Protein AF-A0A959VT52-F1 (afdb_monomer_lite)

Secondary structure (DSSP, 8-state):
--S--EEEE-TTT-PBPTTS--STT--EEEE-SSEEEESTT-GGGSS--S-GGG-EEEEE-SHHHHHHHHHHHHHHHHHHHHHTTPPPPPHHHHHHHHHHHSBPPS-GGG----PBP-HHHHHHHHHHT--EEEEEESPTTEEEETT---B-EEEEE-SSSPEEEEEEEEEETTEEEEE-TTPBP--SS-EEEEEEEEEEETT--EEEEEEEEEEE----SS-EEEEEEEEETTEEEEEEEE-GGGTT-EEEEEETTEEEEEEEPPTTSEEEEEEEPPSSHHHHHH-EEEEEETTEEPPPEE-B-SEEEEEEEEETTEEEEEEEETT--S-EEEEEEEEESSSS---EEEEEE-TT-EEEEEEE-BSS-EEEEEEETTEEEEEEEEEPB--------TT--PPPP-----

Structure (mmCIF, N/CA/C/O backbone):
data_AF-A0A959VT52-F1
#
_entry.id   AF-A0A959VT52-F1
#
loop_
_atom_site.group_PDB
_atom_site.id
_atom_site.type_symbol
_atom_site.label_atom_id
_atom_site.label_alt_id
_atom_site.label_comp_id
_atom_site.label_asym_id
_atom_site.label_entity_id
_atom_site.label_seq_id
_atom_site.pdbx_PDB_ins_code
_atom_site.Cartn_x
_atom_site.Cartn_y
_atom_site.Cartn_z
_atom_site.occupancy
_atom_site.B_iso_or_equiv
_atom_site.auth_seq_id
_atom_site.auth_comp_id
_atom_site.auth_asym_id
_atom_site.auth_atom_id
_atom_site.pdbx_PDB_model_num
ATOM 1 N N . SER A 1 1 ? 36.559 -3.264 -20.642 1.00 57.56 1 SER A N 1
ATOM 2 C CA . SER A 1 1 ? 36.159 -1.853 -20.769 1.00 57.56 1 SER A CA 1
ATOM 3 C C . SER A 1 1 ? 34.653 -1.815 -20.716 1.00 57.56 1 SER A C 1
ATOM 5 O O . SER A 1 1 ? 34.046 -2.579 -21.457 1.00 57.56 1 SER A O 1
ATOM 7 N N . ASP A 1 2 ? 34.078 -0.937 -19.899 1.00 79.38 2 ASP A N 1
ATOM 8 C CA . ASP A 1 2 ? 32.622 -0.832 -19.682 1.00 79.38 2 ASP A CA 1
ATOM 9 C C . ASP A 1 2 ? 31.972 0.084 -20.733 1.00 79.38 2 ASP A C 1
ATOM 11 O O . ASP A 1 2 ? 31.136 0.934 -20.440 1.00 79.38 2 ASP A O 1
ATOM 15 N N . ALA A 1 3 ? 32.446 -0.027 -21.975 1.00 89.69 3 ALA A N 1
ATOM 16 C CA . ALA A 1 3 ? 32.023 0.791 -23.101 1.00 89.69 3 ALA A CA 1
ATOM 17 C C . ALA A 1 3 ? 31.342 -0.087 -24.149 1.00 89.69 3 ALA A C 1
ATOM 19 O O . ALA A 1 3 ? 31.788 -1.213 -24.392 1.00 89.69 3 ALA A O 1
ATOM 20 N N . ILE A 1 4 ? 30.322 0.474 -24.797 1.00 94.06 4 ILE A N 1
ATOM 21 C CA . ILE A 1 4 ? 29.698 -0.096 -25.991 1.00 94.06 4 ILE A CA 1
ATOM 22 C C . ILE A 1 4 ? 30.586 0.254 -27.186 1.00 94.06 4 ILE A C 1
ATOM 24 O O . ILE A 1 4 ? 30.741 1.431 -27.516 1.00 94.06 4 ILE A O 1
ATOM 28 N N . LEU A 1 5 ? 31.197 -0.745 -27.820 1.00 95.44 5 LEU A N 1
ATOM 29 C CA . LEU A 1 5 ? 32.028 -0.530 -29.003 1.00 95.44 5 LEU A CA 1
ATOM 30 C C . LEU A 1 5 ? 31.197 -0.680 -30.268 1.00 95.44 5 LEU A C 1
ATOM 32 O O . LEU A 1 5 ? 30.550 -1.708 -30.481 1.00 95.44 5 LEU A O 1
ATOM 36 N N . VAL A 1 6 ? 31.271 0.348 -31.113 1.00 97.44 6 VAL A N 1
ATOM 37 C CA . VAL A 1 6 ? 30.421 0.487 -32.292 1.00 97.44 6 VAL A CA 1
ATOM 38 C C . VAL A 1 6 ? 31.233 0.352 -33.574 1.00 97.44 6 VAL A C 1
ATOM 40 O O . VAL A 1 6 ? 32.187 1.101 -33.795 1.00 97.44 6 VAL A O 1
ATOM 43 N N . GLY A 1 7 ? 30.843 -0.599 -34.420 1.00 96.94 7 GLY A N 1
ATOM 44 C CA . GLY A 1 7 ? 31.382 -0.756 -35.768 1.00 96.94 7 GLY A CA 1
ATOM 45 C C . GLY A 1 7 ? 30.600 0.049 -36.809 1.00 96.94 7 GLY A C 1
ATOM 46 O O . GLY A 1 7 ? 29.445 0.418 -36.598 1.00 96.94 7 GLY A O 1
ATOM 47 N N . ALA A 1 8 ? 31.240 0.315 -37.946 1.00 96.94 8 ALA A N 1
ATOM 48 C CA . ALA A 1 8 ? 30.644 1.012 -39.080 1.00 96.94 8 ALA A CA 1
ATOM 49 C C . ALA A 1 8 ? 30.163 0.008 -40.138 1.00 96.94 8 ALA A C 1
ATOM 51 O O . ALA A 1 8 ? 30.973 -0.634 -40.814 1.00 96.94 8 ALA A O 1
ATOM 52 N N . GLY A 1 9 ? 28.842 -0.113 -40.264 1.00 95.56 9 GLY A N 1
ATOM 53 C CA . GLY A 1 9 ? 28.178 -0.925 -41.276 1.00 95.56 9 GLY A CA 1
ATOM 54 C C . GLY A 1 9 ? 27.738 -0.101 -42.480 1.00 95.56 9 GLY A C 1
ATOM 55 O O . GLY A 1 9 ? 27.448 1.091 -42.364 1.00 95.56 9 GLY A O 1
ATOM 56 N N . ASP A 1 10 ? 27.677 -0.739 -43.641 1.00 94.50 10 ASP A N 1
ATOM 57 C CA . ASP A 1 10 ? 27.060 -0.157 -44.827 1.00 94.50 10 ASP A CA 1
ATOM 58 C C . ASP A 1 10 ? 25.551 0.047 -44.604 1.00 94.50 10 ASP A C 1
ATOM 60 O O . ASP A 1 10 ? 24.857 -0.848 -44.128 1.00 94.50 10 ASP A O 1
ATOM 64 N N . SER A 1 11 ? 25.038 1.222 -44.954 1.00 93.56 11 SER A N 1
ATOM 65 C CA . SER A 1 11 ? 23.646 1.641 -44.712 1.00 93.56 11 SER A CA 1
ATOM 66 C C . SER A 1 11 ? 22.574 0.820 -45.434 1.00 93.56 11 SER A C 1
ATOM 68 O O . SER A 1 11 ? 21.400 0.935 -45.090 1.00 93.56 11 SER A O 1
ATOM 70 N N . VAL A 1 12 ? 22.945 -0.005 -46.419 1.00 91.44 12 VAL A N 1
ATOM 71 C CA . VAL A 1 12 ? 22.006 -0.864 -47.159 1.00 91.44 12 VAL A CA 1
ATOM 72 C C . VAL A 1 12 ? 22.197 -2.326 -46.782 1.00 91.44 12 VAL A C 1
ATOM 74 O O . VAL A 1 12 ? 21.235 -3.046 -46.532 1.00 91.44 12 VAL A O 1
ATOM 77 N N . THR A 1 13 ? 23.446 -2.781 -46.778 1.00 92.62 13 THR A N 1
ATOM 78 C CA . THR A 1 13 ? 23.770 -4.199 -46.608 1.00 92.62 13 THR A CA 1
ATOM 79 C C . THR A 1 13 ? 24.137 -4.576 -45.183 1.00 92.62 13 THR A C 1
ATOM 81 O O . THR A 1 13 ? 24.199 -5.761 -44.898 1.00 92.62 13 THR A O 1
ATOM 84 N N . HIS A 1 14 ? 24.424 -3.618 -44.297 1.00 92.94 14 HIS A N 1
ATOM 85 C CA . HIS A 1 14 ? 24.946 -3.839 -42.937 1.00 92.94 14 HIS A CA 1
ATOM 86 C C . HIS A 1 14 ? 26.249 -4.664 -42.897 1.00 92.94 14 HIS A C 1
ATOM 88 O O . HIS A 1 14 ? 26.642 -5.191 -41.852 1.00 92.94 14 HIS A O 1
ATOM 94 N N . ALA A 1 15 ? 26.921 -4.808 -44.044 1.00 93.00 15 ALA A N 1
ATOM 95 C CA . ALA A 1 15 ? 28.240 -5.407 -44.142 1.00 93.00 15 ALA A CA 1
ATOM 96 C C . ALA A 1 15 ? 29.289 -4.451 -43.548 1.00 93.00 15 ALA A C 1
ATOM 98 O O . ALA A 1 15 ? 29.101 -3.231 -43.590 1.00 93.00 15 ALA A O 1
ATOM 99 N N . PRO A 1 16 ? 30.407 -4.968 -43.011 1.00 94.94 16 PRO A N 1
ATOM 100 C CA . PRO A 1 16 ? 31.456 -4.118 -42.467 1.00 94.94 16 PRO A CA 1
ATOM 101 C C . PRO A 1 16 ? 32.071 -3.248 -43.565 1.00 94.94 16 PRO A C 1
ATOM 103 O O . PRO A 1 16 ? 32.512 -3.753 -44.599 1.00 94.94 16 PRO A O 1
ATOM 106 N N . LEU A 1 17 ? 32.132 -1.934 -43.335 1.00 94.19 17 LEU A N 1
ATOM 107 C CA . LEU A 1 17 ? 32.840 -1.019 -44.230 1.00 94.19 17 LEU A CA 1
ATOM 108 C C . LEU A 1 17 ? 34.351 -1.252 -44.129 1.00 94.19 17 LEU A C 1
ATOM 110 O O . LEU A 1 17 ? 34.870 -1.532 -43.054 1.00 94.19 17 LEU A O 1
ATOM 114 N N . TRP A 1 18 ? 35.083 -1.097 -45.233 1.00 93.38 18 TRP A N 1
ATOM 115 C CA . TRP A 1 18 ? 36.498 -1.497 -45.332 1.00 93.38 18 TRP A CA 1
ATOM 116 C C . TRP A 1 18 ? 37.430 -0.873 -44.274 1.00 93.38 18 TRP A C 1
ATOM 118 O O . TRP A 1 18 ? 38.468 -1.449 -43.958 1.00 93.38 18 TRP A O 1
ATOM 128 N N . PHE A 1 19 ? 37.077 0.296 -43.730 1.00 94.31 19 PHE A N 1
ATOM 129 C CA . PHE A 1 19 ? 37.861 1.003 -42.714 1.00 94.31 19 PHE A CA 1
ATOM 130 C C . PHE A 1 19 ? 37.499 0.607 -41.271 1.00 94.31 19 PHE A C 1
ATOM 132 O O . PHE A 1 19 ? 38.187 1.020 -40.337 1.00 94.31 19 PHE A O 1
ATOM 139 N N . THR A 1 20 ? 36.396 -0.119 -41.049 1.00 95.56 20 THR A N 1
ATOM 140 C CA . THR A 1 20 ? 35.919 -0.416 -39.694 1.00 95.56 20 THR A CA 1
ATOM 141 C C . THR A 1 20 ? 36.807 -1.445 -39.003 1.00 95.56 20 THR A C 1
ATOM 143 O O . THR A 1 20 ? 37.236 -2.442 -39.588 1.00 95.56 20 THR A O 1
ATOM 146 N N . SER A 1 21 ? 37.024 -1.248 -37.703 1.00 94.69 21 SER A N 1
ATOM 147 C CA . SER A 1 21 ? 37.518 -2.328 -36.848 1.00 94.69 21 SER A CA 1
ATOM 148 C C . SER A 1 21 ? 36.463 -3.429 -36.734 1.00 94.69 21 SER A C 1
ATOM 150 O O . SER A 1 21 ? 35.265 -3.148 -36.802 1.00 94.69 21 SER A O 1
ATOM 152 N N . HIS A 1 22 ? 36.910 -4.669 -36.547 1.00 94.06 22 HIS A N 1
ATOM 153 C CA . HIS A 1 22 ? 36.054 -5.848 -36.443 1.00 94.06 22 HIS A CA 1
ATOM 154 C C . HIS A 1 22 ? 36.627 -6.863 -35.445 1.00 94.06 22 HIS A C 1
ATOM 156 O O . HIS A 1 22 ? 37.813 -6.836 -35.118 1.00 94.06 22 HIS A O 1
ATOM 162 N N . GLY A 1 23 ? 35.776 -7.765 -34.959 1.00 92.69 23 GLY A N 1
ATOM 163 C CA . GLY A 1 23 ? 36.134 -8.831 -34.026 1.00 92.69 23 GLY A CA 1
ATOM 164 C C . GLY A 1 23 ? 35.098 -9.016 -32.920 1.00 92.69 23 GLY A C 1
ATOM 165 O O . GLY A 1 23 ? 34.138 -8.259 -32.801 1.00 92.69 23 GLY A O 1
ATOM 166 N N . SER A 1 24 ? 35.319 -10.015 -32.065 1.00 89.56 24 SER A N 1
ATOM 167 C CA . SER A 1 24 ? 34.377 -10.404 -31.004 1.00 89.56 24 SER A CA 1
ATOM 168 C C . SER A 1 24 ? 34.116 -9.320 -29.954 1.00 89.56 24 SER A C 1
ATOM 170 O O . SER A 1 24 ? 33.135 -9.417 -29.218 1.00 89.56 24 SER A O 1
ATOM 172 N N . ARG A 1 25 ? 34.974 -8.292 -29.882 1.00 90.38 25 ARG A N 1
ATOM 173 C CA . ARG A 1 25 ? 34.824 -7.166 -28.954 1.00 90.38 25 ARG A CA 1
ATOM 174 C C . ARG A 1 25 ? 33.852 -6.090 -29.452 1.00 90.38 25 ARG A C 1
ATOM 176 O O . ARG A 1 25 ? 33.436 -5.281 -28.631 1.00 90.38 25 ARG A O 1
ATOM 183 N N . LEU A 1 26 ? 33.497 -6.054 -30.738 1.00 93.75 26 LEU A N 1
ATOM 184 C CA . LEU A 1 26 ? 32.485 -5.120 -31.239 1.00 93.75 26 LEU A CA 1
ATOM 185 C C . LEU A 1 26 ? 31.102 -5.566 -30.750 1.00 93.75 26 LEU A C 1
ATOM 187 O O . LEU A 1 26 ? 30.715 -6.730 -30.910 1.00 93.75 26 LEU A O 1
ATOM 191 N N . ASP A 1 27 ? 30.375 -4.635 -30.136 1.00 95.06 27 ASP A N 1
ATOM 192 C CA . ASP A 1 27 ? 29.099 -4.921 -29.488 1.00 95.06 27 ASP A CA 1
ATOM 193 C C . ASP A 1 27 ? 27.947 -4.758 -30.477 1.00 95.06 27 ASP A C 1
ATOM 195 O O . ASP A 1 27 ? 27.153 -5.683 -30.640 1.00 95.06 27 ASP A O 1
ATOM 199 N N . LEU A 1 28 ? 27.889 -3.607 -31.151 1.00 96.94 28 LEU A N 1
ATOM 200 C CA . LEU A 1 28 ? 26.803 -3.173 -32.035 1.00 96.94 28 LEU A CA 1
ATOM 201 C C . LEU A 1 28 ? 27.370 -2.447 -33.260 1.00 96.94 28 LEU A C 1
ATOM 203 O O . LEU A 1 28 ? 28.504 -1.967 -33.235 1.00 96.94 28 LEU A O 1
ATOM 207 N N . GLN A 1 29 ? 26.557 -2.285 -34.299 1.00 97.25 29 GLN A N 1
ATOM 208 C CA . GLN A 1 29 ? 26.893 -1.442 -35.447 1.00 97.25 29 GLN A CA 1
ATOM 209 C C . GLN A 1 29 ? 25.906 -0.288 -35.623 1.00 97.25 29 GLN A C 1
ATOM 211 O O . GLN A 1 29 ? 24.774 -0.337 -35.152 1.00 97.25 29 GLN A O 1
ATOM 216 N N . GLY A 1 30 ? 26.341 0.741 -36.338 1.00 97.31 30 GLY A N 1
ATOM 217 C CA . GLY A 1 30 ? 25.480 1.771 -36.911 1.00 97.31 30 GLY A CA 1
ATOM 218 C C . GLY A 1 30 ? 25.861 2.008 -38.366 1.00 97.31 30 GLY A C 1
ATOM 219 O O . GLY A 1 30 ? 26.896 1.520 -38.831 1.00 97.31 30 GLY A O 1
ATOM 220 N N . TYR A 1 31 ? 25.050 2.783 -39.081 1.00 96.81 31 TYR A N 1
ATOM 221 C CA . TYR A 1 31 ? 25.413 3.217 -40.425 1.00 96.81 31 TYR A CA 1
ATOM 222 C C . TYR A 1 31 ? 26.690 4.046 -40.361 1.00 96.81 31 TYR A C 1
ATOM 224 O O . TYR A 1 31 ? 26.782 5.003 -39.598 1.00 96.81 31 TYR A O 1
ATOM 232 N N . GLY A 1 32 ? 27.693 3.627 -41.124 1.00 96.38 32 GLY A N 1
ATOM 233 C CA . GLY A 1 32 ? 28.973 4.313 -41.246 1.00 96.38 32 GLY A CA 1
ATOM 234 C C . GLY A 1 32 ? 29.156 5.014 -42.586 1.00 96.38 32 GLY A C 1
ATOM 235 O O . GLY A 1 32 ? 30.250 5.506 -42.844 1.00 96.38 32 GLY A O 1
ATOM 236 N N . ASN A 1 33 ? 28.131 5.024 -43.438 1.00 94.50 33 ASN A N 1
ATOM 237 C CA . ASN A 1 33 ? 28.089 5.783 -44.680 1.00 94.50 33 ASN A CA 1
ATOM 238 C C . ASN A 1 33 ? 26.679 6.328 -44.957 1.00 94.50 33 ASN A C 1
ATOM 240 O O . ASN A 1 33 ? 25.705 5.862 -44.360 1.00 94.50 33 ASN A O 1
ATOM 244 N N . ASN A 1 34 ? 26.574 7.272 -45.897 1.00 93.12 34 ASN A N 1
ATOM 245 C CA . ASN A 1 34 ? 25.307 7.848 -46.378 1.00 93.12 34 ASN A CA 1
ATOM 246 C C . ASN A 1 34 ? 24.477 8.522 -45.269 1.00 93.12 34 ASN A C 1
ATOM 248 O O . ASN A 1 34 ? 23.245 8.436 -45.257 1.00 93.12 34 ASN A O 1
ATOM 252 N N . ILE A 1 35 ? 25.138 9.178 -44.313 1.00 93.38 35 ILE A N 1
ATOM 253 C CA . ILE A 1 35 ? 24.457 9.823 -43.189 1.00 93.38 35 ILE A CA 1
ATOM 254 C C . ILE A 1 35 ? 24.227 11.295 -43.508 1.00 93.38 35 ILE A C 1
ATOM 256 O O . ILE A 1 35 ? 25.166 12.071 -43.712 1.00 93.38 35 ILE A O 1
ATOM 260 N N . VAL A 1 36 ? 22.955 11.688 -43.468 1.00 93.44 36 VAL A N 1
ATOM 261 C CA . VAL A 1 36 ? 22.556 13.094 -43.475 1.00 93.44 36 VAL A CA 1
ATOM 262 C C . VAL A 1 36 ? 22.587 13.638 -42.051 1.00 93.44 36 VAL A C 1
ATOM 264 O O . VAL A 1 36 ? 21.939 13.090 -41.162 1.00 93.44 36 VAL A O 1
ATOM 267 N N . THR A 1 37 ? 23.324 14.723 -41.821 1.00 91.50 37 THR A N 1
ATOM 268 C CA . THR A 1 37 ? 23.441 15.351 -40.495 1.00 91.50 37 THR A CA 1
ATOM 269 C C . THR A 1 37 ? 23.725 16.852 -40.592 1.00 91.50 37 THR A C 1
ATOM 271 O O . THR A 1 37 ? 23.989 17.379 -41.673 1.00 91.50 37 THR A O 1
ATOM 274 N N . THR A 1 38 ? 23.656 17.561 -39.466 1.00 90.12 38 THR A N 1
ATOM 275 C CA . THR A 1 38 ? 24.024 18.979 -39.366 1.00 90.12 38 THR A CA 1
ATOM 276 C C . THR A 1 38 ? 25.549 19.167 -39.386 1.00 90.12 38 THR A C 1
ATOM 278 O O . THR A 1 38 ? 26.313 18.337 -38.895 1.00 90.12 38 THR A O 1
ATOM 281 N N . GLY A 1 39 ? 26.016 20.289 -39.936 1.00 84.12 39 GLY A N 1
ATOM 282 C CA . GLY A 1 39 ? 27.427 20.684 -39.962 1.00 84.12 39 GLY A CA 1
ATOM 283 C C . GLY A 1 39 ? 28.225 20.210 -41.187 1.00 84.12 39 GLY A C 1
ATOM 284 O O . GLY A 1 39 ? 27.702 20.088 -42.294 1.00 84.12 39 GLY A O 1
ATOM 285 N N . SER A 1 40 ? 29.533 19.992 -40.986 1.00 80.12 40 SER A N 1
ATOM 286 C CA . SER A 1 40 ? 30.514 19.610 -42.019 1.00 80.12 40 SER A CA 1
ATOM 287 C C . SER A 1 40 ? 30.658 20.643 -43.162 1.00 80.12 40 SER A C 1
ATOM 289 O O . SER A 1 40 ? 30.717 21.858 -42.923 1.00 80.12 40 SER A O 1
ATOM 291 N N . VAL A 1 41 ? 30.791 20.164 -44.401 1.00 79.25 41 VAL A N 1
ATOM 292 C CA . VAL A 1 41 ? 31.041 20.949 -45.616 1.00 79.25 41 VAL A CA 1
ATOM 293 C C . VAL A 1 41 ? 29.813 21.719 -46.122 1.00 79.25 41 VAL A C 1
ATOM 295 O O . VAL A 1 41 ? 29.988 22.649 -46.903 1.00 79.25 41 VAL A O 1
ATOM 298 N N . GLY A 1 42 ? 28.598 21.422 -45.634 1.00 84.00 42 GLY A N 1
ATOM 299 C CA . GLY A 1 42 ? 27.378 22.166 -45.990 1.00 84.00 42 GLY A CA 1
ATOM 300 C C . GLY A 1 42 ? 26.878 21.923 -47.421 1.00 84.00 42 GLY A C 1
ATOM 301 O O . GLY A 1 42 ? 26.382 22.851 -48.057 1.00 84.00 42 GLY A O 1
ATOM 302 N N . ASP A 1 43 ? 27.057 20.707 -47.946 1.00 84.75 43 ASP A N 1
ATOM 303 C CA . ASP A 1 43 ? 26.749 20.335 -49.338 1.00 84.75 43 ASP A CA 1
ATOM 304 C C . ASP A 1 43 ? 25.243 20.279 -49.667 1.00 84.75 43 ASP A C 1
ATOM 306 O O . ASP A 1 43 ? 24.870 20.290 -50.842 1.00 84.75 43 ASP A O 1
ATOM 310 N N . LEU A 1 44 ? 24.365 20.301 -48.657 1.00 86.88 44 LEU A N 1
ATOM 311 C CA . LEU A 1 44 ? 22.911 20.262 -48.843 1.00 86.88 44 LEU A CA 1
ATOM 312 C C . LEU A 1 44 ? 22.242 21.644 -48.952 1.00 86.88 44 LEU A C 1
ATOM 314 O O . LEU A 1 44 ? 21.047 21.715 -49.232 1.00 86.88 44 LEU A O 1
ATOM 318 N N . GLN A 1 45 ? 22.977 22.744 -48.754 1.00 84.62 45 GLN A N 1
ATOM 319 C CA . GLN A 1 45 ? 22.463 24.123 -48.891 1.00 84.62 45 GLN A CA 1
ATOM 320 C C . GLN A 1 45 ? 22.998 24.836 -50.144 1.00 84.62 45 GLN A C 1
ATOM 322 O O . GLN A 1 45 ? 22.842 26.049 -50.282 1.00 84.62 45 GLN A O 1
ATOM 327 N N . GLY A 1 46 ? 23.646 24.106 -51.056 1.00 75.56 46 GLY A N 1
ATOM 328 C CA . GLY A 1 46 ? 24.339 24.668 -52.215 1.00 75.56 46 GLY A CA 1
ATOM 329 C C . GLY A 1 46 ? 25.848 24.754 -51.985 1.00 75.56 46 GLY A C 1
ATOM 330 O O . GLY A 1 46 ? 26.440 23.838 -51.423 1.00 75.56 46 GLY A O 1
ATOM 331 N N . ALA A 1 47 ? 26.497 25.831 -52.441 1.00 67.12 47 ALA A N 1
ATOM 332 C CA . ALA A 1 47 ? 27.939 26.020 -52.276 1.00 67.12 47 ALA A CA 1
ATOM 333 C C . ALA A 1 47 ? 28.290 26.311 -50.805 1.00 67.12 47 ALA A C 1
ATOM 335 O O . ALA A 1 47 ? 28.466 27.472 -50.446 1.00 67.12 47 ALA A O 1
ATOM 336 N N . GLY A 1 48 ? 28.331 25.264 -49.970 1.00 70.50 48 GLY A N 1
ATOM 337 C CA . GLY A 1 48 ? 28.859 25.230 -48.600 1.00 70.50 48 GLY A CA 1
ATOM 338 C C . GLY A 1 48 ? 28.860 26.585 -47.889 1.00 70.50 48 GLY A C 1
ATOM 339 O O . GLY A 1 48 ? 29.916 27.222 -47.836 1.00 70.50 48 GLY A O 1
ATOM 340 N N . PRO A 1 49 ? 27.711 27.068 -47.377 1.00 74.81 49 PRO A N 1
ATOM 341 C CA . PRO A 1 49 ? 27.596 28.434 -46.876 1.00 74.81 49 PRO A CA 1
ATOM 342 C C . PRO A 1 49 ? 28.635 28.711 -45.787 1.00 74.81 49 PRO A C 1
ATOM 344 O O . PRO A 1 49 ? 28.894 27.868 -44.930 1.00 74.81 49 PRO A O 1
ATOM 347 N N . ASN A 1 50 ? 29.240 29.904 -45.779 1.00 80.44 50 ASN A N 1
ATOM 348 C CA . ASN A 1 50 ? 30.229 30.286 -44.757 1.00 80.44 50 ASN A CA 1
ATOM 349 C C . ASN A 1 50 ? 29.653 30.233 -43.330 1.00 80.44 50 ASN A C 1
ATOM 351 O O . ASN A 1 50 ? 30.380 29.945 -42.380 1.00 80.44 50 ASN A O 1
ATOM 355 N N . GLU A 1 51 ? 28.349 30.461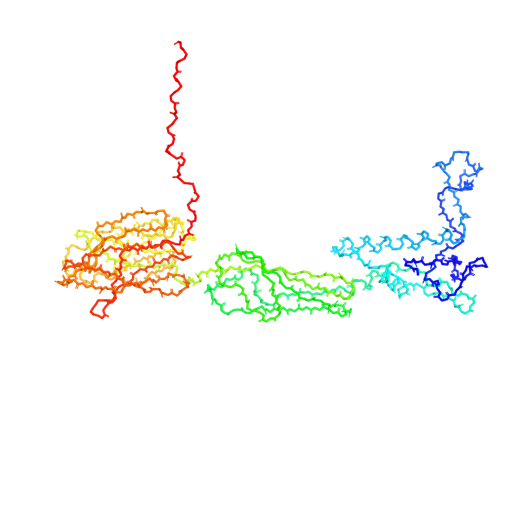 -43.195 1.00 85.19 51 GLU A N 1
ATOM 356 C CA . GLU A 1 51 ? 27.607 30.345 -41.945 1.00 85.19 51 GLU A CA 1
ATOM 357 C C . GLU A 1 51 ? 27.482 28.876 -41.526 1.00 85.19 51 GLU A C 1
ATOM 359 O O . GLU A 1 51 ? 26.924 28.052 -42.247 1.00 85.19 51 GLU A O 1
ATOM 364 N N . ARG A 1 52 ? 28.049 28.529 -40.365 1.00 84.81 52 ARG A N 1
ATOM 365 C CA . ARG A 1 52 ? 28.093 27.143 -39.869 1.00 84.81 52 ARG A CA 1
ATOM 366 C C . ARG A 1 52 ? 26.756 26.666 -39.306 1.00 84.81 52 ARG A C 1
ATOM 368 O O . ARG A 1 52 ? 26.483 25.471 -39.374 1.00 84.81 52 ARG A O 1
ATOM 375 N N . ASP A 1 53 ? 25.929 27.587 -38.822 1.00 86.00 53 ASP A N 1
ATOM 376 C CA . ASP A 1 53 ? 24.692 27.287 -38.088 1.00 86.00 53 ASP A CA 1
ATOM 377 C C . ASP A 1 53 ? 23.541 26.816 -38.991 1.00 86.00 53 ASP A C 1
ATOM 379 O O . ASP A 1 53 ? 22.528 26.320 -38.505 1.00 86.00 53 ASP A O 1
ATOM 383 N N . ILE A 1 54 ? 23.712 26.920 -40.312 1.00 85.88 54 ILE A N 1
ATOM 384 C CA . ILE A 1 54 ? 22.723 26.491 -41.311 1.00 85.88 54 ILE A CA 1
ATOM 385 C C . ILE A 1 54 ? 23.183 25.284 -42.142 1.00 85.88 54 ILE A C 1
ATOM 387 O O . ILE A 1 54 ? 22.495 24.892 -43.083 1.00 85.88 54 ILE A O 1
ATOM 391 N N . ARG A 1 55 ? 24.356 24.706 -41.841 1.00 89.31 55 ARG A N 1
ATOM 392 C CA . ARG A 1 55 ? 24.943 23.631 -42.654 1.00 89.31 55 ARG A CA 1
ATOM 393 C C . ARG A 1 55 ? 24.303 22.283 -42.366 1.00 89.31 55 ARG A C 1
ATOM 395 O O . ARG A 1 55 ? 24.140 21.902 -41.210 1.00 89.31 55 ARG A O 1
ATOM 402 N N . TYR A 1 56 ? 24.069 21.523 -43.425 1.00 90.31 56 TYR A N 1
ATOM 403 C CA . TYR A 1 56 ? 23.834 20.087 -43.390 1.00 90.31 56 TYR A CA 1
ATOM 404 C C . TYR A 1 56 ? 24.691 19.421 -44.468 1.00 90.31 56 TYR A C 1
ATOM 406 O O . TYR A 1 56 ? 24.970 20.022 -45.507 1.00 90.31 56 TYR A O 1
ATOM 414 N N . THR A 1 57 ? 25.084 18.178 -44.222 1.00 88.88 57 THR A N 1
ATOM 415 C CA . THR A 1 57 ? 25.809 17.329 -45.173 1.00 88.88 57 THR A CA 1
ATOM 416 C C . THR A 1 57 ? 25.053 16.026 -45.388 1.00 88.88 57 THR A C 1
ATOM 418 O O . THR A 1 57 ? 24.361 15.585 -44.469 1.00 88.88 57 THR A O 1
ATOM 421 N N . ASN A 1 58 ? 25.172 15.410 -46.565 1.00 88.88 58 ASN A N 1
ATOM 422 C CA . ASN A 1 58 ? 24.671 14.053 -46.835 1.00 88.88 58 ASN A CA 1
ATOM 423 C C . ASN A 1 58 ? 25.753 12.963 -46.868 1.00 88.88 58 ASN A C 1
ATOM 425 O O . ASN A 1 58 ? 25.430 11.806 -47.135 1.00 88.88 58 ASN A O 1
ATOM 429 N N . SER A 1 59 ? 27.011 13.323 -46.612 1.00 85.06 59 SER A N 1
ATOM 430 C CA . SER A 1 59 ? 28.165 12.434 -46.761 1.00 85.06 59 SER A CA 1
ATOM 431 C C . SER A 1 59 ? 28.968 12.298 -45.464 1.00 85.06 59 SER A C 1
ATOM 433 O O . SER A 1 59 ? 30.201 12.237 -45.493 1.00 85.06 59 SER A O 1
ATOM 435 N N . PHE A 1 60 ? 28.311 12.363 -44.300 1.00 90.69 60 PHE A N 1
ATOM 436 C CA . PHE A 1 60 ? 29.007 12.088 -43.047 1.00 90.69 60 PHE A CA 1
ATOM 437 C C . PHE A 1 60 ? 29.203 10.580 -42.898 1.00 90.69 60 PHE A C 1
ATOM 439 O O . PHE A 1 60 ? 28.238 9.823 -42.841 1.00 90.69 60 PHE A O 1
ATOM 446 N N . ASP A 1 61 ? 30.458 10.157 -42.803 1.00 92.56 61 ASP A N 1
ATOM 447 C CA . ASP A 1 61 ? 30.834 8.748 -42.823 1.00 92.56 61 ASP A CA 1
ATOM 448 C C . ASP A 1 61 ? 31.781 8.421 -41.652 1.00 92.56 61 ASP A C 1
ATOM 450 O O . ASP A 1 61 ? 32.298 9.297 -40.951 1.00 92.56 61 ASP A O 1
ATOM 454 N N . GLY A 1 62 ? 32.039 7.133 -41.443 1.00 94.69 62 GLY A N 1
ATOM 455 C CA . GLY A 1 62 ? 32.953 6.628 -40.426 1.00 94.69 62 GLY A CA 1
ATOM 456 C C . GLY A 1 62 ? 32.256 6.034 -39.204 1.00 94.69 62 GLY A C 1
ATOM 457 O O . GLY A 1 62 ? 31.046 6.143 -39.007 1.00 94.69 62 GLY A O 1
ATOM 458 N N . THR A 1 63 ? 33.049 5.438 -38.312 1.00 96.38 63 THR A N 1
ATOM 459 C CA . THR A 1 63 ? 32.567 4.987 -36.993 1.00 96.38 63 THR A CA 1
ATOM 460 C C . THR A 1 63 ? 32.043 6.149 -36.144 1.00 96.38 63 THR A C 1
ATOM 462 O O . THR A 1 63 ? 31.143 5.954 -35.331 1.00 96.38 63 THR A O 1
ATOM 465 N N . SER A 1 64 ? 32.530 7.372 -36.389 1.00 94.19 64 SER A N 1
ATOM 466 C CA . SER A 1 64 ? 31.992 8.617 -35.824 1.00 94.19 64 SER A CA 1
ATOM 467 C C . SER A 1 64 ? 30.533 8.879 -36.211 1.00 94.19 64 SER A C 1
ATOM 469 O O . SER A 1 64 ? 29.826 9.527 -35.447 1.00 94.19 64 SER A O 1
ATOM 471 N N . GLY A 1 65 ? 30.083 8.388 -37.371 1.00 93.12 65 GLY A N 1
ATOM 472 C CA . GLY A 1 65 ? 28.682 8.420 -37.805 1.00 93.12 65 GLY A CA 1
ATOM 473 C C . GLY A 1 65 ? 27.844 7.284 -37.224 1.00 93.12 65 GLY A C 1
ATOM 474 O O . GLY A 1 65 ? 26.710 7.499 -36.801 1.00 93.12 65 GLY A O 1
ATOM 475 N N . ALA A 1 66 ? 28.442 6.100 -37.101 1.00 96.94 66 ALA A N 1
ATOM 476 C CA . ALA A 1 66 ? 27.786 4.930 -36.527 1.00 96.94 66 ALA A CA 1
ATOM 477 C C . ALA A 1 66 ? 27.520 5.068 -35.014 1.00 96.94 66 ALA A C 1
ATOM 479 O O . ALA A 1 66 ? 26.456 4.684 -34.526 1.00 96.94 66 ALA A O 1
ATOM 480 N N . GLY A 1 67 ? 28.467 5.634 -34.258 1.00 96.81 67 GLY A N 1
ATOM 481 C CA . GLY A 1 67 ? 28.385 5.768 -32.798 1.00 96.81 67 GLY A CA 1
ATOM 482 C C . GLY A 1 67 ? 27.141 6.519 -32.289 1.00 96.81 67 GLY A C 1
ATOM 483 O O . GLY A 1 67 ? 26.467 6.019 -31.382 1.00 96.81 67 GLY A O 1
ATOM 484 N N . PRO A 1 68 ? 26.783 7.686 -32.858 1.00 96.38 68 PRO A N 1
ATOM 485 C CA . PRO A 1 68 ? 25.565 8.408 -32.500 1.00 96.38 68 PRO A CA 1
ATOM 486 C C . PRO A 1 68 ? 24.271 7.615 -32.709 1.00 96.38 68 PRO A C 1
ATOM 488 O O . PRO A 1 68 ? 23.369 7.747 -31.892 1.00 96.38 68 PRO A O 1
ATOM 491 N N . ILE A 1 69 ? 24.178 6.746 -33.722 1.00 97.00 69 ILE A N 1
ATOM 492 C CA . ILE A 1 69 ? 22.982 5.912 -33.954 1.00 97.00 69 ILE A CA 1
ATOM 493 C C . ILE A 1 69 ? 22.753 4.959 -32.774 1.00 97.00 69 ILE A C 1
ATOM 495 O O . ILE A 1 69 ? 21.656 4.899 -32.216 1.00 97.00 69 ILE A O 1
ATOM 499 N N . VAL A 1 70 ? 23.806 4.264 -32.336 1.00 98.06 70 VAL A N 1
ATOM 500 C CA . VAL A 1 70 ? 23.744 3.387 -31.155 1.00 98.06 70 VAL A CA 1
ATOM 501 C C . VAL A 1 70 ? 23.472 4.199 -29.887 1.00 98.06 70 VAL A C 1
ATOM 503 O O . VAL A 1 70 ? 22.659 3.799 -29.056 1.00 98.06 70 VAL A O 1
ATOM 506 N N . THR A 1 71 ? 24.089 5.376 -29.759 1.00 97.81 71 THR A N 1
ATOM 507 C CA . THR A 1 71 ? 23.853 6.295 -28.633 1.00 97.81 71 THR A CA 1
ATOM 508 C C . THR A 1 71 ? 22.380 6.709 -28.544 1.00 97.81 71 THR A C 1
ATOM 510 O O . THR A 1 71 ? 21.788 6.671 -27.466 1.00 97.81 71 THR A O 1
ATOM 513 N N . SER A 1 72 ? 21.762 7.053 -29.677 1.00 97.56 72 SER A N 1
ATOM 514 C CA . SER A 1 72 ? 20.340 7.387 -29.769 1.00 97.56 72 SER A CA 1
ATOM 515 C C . SER A 1 72 ? 19.441 6.196 -29.441 1.00 97.56 72 SER A C 1
ATOM 517 O O . SER A 1 72 ? 18.419 6.387 -28.780 1.00 97.56 72 SER A O 1
ATOM 519 N N . ALA A 1 73 ? 19.816 4.973 -29.828 1.00 98.31 73 ALA A N 1
ATOM 520 C CA . ALA A 1 73 ? 19.079 3.765 -29.454 1.00 98.31 73 ALA A CA 1
ATOM 521 C C . ALA A 1 73 ? 19.091 3.547 -27.931 1.00 98.31 73 ALA A C 1
ATOM 523 O O . ALA A 1 73 ? 18.031 3.404 -27.323 1.00 98.31 73 ALA A O 1
ATOM 524 N N . VAL A 1 74 ? 20.266 3.633 -27.297 1.00 98.19 74 VAL A N 1
ATOM 525 C CA . VAL A 1 74 ? 20.416 3.565 -25.831 1.00 98.19 74 VAL A CA 1
ATOM 526 C C . VAL A 1 74 ? 19.569 4.637 -25.144 1.00 98.19 74 VAL A C 1
ATOM 528 O O . VAL A 1 74 ? 18.793 4.332 -24.239 1.00 98.19 74 VAL A O 1
ATOM 531 N N . ALA A 1 75 ? 19.668 5.892 -25.595 1.00 98.25 75 ALA A N 1
ATOM 532 C CA . ALA A 1 75 ? 18.881 6.992 -25.042 1.00 98.25 75 ALA A CA 1
ATOM 533 C C . ALA A 1 75 ? 17.367 6.766 -25.197 1.00 98.25 75 ALA A C 1
ATOM 535 O O . ALA A 1 75 ? 16.605 7.101 -24.288 1.00 98.25 75 ALA A O 1
ATOM 536 N N . SER A 1 76 ? 16.932 6.171 -26.310 1.00 98.50 76 SER A N 1
ATOM 537 C CA . SER A 1 76 ? 15.520 5.861 -26.562 1.00 98.50 76 SER A CA 1
ATOM 538 C C . SER A 1 76 ? 14.999 4.787 -25.609 1.00 98.50 76 SER A C 1
ATOM 540 O O . SER A 1 76 ? 13.943 4.974 -25.011 1.00 98.50 76 SER A O 1
ATOM 542 N N . VAL A 1 77 ? 15.765 3.715 -25.386 1.00 98.44 77 VAL A N 1
ATOM 543 C CA . VAL A 1 77 ? 15.404 2.655 -24.429 1.00 98.44 77 VAL A CA 1
ATOM 544 C C . VAL A 1 77 ? 15.352 3.194 -22.996 1.00 98.44 77 VAL A C 1
ATOM 546 O O . VAL A 1 77 ? 14.380 2.957 -22.282 1.00 98.44 77 VAL A O 1
ATOM 549 N N . LEU A 1 78 ? 16.345 3.983 -22.572 1.00 98.00 78 LEU A N 1
ATOM 550 C CA . LEU A 1 78 ? 16.329 4.606 -21.240 1.00 98.00 78 LEU A CA 1
ATOM 551 C C . LEU A 1 78 ? 15.162 5.591 -21.074 1.00 98.00 78 LEU A C 1
ATOM 553 O O . LEU A 1 78 ? 14.559 5.667 -20.002 1.00 98.00 78 LEU A O 1
ATOM 557 N N . SER A 1 79 ? 14.823 6.333 -22.131 1.00 98.31 79 SER A N 1
ATOM 558 C CA . SER A 1 79 ? 13.656 7.222 -22.136 1.00 98.31 79 SER A CA 1
ATOM 559 C C . SER A 1 79 ? 12.352 6.437 -22.018 1.00 98.31 79 SER A C 1
ATOM 561 O O . SER A 1 79 ? 11.462 6.865 -21.285 1.00 98.31 79 SER A O 1
ATOM 563 N N . TYR A 1 80 ? 12.257 5.282 -22.683 1.00 98.50 80 TYR A N 1
ATOM 564 C CA . TYR A 1 80 ? 11.112 4.386 -22.575 1.00 98.50 80 TYR A CA 1
ATOM 565 C C . TYR A 1 80 ? 10.941 3.852 -21.151 1.00 98.50 80 TYR A C 1
ATOM 567 O O . TYR A 1 80 ? 9.888 4.062 -20.556 1.00 98.50 80 TYR A O 1
ATOM 575 N N . LEU A 1 81 ? 11.995 3.273 -20.562 1.00 98.38 81 LEU A N 1
ATOM 576 C CA . LEU A 1 81 ? 11.985 2.783 -19.177 1.00 98.38 81 LEU A CA 1
ATOM 577 C C . LEU A 1 81 ? 11.519 3.868 -18.203 1.00 98.38 81 LEU A C 1
ATOM 579 O O . LEU A 1 81 ? 10.608 3.651 -17.407 1.00 98.38 81 LEU A O 1
ATOM 583 N N . LYS A 1 82 ? 12.068 5.080 -18.334 1.00 98.19 82 LYS A N 1
ATOM 584 C CA . LYS A 1 82 ? 11.641 6.227 -17.530 1.00 98.19 82 LYS A CA 1
ATOM 585 C C . LYS A 1 82 ? 10.157 6.557 -17.725 1.00 98.19 82 LYS A C 1
ATOM 587 O O . LYS A 1 82 ? 9.484 6.892 -16.752 1.00 98.19 82 LYS A O 1
ATOM 592 N N . ALA A 1 83 ? 9.651 6.499 -18.957 1.00 98.12 83 ALA A N 1
ATOM 593 C CA . ALA A 1 83 ? 8.255 6.802 -19.266 1.00 98.12 83 ALA A CA 1
ATOM 594 C C . ALA A 1 83 ? 7.278 5.796 -18.636 1.00 98.12 83 ALA A C 1
ATOM 596 O O . ALA A 1 83 ? 6.196 6.198 -18.214 1.00 98.12 83 ALA A O 1
ATOM 597 N N . ILE A 1 84 ? 7.676 4.526 -18.515 1.00 96.38 84 ILE A N 1
ATOM 598 C CA . ILE A 1 84 ? 6.882 3.470 -17.865 1.00 96.38 84 ILE A CA 1
ATOM 599 C C . ILE A 1 84 ? 7.210 3.292 -16.370 1.00 96.38 84 ILE A C 1
ATOM 601 O O . ILE A 1 84 ? 6.802 2.309 -15.757 1.00 96.38 84 ILE A O 1
ATOM 605 N N . GLY A 1 85 ? 7.933 4.243 -15.766 1.00 96.44 85 GLY A N 1
ATOM 606 C CA . GLY A 1 85 ? 8.231 4.257 -14.330 1.00 96.44 85 GLY A CA 1
ATOM 607 C C . GLY A 1 85 ? 9.281 3.241 -13.874 1.00 96.44 85 GLY A C 1
ATOM 608 O O . GLY A 1 85 ? 9.397 2.993 -12.678 1.00 96.44 85 GLY A O 1
ATOM 609 N N . GLN A 1 86 ? 10.046 2.669 -14.802 1.00 97.44 86 GLN A N 1
ATOM 610 C CA . GLN A 1 86 ? 11.091 1.691 -14.516 1.00 97.44 86 GLN A CA 1
ATOM 611 C C . GLN A 1 86 ? 12.442 2.364 -14.234 1.00 97.44 86 GLN A C 1
ATOM 613 O O . GLN A 1 86 ? 12.741 3.425 -14.799 1.00 97.44 86 GLN A O 1
ATOM 618 N N . PRO A 1 87 ? 13.288 1.761 -13.380 1.00 95.12 87 PRO A N 1
ATOM 619 C CA . PRO A 1 87 ? 14.657 2.220 -13.205 1.00 95.12 87 PRO A CA 1
ATOM 620 C C . PRO A 1 87 ? 15.486 1.990 -14.483 1.00 95.12 87 PRO A C 1
ATOM 622 O O . PRO A 1 87 ? 15.135 1.157 -15.323 1.00 95.12 87 PRO A O 1
ATOM 625 N N . PRO A 1 88 ? 16.599 2.723 -14.660 1.00 95.50 88 PRO A N 1
ATOM 626 C CA . PRO A 1 88 ? 17.511 2.464 -15.766 1.00 95.50 88 PRO A CA 1
ATOM 627 C C . PRO A 1 88 ? 18.189 1.097 -15.597 1.00 95.50 88 PRO A C 1
ATOM 629 O O . PRO A 1 88 ? 18.670 0.773 -14.512 1.00 95.50 88 PRO A O 1
ATOM 632 N N . ILE A 1 89 ? 18.283 0.337 -16.689 1.00 94.25 89 ILE A N 1
ATOM 633 C CA . ILE A 1 89 ? 19.094 -0.886 -16.742 1.00 94.25 89 ILE A CA 1
ATOM 634 C C . ILE A 1 89 ? 20.595 -0.561 -16.783 1.00 94.25 89 ILE A C 1
ATOM 636 O O . ILE A 1 89 ? 21.007 0.535 -17.177 1.00 94.25 89 ILE A O 1
ATOM 640 N N . THR A 1 90 ? 21.427 -1.522 -16.385 1.00 92.94 90 THR A N 1
ATOM 641 C CA . THR A 1 90 ? 22.890 -1.397 -16.398 1.00 92.94 90 THR A CA 1
ATOM 642 C C . THR A 1 90 ? 23.456 -1.403 -17.821 1.00 92.94 90 THR A C 1
ATOM 644 O O . THR A 1 90 ? 22.786 -1.789 -18.781 1.00 92.94 90 THR A O 1
ATOM 647 N N . GLY A 1 91 ? 24.725 -1.003 -17.971 1.00 92.12 91 GLY A N 1
ATOM 648 C CA . GLY A 1 91 ? 25.418 -1.045 -19.263 1.00 92.12 91 GLY A CA 1
ATOM 649 C C . GLY A 1 91 ? 25.439 -2.448 -19.880 1.00 92.12 91 GLY A C 1
ATOM 650 O O . GLY A 1 91 ? 25.119 -2.600 -21.056 1.00 92.12 91 GLY A O 1
ATOM 651 N N . ASP A 1 92 ? 25.719 -3.477 -19.080 1.00 91.38 92 ASP A N 1
ATOM 652 C CA . ASP A 1 92 ? 25.762 -4.868 -19.548 1.00 91.38 92 ASP A CA 1
ATOM 653 C C . ASP A 1 92 ? 24.379 -5.390 -19.953 1.00 91.38 92 ASP A C 1
ATOM 655 O O . ASP A 1 92 ? 24.246 -6.085 -20.964 1.00 91.38 92 ASP A O 1
ATOM 659 N N . GLN A 1 93 ? 23.335 -5.018 -19.204 1.00 94.00 93 GLN A N 1
ATOM 660 C CA . GLN A 1 93 ? 21.948 -5.328 -19.558 1.00 94.00 93 GLN A CA 1
ATOM 661 C C . GLN A 1 93 ? 21.550 -4.629 -20.864 1.00 94.00 93 GLN A C 1
ATOM 663 O O . GLN A 1 93 ? 20.972 -5.269 -21.738 1.00 94.00 93 GLN A O 1
ATOM 668 N N . MET A 1 94 ? 21.918 -3.355 -21.043 1.00 95.94 94 MET A N 1
ATOM 669 C CA . MET A 1 94 ? 21.662 -2.600 -22.275 1.00 95.94 94 MET A CA 1
ATOM 670 C C . MET A 1 94 ? 22.370 -3.222 -23.484 1.00 95.94 94 MET A C 1
ATOM 672 O O . MET A 1 94 ? 21.755 -3.398 -24.533 1.00 95.94 94 MET A O 1
ATOM 676 N N . VAL A 1 95 ? 23.648 -3.591 -23.347 1.00 95.06 95 VAL A N 1
ATOM 677 C CA . VAL A 1 95 ? 24.398 -4.272 -24.413 1.00 95.06 95 VAL A CA 1
ATOM 678 C C . VAL A 1 95 ? 23.760 -5.617 -24.741 1.00 95.06 95 VAL A C 1
ATOM 680 O O . VAL A 1 95 ? 23.551 -5.918 -25.913 1.00 95.06 95 VAL A O 1
ATOM 683 N N . SER A 1 96 ? 23.421 -6.414 -23.728 1.00 94.38 96 SER A N 1
ATOM 684 C CA . SER A 1 96 ? 22.795 -7.726 -23.924 1.00 94.38 96 SER A CA 1
ATOM 685 C C . SER A 1 96 ? 21.441 -7.608 -24.622 1.00 94.38 96 SER A C 1
ATOM 687 O O . SER A 1 96 ? 21.186 -8.344 -25.574 1.00 94.38 96 SER A O 1
ATOM 689 N N . LEU A 1 97 ? 20.616 -6.640 -24.210 1.00 96.12 97 LEU A N 1
ATOM 690 C CA . LEU A 1 97 ? 19.326 -6.335 -24.823 1.00 96.12 97 LEU A CA 1
ATOM 691 C C . LEU A 1 97 ? 19.500 -5.957 -26.296 1.00 96.12 97 LEU A C 1
ATOM 693 O O . LEU A 1 97 ? 18.982 -6.645 -27.168 1.00 96.12 97 LEU A O 1
ATOM 697 N N . LEU A 1 98 ? 20.291 -4.920 -26.588 1.00 97.25 98 LEU A N 1
ATOM 698 C CA . LEU A 1 98 ? 20.458 -4.422 -27.955 1.00 97.25 98 LEU A CA 1
ATOM 699 C C . LEU A 1 98 ? 21.146 -5.436 -28.879 1.00 97.25 98 LEU A C 1
ATOM 701 O O . LEU A 1 98 ? 20.854 -5.467 -30.073 1.00 97.25 98 LEU A O 1
ATOM 705 N N . ARG A 1 99 ? 22.040 -6.286 -28.353 1.00 96.06 99 ARG A N 1
ATOM 706 C CA . ARG A 1 99 ? 22.635 -7.387 -29.127 1.00 96.06 99 ARG A CA 1
ATOM 707 C C . ARG A 1 99 ? 21.637 -8.504 -29.400 1.00 96.06 99 ARG A C 1
ATOM 709 O O . ARG A 1 99 ? 21.673 -9.085 -30.479 1.00 96.06 99 ARG A O 1
ATOM 716 N N . GLY A 1 100 ? 20.783 -8.815 -28.429 1.00 96.06 100 GLY A N 1
ATOM 717 C CA . GLY A 1 100 ? 19.774 -9.864 -28.545 1.00 96.06 100 GLY A CA 1
ATOM 718 C C . GLY A 1 100 ? 18.612 -9.488 -29.461 1.00 96.06 100 GLY A C 1
ATOM 719 O O . GLY A 1 100 ? 18.051 -10.367 -30.108 1.00 96.06 100 GLY A O 1
ATOM 720 N N . THR A 1 101 ? 18.268 -8.200 -29.540 1.00 97.56 101 THR A N 1
ATOM 721 C CA . THR A 1 101 ? 17.112 -7.718 -30.313 1.00 97.56 101 THR A CA 1
ATOM 722 C C . THR A 1 101 ? 17.475 -7.016 -31.611 1.00 97.56 101 THR A C 1
ATOM 724 O O . THR A 1 101 ? 16.598 -6.807 -32.442 1.00 97.56 101 THR A O 1
ATOM 727 N N . GLY A 1 102 ? 18.737 -6.625 -31.794 1.00 97.06 102 GLY A N 1
ATOM 728 C CA . GLY A 1 102 ? 19.183 -5.923 -32.990 1.00 97.06 102 GLY A CA 1
ATOM 729 C C . GLY A 1 102 ? 19.075 -6.764 -34.264 1.00 97.06 102 GLY A C 1
ATOM 730 O O . GLY A 1 102 ? 19.158 -7.992 -34.242 1.00 97.06 102 GLY A O 1
ATOM 731 N N . THR A 1 103 ? 18.961 -6.085 -35.405 1.00 96.19 103 THR A N 1
ATOM 732 C CA . THR A 1 103 ? 18.997 -6.716 -36.727 1.00 96.19 103 THR A CA 1
ATOM 733 C C . THR A 1 103 ? 20.357 -7.397 -36.929 1.00 96.19 103 THR A C 1
ATOM 735 O O . THR A 1 103 ? 21.386 -6.709 -36.896 1.00 96.19 103 THR A O 1
ATOM 738 N N . PRO A 1 104 ? 20.401 -8.728 -37.141 1.00 93.44 104 PRO A N 1
ATOM 739 C CA . PRO A 1 104 ? 21.655 -9.455 -37.273 1.00 93.44 104 PRO A CA 1
ATOM 740 C C . PRO A 1 104 ? 22.525 -8.922 -38.410 1.00 93.44 104 PRO A C 1
ATOM 742 O O . PRO A 1 104 ? 22.040 -8.628 -39.503 1.00 93.44 104 PRO A O 1
ATOM 745 N N . GLN A 1 105 ? 23.833 -8.852 -38.167 1.00 90.25 105 GLN A N 1
ATOM 746 C CA . GLN A 1 105 ? 24.792 -8.567 -39.225 1.00 90.25 105 GLN A CA 1
ATOM 747 C C . GLN A 1 105 ? 24.789 -9.715 -40.249 1.00 90.25 105 GLN A C 1
ATOM 749 O O . GLN A 1 105 ? 24.968 -10.875 -39.858 1.00 90.25 105 GLN A O 1
ATOM 754 N N . PRO A 1 106 ? 24.674 -9.431 -41.553 1.00 82.50 106 PRO A N 1
ATOM 755 C CA . PRO A 1 106 ? 24.857 -10.452 -42.568 1.00 82.50 106 PRO A CA 1
ATOM 756 C C . PRO A 1 106 ? 26.332 -10.857 -42.669 1.00 82.50 106 PRO A C 1
ATOM 758 O O . PRO A 1 106 ? 27.234 -10.020 -42.655 1.00 82.50 106 PRO A O 1
ATOM 761 N N . SER A 1 107 ? 26.571 -12.164 -42.793 1.00 77.88 107 SER A N 1
ATOM 762 C CA . SER A 1 107 ? 27.894 -12.756 -43.050 1.00 77.88 107 SER A CA 1
ATOM 763 C C . SER A 1 107 ? 29.016 -12.288 -42.098 1.00 77.88 107 SER A C 1
ATOM 765 O O . SER A 1 107 ? 30.057 -11.825 -42.557 1.00 77.88 107 SER A O 1
ATOM 767 N N . PRO A 1 108 ? 28.888 -12.462 -40.767 1.00 75.25 108 PRO A N 1
ATOM 768 C CA . PRO A 1 108 ? 29.869 -11.970 -39.786 1.00 75.25 108 PRO A CA 1
ATOM 769 C C . PRO A 1 108 ? 31.291 -12.534 -39.967 1.00 75.25 108 PRO A C 1
ATOM 771 O O . PRO A 1 108 ? 32.257 -11.940 -39.489 1.00 75.25 108 PRO A O 1
ATOM 774 N N . GLY A 1 109 ? 31.440 -13.650 -40.692 1.00 74.56 109 GLY A N 1
ATOM 775 C CA . GLY A 1 109 ? 32.734 -14.244 -41.043 1.00 74.56 109 GLY A CA 1
ATOM 776 C C . GLY A 1 109 ? 33.641 -13.354 -41.904 1.00 74.56 109 GLY A C 1
ATOM 777 O O . GLY A 1 109 ? 34.840 -13.603 -41.948 1.00 74.56 109 GLY A O 1
ATOM 778 N N . SER A 1 110 ? 33.109 -12.303 -42.543 1.00 75.69 110 SER A N 1
ATOM 779 C CA . SER A 1 110 ? 33.901 -11.303 -43.277 1.00 75.69 110 SER A CA 1
ATOM 780 C C . SER A 1 110 ? 34.322 -10.093 -42.429 1.00 75.69 110 SER A C 1
ATOM 782 O O . SER A 1 110 ? 34.893 -9.148 -42.965 1.00 75.69 110 SER A O 1
ATOM 784 N N . GLY A 1 111 ? 34.034 -10.102 -41.122 1.00 87.88 111 GLY A N 1
ATOM 785 C CA . GLY A 1 111 ? 34.384 -9.038 -40.181 1.00 87.88 111 GLY A CA 1
ATOM 786 C C . GLY A 1 111 ? 33.221 -8.710 -39.249 1.00 87.88 111 GLY A C 1
ATOM 787 O O . GLY A 1 111 ? 32.302 -7.987 -39.622 1.00 87.88 111 GLY A O 1
ATOM 788 N N . GLN A 1 112 ? 33.255 -9.228 -38.022 1.00 93.69 112 GLN A N 1
ATOM 789 C CA . GLN A 1 112 ? 32.195 -9.015 -37.037 1.00 93.69 112 GLN A CA 1
ATOM 790 C C . GLN A 1 112 ? 32.195 -7.575 -36.498 1.00 93.69 112 GLN A C 1
ATOM 792 O O . GLN A 1 112 ? 33.166 -7.146 -35.877 1.00 93.69 112 GLN A O 1
ATOM 797 N N . ILE A 1 113 ? 31.081 -6.868 -36.677 1.00 95.62 113 ILE A N 1
ATOM 798 C CA . ILE A 1 113 ? 30.807 -5.524 -36.144 1.00 95.62 113 ILE A CA 1
ATOM 799 C C . ILE A 1 113 ? 29.561 -5.465 -35.251 1.00 95.62 113 ILE A C 1
ATOM 801 O O . ILE A 1 113 ? 29.279 -4.420 -34.680 1.00 95.62 113 ILE A O 1
ATOM 805 N N . GLY A 1 114 ? 28.858 -6.586 -35.071 1.00 94.88 114 GLY A N 1
ATOM 806 C CA . GLY A 1 114 ? 27.680 -6.680 -34.203 1.00 94.88 114 GLY A CA 1
ATOM 807 C C . GLY A 1 114 ? 26.372 -6.345 -34.929 1.00 94.88 114 GLY A C 1
ATOM 808 O O . GLY A 1 114 ? 26.397 -5.937 -36.088 1.00 94.88 114 GLY A O 1
ATOM 809 N N . PRO A 1 115 ? 25.209 -6.570 -34.300 1.00 96.81 115 PRO A N 1
ATOM 810 C CA . PRO A 1 115 ? 23.911 -6.275 -34.899 1.00 96.81 115 PRO A CA 1
ATOM 811 C C . PRO A 1 115 ? 23.603 -4.770 -34.898 1.00 96.81 115 PRO A C 1
ATOM 813 O O . PRO A 1 115 ? 24.145 -4.007 -34.093 1.00 96.81 115 PRO A O 1
ATOM 816 N N . LEU A 1 116 ? 22.735 -4.343 -35.815 1.00 97.50 116 LEU A N 1
ATOM 817 C CA . LEU A 1 116 ? 22.210 -2.976 -35.866 1.00 97.50 116 LEU A CA 1
ATOM 818 C C . LEU A 1 116 ? 21.076 -2.845 -34.831 1.00 97.50 116 LEU A C 1
ATOM 820 O O . LEU A 1 116 ? 20.174 -3.681 -34.855 1.00 97.50 116 LEU A O 1
ATOM 824 N N . PRO A 1 117 ? 21.076 -1.843 -33.930 1.00 98.12 117 PRO A N 1
ATOM 825 C CA . PRO A 1 117 ? 20.035 -1.706 -32.919 1.00 98.12 117 PRO A CA 1
ATOM 826 C C . PRO A 1 117 ? 18.626 -1.657 -33.510 1.00 98.12 117 PRO A C 1
ATOM 828 O O . PRO A 1 117 ? 18.345 -0.873 -34.413 1.00 98.12 117 PRO A O 1
ATOM 831 N N . ASP A 1 118 ? 17.730 -2.445 -32.926 1.00 98.12 118 ASP A N 1
ATOM 832 C CA . ASP A 1 118 ? 16.293 -2.378 -33.166 1.00 98.12 118 ASP A CA 1
ATOM 833 C C . ASP A 1 118 ? 15.610 -2.014 -31.844 1.00 98.12 118 ASP A C 1
ATOM 835 O O . ASP A 1 118 ? 15.487 -2.830 -30.924 1.00 98.12 118 ASP A O 1
ATOM 839 N N . VAL A 1 119 ? 15.215 -0.744 -31.739 1.00 98.19 119 VAL A N 1
ATOM 840 C CA . VAL A 1 119 ? 14.594 -0.183 -30.533 1.00 98.19 119 VAL A CA 1
ATOM 841 C C . VAL A 1 119 ? 13.195 -0.757 -30.317 1.00 98.19 119 VAL A C 1
ATOM 843 O O . VAL A 1 119 ? 12.792 -0.939 -29.172 1.00 98.19 119 VAL A O 1
ATOM 846 N N . GLN A 1 120 ? 12.459 -1.070 -31.386 1.00 98.12 120 GLN A N 1
ATOM 847 C CA . GLN A 1 120 ? 11.111 -1.615 -31.260 1.00 98.12 120 GLN A CA 1
ATOM 848 C C . GLN A 1 120 ? 11.161 -3.031 -30.685 1.00 98.12 120 GLN A C 1
ATOM 850 O O . GLN A 1 120 ? 10.445 -3.329 -29.730 1.00 98.12 120 GLN A O 1
ATOM 855 N N . SER A 1 121 ? 12.054 -3.870 -31.209 1.00 97.94 121 SER A N 1
ATOM 856 C CA . SER A 1 121 ? 12.274 -5.218 -30.680 1.00 97.94 121 SER A CA 1
ATOM 857 C C . SER A 1 121 ? 12.814 -5.186 -29.242 1.00 97.94 121 SER A C 1
ATOM 859 O O . SER A 1 121 ? 12.388 -5.984 -28.408 1.00 97.94 121 SER A O 1
ATOM 861 N N . ALA A 1 122 ? 13.692 -4.228 -28.910 1.00 97.75 122 ALA A N 1
ATOM 862 C CA . ALA A 1 122 ? 14.175 -4.024 -27.539 1.00 97.75 122 ALA A CA 1
ATOM 863 C C . ALA A 1 122 ? 13.048 -3.662 -26.557 1.00 97.75 122 ALA A C 1
ATOM 865 O O . ALA A 1 122 ? 12.991 -4.209 -25.457 1.00 97.75 122 ALA A O 1
ATOM 866 N N . ILE A 1 123 ? 12.140 -2.766 -26.958 1.00 97.75 123 ILE A N 1
ATOM 867 C CA . ILE A 1 123 ? 10.962 -2.398 -26.162 1.00 97.75 123 ILE A CA 1
ATOM 868 C C . ILE A 1 123 ? 10.042 -3.605 -25.963 1.00 97.75 123 ILE A C 1
ATOM 870 O O . ILE A 1 123 ? 9.621 -3.846 -24.838 1.00 97.75 123 ILE A O 1
ATOM 874 N N . GLY A 1 124 ? 9.801 -4.403 -27.009 1.00 96.50 124 GLY A N 1
ATOM 875 C CA . GLY A 1 124 ? 8.995 -5.622 -26.895 1.00 96.50 124 GLY A CA 1
ATOM 876 C C . GLY A 1 124 ? 9.549 -6.597 -25.854 1.00 96.50 124 GLY A C 1
ATOM 877 O O . GLY A 1 124 ? 8.808 -7.073 -25.002 1.00 96.50 124 GLY A O 1
ATOM 878 N N . VAL A 1 125 ? 10.871 -6.815 -25.847 1.00 95.50 125 VAL A N 1
ATOM 879 C CA . VAL A 1 125 ? 11.515 -7.641 -24.813 1.00 95.50 125 VAL A CA 1
ATOM 880 C C . VAL A 1 125 ? 11.365 -7.029 -23.421 1.00 95.50 125 VAL A C 1
ATOM 882 O O . VAL A 1 125 ? 11.155 -7.779 -22.475 1.00 95.50 125 VAL A O 1
ATOM 885 N N . ILE A 1 126 ? 11.456 -5.704 -23.264 1.00 95.88 126 ILE A N 1
ATOM 886 C CA . ILE A 1 126 ? 11.231 -5.043 -21.967 1.00 95.88 126 ILE A CA 1
ATOM 887 C C . ILE A 1 126 ? 9.797 -5.261 -21.485 1.00 95.88 126 ILE A C 1
ATOM 889 O O . ILE A 1 126 ? 9.618 -5.622 -20.325 1.00 95.88 126 ILE A O 1
ATOM 893 N N . ASP A 1 127 ? 8.806 -5.070 -22.354 1.00 95.00 127 ASP A N 1
ATOM 894 C CA . ASP A 1 127 ? 7.388 -5.219 -22.014 1.00 95.00 127 ASP A CA 1
ATOM 895 C C . ASP A 1 127 ? 7.056 -6.655 -21.603 1.00 95.00 127 ASP A C 1
ATOM 897 O O . ASP A 1 127 ? 6.420 -6.872 -20.571 1.00 95.00 127 ASP A O 1
ATOM 901 N N . ASP A 1 128 ? 7.570 -7.633 -22.352 1.00 93.38 128 ASP A N 1
ATOM 902 C CA . ASP A 1 128 ? 7.460 -9.055 -22.015 1.00 93.38 128 ASP A CA 1
ATOM 903 C C . ASP A 1 128 ? 8.253 -9.414 -20.748 1.00 93.38 128 ASP A C 1
ATOM 905 O O . ASP A 1 128 ? 7.958 -10.423 -20.101 1.00 93.38 128 ASP A O 1
ATOM 909 N N . SER A 1 129 ? 9.246 -8.585 -20.397 1.00 93.69 129 SER A N 1
ATOM 910 C CA . SER A 1 129 ? 10.096 -8.749 -19.221 1.00 93.69 129 SER A CA 1
ATOM 911 C C . SER A 1 129 ? 9.536 -8.100 -17.950 1.00 93.69 129 SER A C 1
ATOM 913 O O . SER A 1 129 ? 10.186 -8.150 -16.906 1.00 93.69 129 SER A O 1
ATOM 915 N N . LEU A 1 130 ? 8.395 -7.404 -18.002 1.00 94.88 130 LEU A N 1
ATOM 916 C CA . LEU A 1 130 ? 7.881 -6.699 -16.828 1.00 94.88 130 LEU A CA 1
ATOM 917 C C . LEU A 1 130 ? 7.371 -7.695 -15.776 1.00 94.88 130 LEU A C 1
ATOM 919 O O . LEU A 1 130 ? 6.542 -8.557 -16.088 1.00 94.88 130 LEU A O 1
ATOM 923 N N . PRO A 1 131 ? 7.797 -7.569 -14.505 1.00 96.31 131 PRO A N 1
ATOM 924 C CA . PRO A 1 131 ? 7.234 -8.390 -13.452 1.00 96.31 131 PRO A CA 1
ATOM 925 C C . PRO A 1 131 ? 5.767 -8.023 -13.194 1.00 96.31 131 PRO A C 1
ATOM 927 O O . PRO A 1 131 ? 5.281 -6.952 -13.558 1.00 96.31 131 PRO A O 1
ATOM 930 N N . SER A 1 132 ? 5.058 -8.903 -12.495 1.00 94.75 132 SER A N 1
ATOM 931 C CA . SER A 1 132 ? 3.708 -8.647 -11.997 1.00 94.75 132 SER A CA 1
ATOM 932 C C . SER A 1 132 ? 3.634 -8.952 -10.510 1.00 94.75 132 SER A C 1
ATOM 934 O O . SER A 1 132 ? 4.212 -9.941 -10.059 1.00 94.75 132 SER A O 1
ATOM 936 N N . VAL A 1 133 ? 2.868 -8.159 -9.767 1.00 97.00 133 VAL A N 1
ATOM 937 C CA . VAL A 1 133 ? 2.579 -8.406 -8.354 1.00 97.00 133 VAL A CA 1
ATOM 938 C C . VAL A 1 133 ? 1.105 -8.160 -8.073 1.00 97.00 133 VAL A C 1
ATOM 940 O O . VAL A 1 133 ? 0.513 -7.217 -8.597 1.00 97.00 133 VAL A O 1
ATOM 943 N N . SER A 1 134 ? 0.509 -9.008 -7.243 1.00 96.38 134 SER A N 1
ATOM 944 C CA . SER A 1 134 ? -0.848 -8.819 -6.746 1.00 96.38 134 SER A CA 1
ATOM 945 C C . SER A 1 134 ? -0.961 -9.296 -5.306 1.00 96.38 134 SER A C 1
ATOM 947 O O . SER A 1 134 ? -0.379 -10.309 -4.924 1.00 96.38 134 SER A O 1
ATOM 949 N N . ILE A 1 135 ? -1.714 -8.544 -4.508 1.00 96.75 135 ILE A N 1
ATOM 950 C CA . ILE A 1 135 ? -2.050 -8.910 -3.133 1.00 96.75 135 ILE A CA 1
ATOM 951 C C . ILE A 1 135 ? -3.382 -9.668 -3.197 1.00 96.75 135 ILE A C 1
ATOM 953 O O . ILE A 1 135 ? -4.423 -9.069 -3.466 1.00 96.75 135 ILE A O 1
ATOM 957 N N . GLY A 1 136 ? -3.341 -10.989 -3.006 1.00 92.00 136 GLY A N 1
ATOM 958 C CA . GLY A 1 136 ? -4.523 -11.857 -2.949 1.00 92.00 136 GLY A CA 1
ATOM 959 C C . GLY A 1 136 ? -5.303 -11.715 -1.637 1.00 92.00 136 GLY A C 1
ATOM 960 O O . GLY A 1 136 ? -6.521 -11.906 -1.603 1.00 92.00 136 GLY A O 1
ATOM 961 N N . GLY A 1 137 ? -4.616 -11.307 -0.568 1.00 89.00 137 GLY A N 1
ATOM 962 C CA . GLY A 1 137 ? -5.185 -11.050 0.749 1.00 89.00 137 GLY A CA 1
ATOM 963 C C . GLY A 1 137 ? -4.241 -10.178 1.585 1.00 89.00 137 GLY A C 1
ATOM 964 O O . GLY A 1 137 ? -3.048 -10.462 1.624 1.00 89.00 137 GLY A O 1
ATOM 965 N N . PRO A 1 138 ? -4.729 -9.127 2.261 1.00 92.88 138 PRO A N 1
ATOM 966 C CA . PRO A 1 138 ? -6.132 -8.771 2.432 1.00 92.88 138 PRO A CA 1
ATOM 967 C C . PRO A 1 138 ? -6.746 -8.109 1.187 1.00 92.88 138 PRO A C 1
ATOM 969 O O . PRO A 1 138 ? -6.038 -7.635 0.307 1.00 92.88 138 PRO A O 1
ATOM 972 N N . ALA A 1 139 ? -8.078 -8.085 1.108 1.00 84.19 139 ALA A N 1
ATOM 973 C CA . ALA A 1 139 ? -8.773 -7.307 0.083 1.00 84.19 139 ALA A CA 1
ATOM 974 C C . ALA A 1 139 ? -8.679 -5.806 0.397 1.00 84.19 139 ALA A C 1
ATOM 976 O O . ALA A 1 139 ? -8.673 -5.424 1.568 1.00 84.19 139 ALA A O 1
ATOM 977 N N . ASP A 1 140 ? -8.679 -4.956 -0.634 1.00 83.44 140 ASP A N 1
ATOM 978 C CA . ASP A 1 140 ? -8.660 -3.507 -0.424 1.00 83.44 140 ASP A CA 1
ATOM 979 C C . ASP A 1 140 ? -9.840 -3.036 0.439 1.00 83.44 140 ASP A C 1
ATOM 981 O O . ASP A 1 140 ? -10.986 -3.462 0.266 1.00 83.44 140 ASP A O 1
ATOM 985 N N . GLN A 1 141 ? -9.529 -2.158 1.391 1.00 78.06 141 GLN A N 1
ATOM 986 C CA . GLN A 1 141 ? -10.428 -1.591 2.395 1.00 78.06 141 GLN A CA 1
ATOM 987 C C . GLN A 1 141 ? -11.065 -2.621 3.341 1.00 78.06 141 GLN A C 1
ATOM 989 O O . GLN A 1 141 ? -12.108 -2.354 3.951 1.00 78.06 141 GLN A O 1
ATOM 994 N N . SER A 1 142 ? -10.457 -3.799 3.508 1.00 78.75 142 SER A N 1
ATOM 995 C CA . SER A 1 142 ? -10.905 -4.760 4.517 1.00 78.75 142 SER A CA 1
ATOM 996 C C . SER A 1 142 ? -10.734 -4.210 5.935 1.00 78.75 142 SER A C 1
ATOM 998 O O . SER A 1 142 ? -9.919 -3.327 6.197 1.00 78.75 142 SER A O 1
ATOM 1000 N N . SER A 1 143 ? -11.489 -4.763 6.886 1.00 73.31 143 SER A N 1
ATOM 1001 C CA . SER A 1 143 ? -11.356 -4.413 8.300 1.00 73.31 143 SER A CA 1
ATOM 1002 C C . SER A 1 143 ? -11.140 -5.656 9.146 1.00 73.31 143 SER A C 1
ATOM 1004 O O . SER A 1 143 ? -11.871 -6.640 9.011 1.00 73.31 143 SER A O 1
ATOM 1006 N N . PHE A 1 144 ? -10.149 -5.578 10.029 1.00 72.62 144 PHE A N 1
ATOM 1007 C CA . PHE A 1 144 ? -9.733 -6.657 10.912 1.00 72.62 144 PHE A CA 1
ATOM 1008 C C . PHE A 1 144 ? -9.852 -6.263 12.374 1.00 72.62 144 PHE A C 1
ATOM 1010 O O . PHE A 1 144 ? -9.777 -5.084 12.722 1.00 72.62 144 PHE A O 1
ATOM 1017 N N . ASP A 1 145 ? -10.052 -7.276 13.218 1.00 59.88 145 ASP A N 1
ATOM 1018 C CA . ASP A 1 145 ? -10.065 -7.121 14.666 1.00 59.88 145 ASP A CA 1
ATOM 1019 C C . ASP A 1 145 ? -8.639 -6.902 15.191 1.00 59.88 145 ASP A C 1
ATOM 1021 O O . ASP A 1 145 ? -7.679 -7.477 14.690 1.00 59.88 145 ASP A O 1
ATOM 1025 N N . PHE A 1 146 ? -8.502 -6.110 16.255 1.00 58.38 146 PHE A N 1
ATOM 1026 C CA . PHE A 1 146 ? -7.235 -5.990 16.981 1.00 58.38 146 PHE A CA 1
ATOM 1027 C C . PHE A 1 146 ? -6.723 -7.365 17.452 1.00 58.38 146 PHE A C 1
ATOM 1029 O O . PHE A 1 146 ? -7.488 -8.110 18.078 1.00 58.38 146 PHE A O 1
ATOM 1036 N N . ASP A 1 147 ? -5.442 -7.645 17.211 1.00 60.34 147 ASP A N 1
ATOM 1037 C CA . ASP A 1 147 ? -4.757 -8.932 17.408 1.00 60.34 147 ASP A CA 1
ATOM 1038 C C . ASP A 1 147 ? -5.387 -10.110 16.626 1.00 60.34 147 ASP A C 1
ATOM 1040 O O . ASP A 1 147 ? -5.313 -11.262 17.068 1.00 60.34 147 ASP A O 1
ATOM 1044 N N . SER A 1 148 ? -6.075 -9.864 15.502 1.00 69.06 148 SER A N 1
ATOM 1045 C CA . SER A 1 148 ? -6.601 -10.956 14.676 1.00 69.06 148 SER A CA 1
ATOM 1046 C C . SER A 1 148 ? -5.513 -11.619 13.839 1.00 69.06 148 SER A C 1
ATOM 1048 O O . SER A 1 148 ? -4.748 -10.939 13.162 1.00 69.06 148 SER A O 1
ATOM 1050 N N . ASP A 1 149 ? -5.533 -12.947 13.827 1.00 81.81 149 ASP A N 1
ATOM 1051 C CA . ASP A 1 149 ? -4.666 -13.799 13.015 1.00 81.81 149 ASP A CA 1
ATOM 1052 C C . ASP A 1 149 ? -5.127 -13.741 11.550 1.00 81.81 149 ASP A C 1
ATOM 1054 O O . ASP A 1 149 ? -6.179 -14.288 11.205 1.00 81.81 149 ASP A O 1
ATOM 1058 N N . GLN A 1 150 ? -4.414 -12.976 10.726 1.00 86.19 150 GLN A N 1
ATOM 1059 C CA . GLN A 1 150 ? -4.655 -12.808 9.293 1.00 86.19 150 GLN A CA 1
ATOM 1060 C C . GLN A 1 150 ? -3.306 -12.881 8.590 1.00 86.19 150 GLN A C 1
ATOM 1062 O O . GLN A 1 150 ? -2.352 -12.246 9.031 1.00 86.19 150 GLN A O 1
ATOM 1067 N N . SER A 1 151 ? -3.227 -13.625 7.494 1.00 93.62 151 SER A N 1
ATOM 1068 C CA . SER A 1 151 ? -1.979 -13.799 6.753 1.00 93.62 151 SER A CA 1
ATOM 1069 C C . SER A 1 151 ? -2.002 -13.019 5.446 1.00 93.62 151 SER A C 1
ATOM 1071 O O . SER A 1 151 ? -3.051 -12.879 4.813 1.00 93.62 151 SER A O 1
ATOM 1073 N N . LEU A 1 152 ? -0.831 -12.532 5.056 1.00 96.62 152 LEU A N 1
ATOM 1074 C CA . LEU A 1 152 ? -0.578 -11.959 3.747 1.00 96.62 152 LEU A CA 1
ATOM 1075 C C . LEU A 1 152 ? -0.618 -13.068 2.692 1.00 96.62 152 LEU A C 1
ATOM 1077 O O . LEU A 1 152 ? 0.078 -14.077 2.820 1.00 96.62 152 LEU A O 1
ATOM 1081 N N . ASP A 1 153 ? -1.415 -12.846 1.652 1.00 96.19 153 ASP A N 1
ATOM 1082 C CA . ASP A 1 153 ? -1.396 -13.634 0.427 1.00 96.19 153 ASP A CA 1
ATOM 1083 C C . ASP A 1 153 ? -0.971 -12.750 -0.749 1.00 96.19 153 ASP A C 1
ATOM 1085 O O . ASP A 1 153 ? -1.552 -11.693 -1.008 1.00 96.19 153 ASP A O 1
ATOM 1089 N N . LEU A 1 154 ? 0.073 -13.180 -1.439 1.00 96.31 154 LEU A N 1
ATOM 1090 C CA . LEU A 1 154 ? 0.863 -12.423 -2.390 1.00 96.31 154 LEU A CA 1
ATOM 1091 C C . LEU A 1 154 ? 1.243 -13.342 -3.560 1.00 96.31 154 LEU A C 1
ATOM 1093 O O . LEU A 1 154 ? 1.873 -14.382 -3.362 1.00 96.31 154 LEU A O 1
ATOM 1097 N N . ASP A 1 155 ? 0.897 -12.932 -4.781 1.00 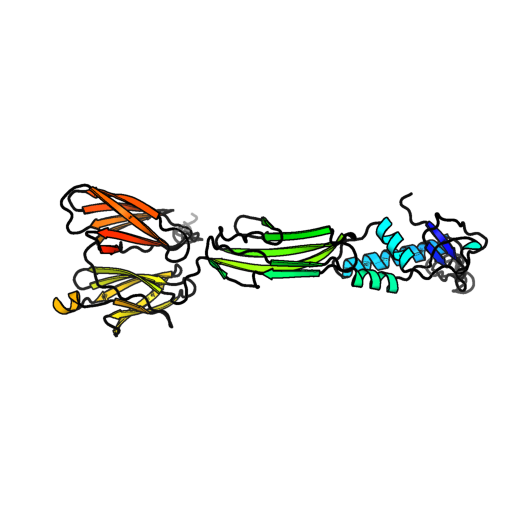94.75 155 ASP A N 1
ATOM 1098 C CA . ASP A 1 155 ? 1.333 -13.573 -6.031 1.00 94.75 155 ASP A CA 1
ATOM 1099 C C . ASP A 1 155 ? 2.285 -12.625 -6.768 1.00 94.75 155 ASP A C 1
ATOM 1101 O O . ASP A 1 155 ? 1.922 -11.486 -7.080 1.00 94.75 155 ASP A O 1
ATOM 1105 N N . CYS A 1 156 ? 3.501 -13.098 -7.041 1.00 94.25 156 CYS A N 1
ATOM 1106 C CA . CYS A 1 156 ? 4.540 -12.353 -7.745 1.00 94.25 156 CYS A CA 1
ATOM 1107 C C . CYS A 1 156 ? 5.112 -13.188 -8.884 1.00 94.25 156 CYS A C 1
ATOM 1109 O O . CYS A 1 156 ? 5.392 -14.377 -8.722 1.00 94.25 156 CYS A O 1
ATOM 1111 N N . ARG A 1 157 ? 5.361 -12.551 -10.030 1.00 93.00 157 ARG A N 1
ATOM 1112 C CA . ARG A 1 157 ? 5.970 -13.185 -11.206 1.00 93.00 157 ARG A CA 1
ATOM 1113 C C . ARG A 1 157 ? 7.027 -12.267 -11.793 1.00 93.00 157 ARG A C 1
ATOM 1115 O O . ARG A 1 157 ? 6.819 -11.061 -11.844 1.00 93.00 157 ARG A O 1
ATOM 1122 N N . GLY A 1 158 ? 8.141 -12.840 -12.246 1.00 85.38 158 GLY A N 1
ATOM 1123 C CA . GLY A 1 158 ? 9.254 -12.081 -12.831 1.00 85.38 158 GLY A CA 1
ATOM 1124 C C . GLY A 1 158 ? 9.004 -11.582 -14.257 1.00 85.38 158 GLY A C 1
ATOM 1125 O O . GLY A 1 158 ? 9.695 -10.661 -14.681 1.00 85.38 158 GLY A O 1
ATOM 1126 N N . GLY A 1 159 ? 8.009 -12.167 -14.947 1.00 73.31 159 GLY A N 1
ATOM 1127 C CA . GLY A 1 159 ? 7.667 -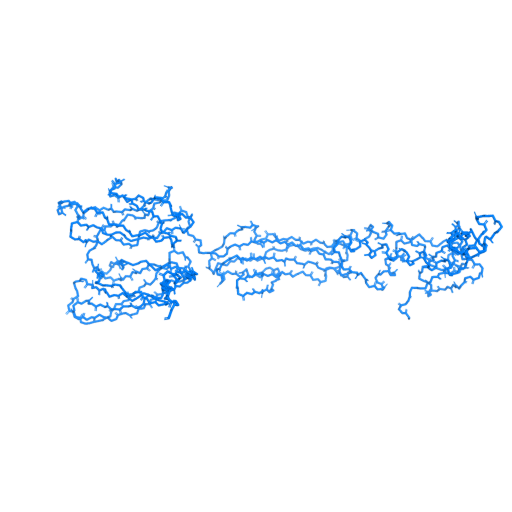11.883 -16.343 1.00 73.31 159 GLY A CA 1
ATOM 1128 C C . GLY A 1 159 ? 8.851 -12.160 -17.256 1.00 73.31 159 GLY A C 1
ATOM 1129 O O . GLY A 1 159 ? 9.512 -11.230 -17.642 1.00 73.31 159 GLY A O 1
ATOM 1130 N N . GLY A 1 160 ? 9.205 -13.418 -17.533 1.00 77.88 160 GLY A N 1
ATOM 1131 C CA . GLY A 1 160 ? 10.420 -13.736 -18.300 1.00 77.88 160 GLY A CA 1
ATOM 1132 C C . GLY A 1 160 ? 11.641 -13.991 -17.403 1.00 77.88 160 GLY A C 1
ATOM 1133 O O . GLY A 1 160 ? 11.808 -15.145 -16.998 1.00 77.88 160 GLY A O 1
ATOM 1134 N N . PRO A 1 161 ? 12.500 -12.990 -17.093 1.00 76.62 161 PRO A N 1
ATOM 1135 C CA . PRO A 1 161 ? 13.632 -13.165 -16.182 1.00 76.62 161 PRO A CA 1
ATOM 1136 C C . PRO A 1 161 ? 13.202 -13.651 -14.794 1.00 76.62 161 PRO A C 1
ATOM 1138 O O . PRO A 1 161 ? 12.069 -13.435 -14.356 1.00 76.62 161 PRO A O 1
ATOM 1141 N N . GLU A 1 162 ? 14.128 -14.291 -14.078 1.00 86.31 162 GLU A N 1
ATOM 1142 C CA . GLU A 1 162 ? 13.862 -14.753 -12.717 1.00 86.31 162 GLU A CA 1
ATOM 1143 C C . GLU A 1 162 ? 13.520 -13.578 -11.790 1.00 86.31 162 GLU A C 1
ATOM 1145 O O . GLU A 1 162 ? 14.065 -12.473 -11.894 1.00 86.31 162 GLU A O 1
ATOM 1150 N N . LEU A 1 163 ? 12.576 -13.832 -10.886 1.00 91.56 163 LEU A N 1
ATOM 1151 C CA . LEU A 1 163 ? 12.182 -12.896 -9.846 1.00 91.56 163 LEU A CA 1
ATOM 1152 C C . LEU A 1 163 ? 13.321 -12.795 -8.822 1.00 91.56 163 LEU A C 1
ATOM 1154 O O . LEU A 1 163 ? 13.692 -13.795 -8.213 1.00 91.56 163 LEU A O 1
ATOM 1158 N N . GLU A 1 164 ? 13.859 -11.595 -8.626 1.00 93.25 164 GLU A N 1
ATOM 1159 C CA . GLU A 1 164 ? 14.954 -11.338 -7.688 1.00 93.25 164 GLU A CA 1
ATOM 1160 C C . GLU A 1 164 ? 14.421 -11.089 -6.274 1.00 93.25 164 GLU A C 1
ATOM 1162 O O . GLU A 1 164 ? 14.973 -11.583 -5.291 1.00 93.25 164 GLU A O 1
ATOM 1167 N N . SER A 1 165 ? 13.316 -10.349 -6.153 1.00 94.31 165 SER A N 1
ATOM 1168 C CA . SER A 1 165 ? 12.660 -10.131 -4.865 1.00 94.31 165 SER A CA 1
ATOM 1169 C C . SER A 1 165 ? 11.157 -9.917 -5.004 1.00 94.31 165 SER A C 1
ATOM 1171 O O . SER A 1 165 ? 10.669 -9.403 -6.011 1.00 94.31 165 SER A O 1
ATOM 1173 N N . CYS A 1 166 ? 10.416 -10.303 -3.963 1.00 95.50 166 CYS A N 1
ATOM 1174 C CA . CYS A 1 166 ? 9.047 -9.855 -3.761 1.00 95.50 166 CYS A CA 1
ATOM 1175 C C . CYS A 1 166 ? 8.801 -9.572 -2.286 1.00 95.50 166 CYS A C 1
ATOM 1177 O O . CYS A 1 166 ? 8.780 -10.487 -1.462 1.00 95.50 166 CYS A O 1
ATOM 1179 N N . LEU A 1 167 ? 8.673 -8.291 -1.962 1.00 96.44 167 LEU A N 1
ATOM 1180 C CA . LEU A 1 167 ? 8.593 -7.797 -0.594 1.00 96.44 167 LEU A CA 1
ATOM 1181 C C . LEU A 1 167 ? 7.375 -6.896 -0.447 1.00 96.44 167 LEU A C 1
ATOM 1183 O O . LEU A 1 167 ? 6.988 -6.196 -1.384 1.00 96.44 167 LEU A O 1
ATOM 1187 N N . VAL A 1 168 ? 6.802 -6.881 0.749 1.00 97.88 168 VAL A N 1
ATOM 1188 C CA . VAL A 1 168 ? 5.724 -5.966 1.113 1.00 97.88 168 VAL A CA 1
ATOM 1189 C C . VAL A 1 168 ? 6.199 -5.065 2.239 1.00 97.88 168 VAL A C 1
ATOM 1191 O O . VAL A 1 168 ? 6.860 -5.517 3.170 1.00 97.88 168 VAL A O 1
ATOM 1194 N N . VAL A 1 169 ? 5.860 -3.783 2.156 1.00 97.88 169 VAL A N 1
ATOM 1195 C CA . VAL A 1 169 ? 6.005 -2.845 3.271 1.00 97.88 169 VAL A CA 1
ATOM 1196 C C . VAL A 1 169 ? 4.615 -2.463 3.757 1.00 97.88 169 VAL A C 1
ATOM 1198 O O . VAL A 1 169 ? 3.807 -1.952 2.987 1.00 97.88 169 VAL A O 1
ATOM 1201 N N . ASP A 1 170 ? 4.333 -2.732 5.026 1.00 96.25 170 ASP A N 1
ATOM 1202 C CA . ASP A 1 170 ? 3.171 -2.217 5.739 1.00 96.25 170 ASP A CA 1
ATOM 1203 C C . ASP A 1 170 ? 3.491 -0.830 6.289 1.00 96.25 170 ASP A C 1
ATOM 1205 O O . ASP A 1 170 ? 4.361 -0.688 7.144 1.00 96.25 170 ASP A O 1
ATOM 1209 N N . HIS A 1 171 ? 2.787 0.187 5.804 1.00 95.31 171 HIS A N 1
ATOM 1210 C CA . HIS A 1 171 ? 2.830 1.546 6.333 1.00 95.31 171 HIS A CA 1
ATOM 1211 C C . HIS A 1 171 ? 1.752 1.698 7.410 1.00 95.31 171 HIS A C 1
ATOM 1213 O O . HIS A 1 171 ? 0.618 2.101 7.121 1.00 95.31 171 HIS A O 1
ATOM 1219 N N . GLY A 1 172 ? 2.099 1.319 8.640 1.00 83.50 172 GLY A N 1
ATOM 1220 C CA . GLY A 1 172 ? 1.196 1.313 9.788 1.00 83.50 172 GLY A CA 1
ATOM 1221 C C . GLY A 1 172 ? 1.345 2.529 10.720 1.00 83.50 172 GLY A C 1
ATOM 1222 O O . GLY A 1 172 ? 2.298 3.308 10.622 1.00 83.50 172 GLY A O 1
ATOM 1223 N N . PRO A 1 173 ? 0.432 2.704 11.697 1.00 71.19 173 PRO A N 1
ATOM 1224 C CA . PRO A 1 173 ? 0.440 3.846 12.618 1.00 71.19 173 PRO A CA 1
ATOM 1225 C C . PRO A 1 173 ? 1.689 3.978 13.503 1.00 71.19 173 PRO A C 1
ATOM 1227 O O . PRO A 1 173 ? 1.967 5.078 13.986 1.00 71.19 173 PRO A O 1
ATOM 1230 N N . SER A 1 174 ? 2.425 2.888 13.752 1.00 69.94 174 SER A N 1
ATOM 1231 C CA . SER A 1 174 ? 3.668 2.915 14.548 1.00 69.94 174 SER A CA 1
ATOM 1232 C C . SER A 1 174 ? 4.942 2.871 13.702 1.00 69.94 174 SER A C 1
ATOM 1234 O O . SER A 1 174 ? 6.032 2.809 14.273 1.00 69.94 174 SER A O 1
ATOM 1236 N N . GLY A 1 175 ? 4.817 2.947 12.375 1.00 79.88 175 GLY A N 1
ATOM 1237 C CA . GLY A 1 175 ? 5.926 2.922 11.425 1.00 79.88 175 GLY A CA 1
ATOM 1238 C C . GLY A 1 175 ? 5.836 1.768 10.433 1.00 79.88 175 GLY A C 1
ATOM 1239 O O . GLY A 1 175 ? 4.867 1.010 10.428 1.00 79.88 175 GLY A O 1
ATOM 1240 N N . ASP A 1 176 ? 6.872 1.667 9.605 1.00 92.62 176 ASP A N 1
ATOM 1241 C CA . ASP A 1 176 ? 6.932 0.692 8.523 1.00 92.62 176 ASP A CA 1
ATOM 1242 C C . ASP A 1 176 ? 7.359 -0.695 9.026 1.00 92.62 176 ASP A C 1
ATOM 1244 O O . ASP A 1 176 ? 8.278 -0.814 9.845 1.00 92.62 176 ASP A O 1
ATOM 1248 N N . ALA A 1 177 ? 6.735 -1.748 8.496 1.00 91.00 177 ALA A N 1
ATOM 1249 C CA . ALA A 1 177 ? 7.119 -3.139 8.731 1.00 91.00 177 ALA A CA 1
ATOM 1250 C C . ALA A 1 177 ? 7.283 -3.898 7.405 1.00 91.00 177 ALA A C 1
ATOM 1252 O O . ALA A 1 177 ? 6.432 -3.815 6.525 1.00 91.00 177 ALA A O 1
ATOM 1253 N N . SER A 1 178 ? 8.375 -4.651 7.254 1.00 95.94 178 SER A N 1
ATOM 1254 C CA . SER A 1 178 ? 8.599 -5.511 6.085 1.00 95.94 178 SER A CA 1
ATOM 1255 C C . SER A 1 178 ? 7.941 -6.874 6.280 1.00 95.94 178 SER A C 1
ATOM 1257 O O . SER A 1 178 ? 8.111 -7.485 7.333 1.00 95.94 178 SER A O 1
ATOM 1259 N N . LEU A 1 179 ? 7.243 -7.351 5.253 1.00 95.50 179 LEU A N 1
ATOM 1260 C CA . LEU A 1 179 ? 6.527 -8.623 5.224 1.00 95.50 179 LEU A CA 1
ATOM 1261 C C . LEU A 1 179 ? 6.869 -9.400 3.945 1.00 95.50 179 LEU A C 1
ATOM 1263 O O . LEU A 1 179 ? 7.174 -8.812 2.900 1.00 95.50 179 LEU A O 1
ATOM 1267 N N . VAL A 1 180 ? 6.768 -10.724 4.019 1.00 95.00 180 VAL A N 1
ATOM 1268 C CA . VAL A 1 180 ? 6.842 -11.653 2.883 1.00 95.00 180 VAL A CA 1
ATOM 1269 C C . VAL A 1 180 ? 5.617 -12.568 2.836 1.00 95.00 180 VAL A C 1
ATOM 1271 O O . VAL A 1 180 ? 4.784 -12.571 3.741 1.00 95.00 180 VAL A O 1
ATOM 1274 N N . GLN A 1 181 ? 5.483 -13.344 1.758 1.00 95.00 181 GLN A N 1
ATOM 1275 C CA . GLN A 1 181 ? 4.346 -14.245 1.563 1.00 95.00 181 GLN A CA 1
ATOM 1276 C C . GLN A 1 181 ? 4.114 -15.164 2.772 1.00 95.00 181 GLN A C 1
ATOM 1278 O O . GLN A 1 181 ? 5.029 -15.857 3.218 1.00 95.00 181 GLN A O 1
ATOM 1283 N N . GLY A 1 182 ? 2.870 -15.207 3.257 1.00 92.19 182 GLY A N 1
ATOM 1284 C CA . GLY A 1 182 ? 2.462 -16.017 4.406 1.00 92.19 182 GLY A CA 1
ATOM 1285 C C . GLY A 1 182 ? 2.724 -15.391 5.780 1.00 92.19 182 GLY A C 1
ATOM 1286 O O . GLY A 1 182 ? 2.285 -15.964 6.780 1.00 92.19 182 GLY A O 1
ATOM 1287 N N . ASP A 1 183 ? 3.383 -14.229 5.856 1.00 95.19 183 ASP A N 1
ATOM 1288 C CA . ASP A 1 183 ? 3.549 -13.513 7.122 1.00 95.19 183 ASP A CA 1
ATOM 1289 C C . ASP A 1 183 ? 2.204 -13.055 7.696 1.00 95.19 183 ASP A C 1
ATOM 1291 O O . ASP A 1 183 ? 1.218 -12.838 6.987 1.00 95.19 183 ASP A O 1
ATOM 1295 N N . GLN A 1 184 ? 2.169 -12.887 9.016 1.00 91.44 184 GLN A N 1
ATOM 1296 C CA . GLN A 1 184 ? 1.022 -12.317 9.715 1.00 91.44 184 GLN A CA 1
ATOM 1297 C C . GLN A 1 184 ? 0.925 -10.814 9.457 1.00 91.44 184 GLN A C 1
ATOM 1299 O O . GLN A 1 184 ? 1.911 -10.089 9.592 1.00 91.44 184 GLN A O 1
ATOM 1304 N N . LEU A 1 185 ? -0.279 -10.343 9.138 1.00 91.50 185 LEU A N 1
ATOM 1305 C CA . LEU A 1 185 ? -0.556 -8.920 8.999 1.00 91.50 185 LEU A CA 1
ATOM 1306 C C . LEU A 1 185 ? -0.426 -8.219 10.363 1.00 91.50 185 LEU A C 1
ATOM 1308 O O . LEU A 1 185 ? -0.921 -8.748 11.367 1.00 91.50 185 LEU A O 1
ATOM 1312 N N . PRO A 1 186 ? 0.179 -7.019 10.420 1.00 85.38 186 PRO A N 1
ATOM 1313 C CA . PRO A 1 186 ? 0.188 -6.184 11.616 1.00 85.38 186 PRO A CA 1
ATOM 1314 C C . PRO A 1 186 ? -1.231 -5.807 12.068 1.00 85.38 186 PRO A C 1
ATOM 1316 O O . PRO A 1 186 ? -1.829 -4.857 11.579 1.00 85.38 186 PRO A O 1
ATOM 1319 N N . THR A 1 187 ? -1.790 -6.552 13.023 1.00 77.88 187 THR A N 1
ATOM 1320 C CA . THR A 1 187 ? -3.105 -6.264 13.633 1.00 77.88 187 THR A CA 1
ATOM 1321 C C . THR A 1 187 ? -3.014 -5.885 15.114 1.00 77.88 187 THR A C 1
ATOM 1323 O O . THR A 1 187 ? -4.030 -5.645 15.771 1.00 77.88 187 THR A O 1
ATOM 1326 N N . ASP A 1 188 ? -1.798 -5.779 15.649 1.00 62.88 188 ASP A N 1
ATOM 1327 C CA . ASP A 1 188 ? -1.484 -5.386 17.029 1.00 62.88 188 ASP A CA 1
ATOM 1328 C C . ASP A 1 188 ? -1.460 -3.859 17.232 1.00 62.88 188 ASP A C 1
ATOM 1330 O O . ASP A 1 188 ? -1.212 -3.356 18.336 1.00 62.88 188 ASP A O 1
ATOM 1334 N N . GLN A 1 189 ? -1.751 -3.099 16.174 1.00 63.84 189 GLN A N 1
ATOM 1335 C CA . GLN A 1 189 ? -1.809 -1.643 16.168 1.00 63.84 189 GLN A CA 1
ATOM 1336 C C . GLN A 1 189 ? -3.132 -1.182 15.563 1.00 63.84 189 GLN A C 1
ATOM 1338 O O . GLN A 1 189 ? -3.455 -1.558 14.447 1.00 63.84 189 GLN A O 1
ATOM 1343 N N . PRO A 1 190 ? -3.936 -0.368 16.267 1.00 59.66 190 PRO A N 1
ATOM 1344 C CA . PRO A 1 190 ? -5.183 0.112 15.704 1.00 59.66 190 PRO A CA 1
ATOM 1345 C C . PRO A 1 190 ? -4.944 1.301 14.764 1.00 59.66 190 PRO A C 1
ATOM 1347 O O . PRO A 1 190 ? -4.274 2.266 15.139 1.00 59.66 190 PRO A O 1
ATOM 1350 N N . GLY A 1 191 ? -5.594 1.286 13.605 1.00 61.91 191 GLY A N 1
ATOM 1351 C CA . GLY A 1 191 ? -5.585 2.355 12.614 1.00 61.91 191 GLY A CA 1
ATOM 1352 C C . GLY A 1 191 ? -5.585 1.826 11.183 1.00 61.91 191 GLY A C 1
ATOM 1353 O O . GLY A 1 191 ? -5.757 0.632 10.941 1.00 61.91 191 GLY A O 1
ATOM 1354 N N . THR A 1 192 ? -5.382 2.742 10.242 1.00 78.88 192 THR A N 1
ATOM 1355 C CA . THR A 1 192 ? -5.209 2.418 8.828 1.00 78.88 192 THR A CA 1
ATOM 1356 C C . THR A 1 192 ? -3.805 1.881 8.591 1.00 78.88 192 THR A C 1
ATOM 1358 O O . THR A 1 192 ? -2.828 2.509 8.998 1.00 78.88 192 THR A O 1
ATOM 1361 N N . HIS A 1 193 ? -3.723 0.766 7.881 1.00 89.00 193 HIS A N 1
ATOM 1362 C CA . HIS A 1 193 ? -2.498 0.171 7.375 1.00 89.00 193 HIS A CA 1
ATOM 1363 C C . HIS A 1 193 ? -2.541 0.175 5.847 1.00 89.00 193 HIS A C 1
ATOM 1365 O O . HIS A 1 193 ? -3.596 -0.054 5.252 1.00 89.00 193 HIS A O 1
ATOM 1371 N N . THR A 1 194 ? -1.414 0.466 5.199 1.00 96.25 194 THR A N 1
ATOM 1372 C CA . THR A 1 194 ? -1.294 0.415 3.734 1.00 96.25 194 THR A CA 1
ATOM 1373 C C . THR A 1 194 ? -0.138 -0.488 3.349 1.00 96.25 194 THR A C 1
ATOM 1375 O O . THR A 1 194 ? 1.011 -0.170 3.635 1.00 96.25 194 THR A O 1
ATOM 1378 N N . LEU A 1 195 ? -0.448 -1.601 2.695 1.00 97.62 195 LEU A N 1
ATOM 1379 C CA . LEU A 1 195 ? 0.528 -2.530 2.149 1.00 97.62 195 LEU A CA 1
ATOM 1380 C C . LEU A 1 195 ? 0.973 -2.044 0.778 1.00 97.62 195 LEU A C 1
ATOM 1382 O O . LEU A 1 195 ? 0.140 -1.884 -0.111 1.00 97.62 195 LEU A O 1
ATOM 1386 N N . THR A 1 196 ? 2.276 -1.883 0.594 1.00 98.12 196 THR A N 1
ATOM 1387 C CA . THR A 1 196 ? 2.901 -1.668 -0.712 1.00 98.12 196 THR A CA 1
ATOM 1388 C C . THR A 1 196 ? 3.736 -2.895 -1.047 1.00 98.12 196 THR A C 1
ATOM 1390 O O . THR A 1 196 ? 4.823 -3.085 -0.504 1.00 98.12 196 THR A O 1
ATOM 1393 N N . ALA A 1 197 ? 3.221 -3.745 -1.931 1.00 97.75 197 ALA A N 1
ATOM 1394 C CA . ALA A 1 197 ? 3.954 -4.874 -2.478 1.00 97.75 197 ALA A CA 1
ATOM 1395 C C . ALA A 1 197 ? 4.811 -4.425 -3.661 1.00 97.75 197 ALA A C 1
ATOM 1397 O O . ALA A 1 197 ? 4.323 -3.692 -4.519 1.00 97.75 197 ALA A O 1
ATOM 1398 N N . THR A 1 198 ? 6.062 -4.878 -3.714 1.00 97.56 198 THR A N 1
ATOM 1399 C CA . THR A 1 198 ? 7.003 -4.602 -4.805 1.00 97.56 198 THR A CA 1
ATOM 1400 C C . THR A 1 198 ? 7.652 -5.904 -5.264 1.00 97.56 198 THR A C 1
ATOM 1402 O O . THR A 1 198 ? 8.291 -6.590 -4.465 1.00 97.56 198 THR A O 1
ATOM 1405 N N . ALA A 1 199 ? 7.497 -6.231 -6.546 1.00 96.88 199 ALA A N 1
ATOM 1406 C CA . ALA A 1 199 ? 8.240 -7.291 -7.220 1.00 96.88 199 ALA A CA 1
ATOM 1407 C C . ALA A 1 199 ? 9.379 -6.676 -8.034 1.00 96.88 199 ALA A C 1
ATOM 1409 O O . ALA A 1 199 ? 9.159 -5.672 -8.710 1.00 96.88 199 ALA A O 1
ATOM 1410 N N . VAL A 1 200 ? 10.562 -7.289 -7.989 1.00 95.75 200 VAL A N 1
ATOM 1411 C CA . VAL A 1 200 ? 11.742 -6.896 -8.772 1.00 95.75 200 VAL A CA 1
ATOM 1412 C C . VAL A 1 200 ? 12.310 -8.133 -9.460 1.00 95.75 200 VAL A C 1
ATOM 1414 O O . VAL A 1 200 ? 12.462 -9.168 -8.810 1.00 95.75 200 VAL A O 1
ATOM 1417 N N . ASN A 1 201 ? 12.607 -8.058 -10.756 1.00 94.31 201 ASN A N 1
ATOM 1418 C CA . ASN A 1 201 ? 13.257 -9.149 -11.492 1.00 94.31 201 ASN A CA 1
ATOM 1419 C C . ASN A 1 201 ? 14.765 -8.910 -11.672 1.00 94.31 201 ASN A C 1
ATOM 1421 O O . ASN A 1 201 ? 15.265 -7.836 -11.361 1.00 94.31 201 ASN A O 1
ATOM 1425 N N . ALA A 1 202 ? 15.480 -9.886 -12.237 1.00 90.44 202 ALA A N 1
ATOM 1426 C CA . ALA A 1 202 ? 16.930 -9.814 -12.457 1.00 90.44 202 ALA A CA 1
ATOM 1427 C C . ALA A 1 202 ? 17.407 -8.682 -13.401 1.00 90.44 202 ALA A C 1
ATOM 1429 O O . ALA A 1 202 ? 18.607 -8.413 -13.498 1.00 90.44 202 ALA A O 1
ATOM 1430 N N . LEU A 1 203 ? 16.494 -8.019 -14.125 1.00 90.19 203 LEU A N 1
ATOM 1431 C CA . LEU A 1 203 ? 16.800 -6.812 -14.902 1.00 90.19 203 LEU A CA 1
ATOM 1432 C C . LEU A 1 203 ? 16.685 -5.527 -14.065 1.00 90.19 203 LEU A C 1
ATOM 1434 O O . LEU A 1 203 ? 16.983 -4.445 -14.563 1.00 90.19 203 LEU A O 1
ATOM 1438 N N . GLY A 1 204 ? 16.256 -5.631 -12.806 1.00 92.38 204 GLY A N 1
ATOM 1439 C CA . GLY A 1 204 ? 15.921 -4.502 -11.946 1.00 92.38 204 GLY A CA 1
ATOM 1440 C C . GLY A 1 204 ? 14.569 -3.866 -12.274 1.00 92.38 204 GLY A C 1
ATOM 1441 O O . GLY A 1 204 ? 14.230 -2.849 -11.675 1.00 92.38 204 GLY A O 1
ATOM 1442 N N . LEU A 1 205 ? 13.787 -4.437 -13.200 1.00 95.50 205 LEU A N 1
ATOM 1443 C CA . LEU A 1 205 ? 12.435 -3.961 -13.494 1.00 95.50 205 LEU A CA 1
ATOM 1444 C C . LEU A 1 205 ? 11.524 -4.273 -12.310 1.00 95.50 205 LEU A C 1
ATOM 1446 O O . LEU A 1 205 ? 11.683 -5.294 -11.642 1.00 95.50 205 LEU A O 1
ATOM 1450 N N . THR A 1 206 ? 10.565 -3.392 -12.062 1.00 96.81 206 THR A N 1
ATOM 1451 C CA . THR A 1 206 ? 9.733 -3.377 -10.863 1.00 96.81 206 THR A CA 1
ATOM 1452 C C . THR A 1 206 ? 8.245 -3.343 -11.189 1.00 96.81 206 THR A C 1
ATOM 1454 O O . THR A 1 206 ? 7.823 -2.730 -12.167 1.00 96.81 206 THR A O 1
ATOM 1457 N N . ALA A 1 207 ? 7.430 -3.955 -10.339 1.00 96.88 207 ALA A N 1
ATOM 1458 C CA . ALA A 1 207 ? 5.981 -3.796 -10.349 1.00 96.88 207 ALA A CA 1
ATOM 1459 C C . ALA A 1 207 ? 5.484 -3.610 -8.922 1.00 96.88 207 ALA A C 1
ATOM 1461 O O . ALA A 1 207 ? 6.019 -4.227 -7.998 1.00 96.88 207 ALA A O 1
ATOM 1462 N N . THR A 1 208 ? 4.461 -2.774 -8.743 1.00 97.06 208 THR A N 1
ATOM 1463 C CA . THR A 1 208 ? 3.899 -2.475 -7.425 1.00 97.06 208 THR A CA 1
ATOM 1464 C C . THR A 1 208 ? 2.397 -2.719 -7.365 1.00 97.06 208 THR A C 1
ATOM 1466 O O . THR A 1 208 ? 1.675 -2.549 -8.346 1.00 97.06 208 THR A O 1
ATOM 1469 N N . SER A 1 209 ? 1.924 -3.124 -6.189 1.00 97.50 209 SER A N 1
ATOM 1470 C CA . SER A 1 209 ? 0.503 -3.245 -5.864 1.00 97.50 209 SER A CA 1
ATOM 1471 C C . SER A 1 209 ? 0.272 -2.691 -4.468 1.00 97.50 209 SER A C 1
ATOM 1473 O O . SER A 1 209 ? 1.045 -2.974 -3.553 1.00 97.50 209 SER A O 1
ATOM 1475 N N . THR A 1 210 ? -0.810 -1.937 -4.294 1.00 97.50 210 THR A N 1
ATOM 1476 C CA . THR A 1 210 ? -1.147 -1.317 -3.012 1.00 97.50 210 THR A CA 1
ATOM 1477 C C . THR A 1 210 ? -2.546 -1.712 -2.571 1.00 97.50 210 THR A C 1
ATOM 1479 O O . THR A 1 210 ? -3.480 -1.697 -3.369 1.00 97.50 210 THR A O 1
ATOM 1482 N N . VAL A 1 211 ? -2.677 -2.049 -1.291 1.00 94.69 211 VAL A N 1
ATOM 1483 C CA . VAL A 1 211 ? -3.942 -2.366 -0.620 1.00 94.69 211 VAL A CA 1
ATOM 1484 C C . VAL A 1 211 ? -3.942 -1.689 0.743 1.00 94.69 211 VAL A C 1
ATOM 1486 O O . VAL A 1 211 ? -2.930 -1.719 1.443 1.00 94.69 211 VAL A O 1
ATOM 1489 N N . SER A 1 212 ? -5.074 -1.127 1.158 1.00 88.94 212 SER A N 1
ATOM 1490 C CA . SER A 1 212 ? -5.238 -0.617 2.522 1.00 88.94 212 SER A CA 1
ATOM 1491 C C . SER A 1 212 ? -6.194 -1.488 3.332 1.00 88.94 212 SER A C 1
ATOM 1493 O O . SER A 1 212 ? -7.191 -1.977 2.812 1.00 88.94 212 SER A O 1
ATOM 1495 N N . TYR A 1 213 ? -5.931 -1.648 4.628 1.00 84.56 213 TYR A N 1
ATOM 1496 C CA . TYR A 1 213 ? -6.846 -2.296 5.568 1.00 84.56 213 TYR A CA 1
ATOM 1497 C C . TYR A 1 213 ? -6.932 -1.514 6.881 1.00 84.56 213 TYR A C 1
ATOM 1499 O O . TYR A 1 213 ? -6.032 -0.766 7.256 1.00 84.56 213 TYR A O 1
ATOM 1507 N N . GLU A 1 214 ? -8.052 -1.661 7.582 1.00 76.25 214 GLU A N 1
ATOM 1508 C CA . GLU A 1 214 ? -8.306 -1.006 8.865 1.00 76.25 214 GLU A CA 1
ATOM 1509 C C . GLU A 1 214 ? -8.238 -2.017 10.000 1.00 76.25 214 GLU A C 1
ATOM 1511 O O . GLU A 1 214 ? -9.092 -2.903 10.118 1.00 76.25 214 GLU A O 1
ATOM 1516 N N . VAL A 1 215 ? -7.263 -1.838 10.884 1.00 65.69 215 VAL A N 1
ATOM 1517 C CA . VAL A 1 215 ? -7.184 -2.582 12.135 1.00 65.69 215 VAL A CA 1
ATOM 1518 C C . VAL A 1 215 ? -7.934 -1.787 13.173 1.00 65.69 215 VAL A C 1
ATOM 1520 O O . VAL A 1 215 ? -7.511 -0.751 13.684 1.00 65.69 215 VAL A O 1
ATOM 1523 N N . GLY A 1 216 ? -9.114 -2.275 13.489 1.00 58.28 216 GLY A N 1
ATOM 1524 C CA . GLY A 1 216 ? -9.989 -1.635 14.434 1.00 58.28 216 GLY A CA 1
ATOM 1525 C C . GLY A 1 216 ? -10.585 -2.688 15.327 1.00 58.28 216 GLY A C 1
ATOM 1526 O O . GLY A 1 216 ? -10.477 -3.887 15.110 1.00 58.28 216 GLY A O 1
ATOM 1527 N N . PRO A 1 217 ? -11.259 -2.287 16.388 1.00 44.94 217 PRO A N 1
ATOM 1528 C CA . PRO A 1 217 ? -11.986 -3.270 17.127 1.00 44.94 217 PRO A CA 1
ATOM 1529 C C . PRO A 1 217 ? -13.316 -3.560 16.406 1.00 44.94 217 PRO A C 1
ATOM 1531 O O . PRO A 1 217 ? -14.315 -2.865 16.619 1.00 44.94 217 PRO A O 1
ATOM 1534 N N . GLY A 1 218 ? -13.359 -4.577 15.552 1.00 46.69 218 GLY A N 1
ATOM 1535 C CA . GLY A 1 218 ? -14.584 -5.023 14.904 1.00 46.69 218 GLY A CA 1
ATOM 1536 C C . GLY A 1 218 ? -15.580 -5.529 15.942 1.00 46.69 218 GLY A C 1
ATOM 1537 O O . GLY A 1 218 ? -15.302 -6.326 16.838 1.00 46.69 218 GLY A O 1
ATOM 1538 N N . CYS A 1 219 ? -16.780 -4.948 15.924 1.00 51.84 219 CYS A N 1
ATOM 1539 C CA . CYS A 1 219 ? -17.857 -5.356 16.828 1.00 51.84 219 CYS A CA 1
ATOM 1540 C C . CYS A 1 219 ? -19.232 -4.805 16.414 1.00 51.84 219 CYS A C 1
ATOM 1542 O O . CYS A 1 219 ? -20.055 -4.486 17.283 1.00 51.84 219 CYS A O 1
ATOM 1544 N N . HIS A 1 220 ? -19.537 -4.662 15.119 1.00 51.97 220 HIS A N 1
ATOM 1545 C CA . HIS A 1 220 ? -20.789 -4.027 14.680 1.00 51.97 220 HIS A CA 1
ATOM 1546 C C . HIS A 1 220 ? -21.637 -4.849 13.700 1.00 51.97 220 HIS A C 1
ATOM 1548 O O . HIS A 1 220 ? -22.009 -4.376 12.639 1.00 51.97 220 HIS A O 1
ATOM 1554 N N . SER A 1 221 ? -22.150 -5.996 14.158 1.00 47.53 221 SER A N 1
ATOM 1555 C CA . SER A 1 221 ? -23.508 -6.416 13.758 1.00 47.53 221 SER A CA 1
ATOM 1556 C C . SER A 1 221 ? -24.603 -5.745 14.611 1.00 47.53 221 SER A C 1
ATOM 1558 O O . SER A 1 221 ? -25.785 -5.805 14.278 1.00 47.53 221 SER A O 1
ATOM 1560 N N . SER A 1 222 ? -24.247 -5.069 15.720 1.00 52.03 222 SER A N 1
ATOM 1561 C CA . SER A 1 222 ? -25.246 -4.448 16.604 1.00 52.03 222 SER A CA 1
ATOM 1562 C C . SER A 1 222 ? -24.835 -3.156 17.329 1.00 52.03 222 SER A C 1
ATOM 1564 O O . SER A 1 222 ? -25.397 -2.938 18.397 1.00 52.03 222 SER A O 1
ATOM 1566 N N . GLY A 1 223 ? -23.870 -2.362 16.823 1.00 65.44 223 GLY A N 1
ATOM 1567 C CA . GLY A 1 223 ? -23.618 -0.900 17.003 1.00 65.44 223 GLY A CA 1
ATOM 1568 C C . GLY A 1 223 ? -23.785 -0.152 18.347 1.00 65.44 223 GLY A C 1
ATOM 1569 O O . GLY A 1 223 ? -23.433 1.016 18.456 1.00 65.44 223 GLY A O 1
ATOM 1570 N N . THR A 1 224 ? -24.415 -0.717 19.372 1.00 77.94 224 THR A N 1
ATOM 1571 C CA . THR A 1 224 ? -24.996 -0.016 20.520 1.00 77.94 224 THR A CA 1
ATOM 1572 C C . THR A 1 224 ? -25.028 -0.945 21.724 1.00 77.94 224 THR A C 1
ATOM 1574 O O . THR A 1 224 ? -25.762 -1.936 21.770 1.00 77.94 224 THR A O 1
ATOM 1577 N N . ARG A 1 225 ? -24.282 -0.593 22.768 1.00 81.38 225 ARG A N 1
ATOM 1578 C CA . ARG A 1 225 ? -24.234 -1.340 24.023 1.00 81.38 225 ARG A CA 1
ATOM 1579 C C . ARG A 1 225 ? -24.685 -0.469 25.179 1.00 81.38 225 ARG A C 1
ATOM 1581 O O . ARG A 1 225 ? -24.214 0.642 25.397 1.00 81.38 225 ARG A O 1
ATOM 1588 N N . LEU A 1 226 ? -25.610 -1.009 25.961 1.00 84.88 226 LEU A N 1
ATOM 1589 C CA . LEU A 1 226 ? -26.012 -0.418 27.226 1.00 84.88 226 LEU A CA 1
ATOM 1590 C C . LEU A 1 226 ? -25.095 -0.989 28.306 1.00 84.88 226 LEU A C 1
ATOM 1592 O O . LEU A 1 226 ? -25.057 -2.201 28.500 1.00 84.88 226 LEU A O 1
ATOM 1596 N N . ALA A 1 227 ? -24.338 -0.120 28.970 1.00 80.88 227 ALA A N 1
ATOM 1597 C CA . ALA A 1 227 ? -23.372 -0.508 29.991 1.00 80.88 227 ALA A CA 1
ATOM 1598 C C . ALA A 1 227 ? -24.027 -0.586 31.371 1.00 80.88 227 ALA A C 1
ATOM 1600 O O . ALA A 1 227 ? -23.722 -1.465 32.170 1.00 80.88 227 ALA A O 1
ATOM 1601 N N . SER A 1 228 ? -24.945 0.333 31.677 1.00 84.19 228 SER A N 1
ATOM 1602 C CA . SER A 1 228 ? -25.583 0.375 32.989 1.00 84.19 228 SER A CA 1
ATOM 1603 C C . SER A 1 228 ? -26.952 1.039 32.977 1.00 84.19 228 SER A C 1
ATOM 1605 O O . SER A 1 228 ? -27.268 1.873 32.128 1.00 84.19 228 SER A O 1
ATOM 1607 N N . VAL A 1 229 ? -27.752 0.672 33.978 1.00 87.31 229 VAL A N 1
ATOM 1608 C CA . VAL A 1 229 ? -29.050 1.274 34.281 1.00 87.31 229 VAL A CA 1
ATOM 1609 C C . VAL A 1 229 ? -29.117 1.477 35.794 1.00 87.31 229 VAL A C 1
ATOM 1611 O O . VAL A 1 229 ? -29.268 0.518 36.551 1.00 87.31 229 VAL A O 1
ATOM 1614 N N . GLU A 1 230 ? -28.972 2.717 36.248 1.00 87.44 230 GLU A N 1
ATOM 1615 C CA . GLU A 1 230 ? -28.902 3.096 37.659 1.00 87.44 230 GLU A CA 1
ATOM 1616 C C . GLU A 1 230 ? -30.222 3.723 38.125 1.00 87.44 230 GLU A C 1
ATOM 1618 O O . GLU A 1 230 ? -30.703 4.712 37.565 1.00 87.44 230 GLU A O 1
ATOM 1623 N N . SER A 1 231 ? -30.796 3.180 39.199 1.00 86.50 231 SER A N 1
ATOM 1624 C CA . SER A 1 231 ? -31.963 3.779 39.858 1.00 86.50 231 SER A CA 1
ATOM 1625 C C . SER A 1 231 ? -31.558 5.006 40.683 1.00 86.50 231 SER A C 1
ATOM 1627 O O . SER A 1 231 ? -30.799 4.883 41.644 1.00 86.50 231 SER A O 1
ATOM 1629 N N . ARG A 1 232 ? -32.123 6.179 40.372 1.00 86.44 232 ARG A N 1
ATOM 1630 C CA . ARG A 1 232 ? -31.897 7.454 41.077 1.00 86.44 232 ARG A CA 1
ATOM 1631 C C . ARG A 1 232 ? -33.219 8.101 41.490 1.00 86.44 232 ARG A C 1
ATOM 1633 O O . ARG A 1 232 ? -33.689 9.049 40.866 1.00 86.44 232 ARG A O 1
ATOM 1640 N N . GLY A 1 233 ? -33.832 7.582 42.553 1.00 86.50 233 GLY A N 1
ATOM 1641 C CA . GLY A 1 233 ? -35.082 8.128 43.090 1.00 86.50 233 GLY A CA 1
ATOM 1642 C C . GLY A 1 233 ? -36.223 8.079 42.067 1.00 86.50 233 GLY A C 1
ATOM 1643 O O . GLY A 1 233 ? -36.689 6.996 41.710 1.00 86.50 233 GLY A O 1
ATOM 1644 N N . SER A 1 234 ? -36.669 9.248 41.603 1.00 91.00 234 SER A N 1
ATOM 1645 C CA . SER A 1 234 ? -37.705 9.409 40.571 1.00 91.00 234 SER A CA 1
ATOM 1646 C C . SER A 1 234 ? -37.196 9.202 39.136 1.00 91.00 234 SER A C 1
ATOM 1648 O O . SER A 1 234 ? -37.998 9.188 38.200 1.00 91.00 234 SER A O 1
ATOM 1650 N N . ARG A 1 235 ? -35.886 9.006 38.938 1.00 93.62 235 ARG A N 1
ATOM 1651 C CA . ARG A 1 235 ? -35.254 8.832 37.623 1.00 93.62 235 ARG A CA 1
ATOM 1652 C C . ARG A 1 235 ? -34.480 7.523 37.513 1.00 93.62 235 ARG A C 1
ATOM 1654 O O . ARG A 1 235 ? -34.105 6.902 38.506 1.00 93.62 235 ARG A O 1
ATOM 1661 N N . VAL A 1 236 ? -34.218 7.126 36.276 1.00 92.44 236 VAL A N 1
ATOM 1662 C CA . VAL A 1 236 ? -33.294 6.053 35.911 1.00 92.44 236 VAL A CA 1
ATOM 1663 C C . VAL A 1 236 ? -32.246 6.641 34.978 1.00 92.44 236 VAL A C 1
ATOM 1665 O O . VAL A 1 236 ? -32.602 7.203 33.942 1.00 92.44 236 VAL A O 1
ATOM 1668 N N . ARG A 1 237 ? -30.970 6.540 35.358 1.00 92.06 237 ARG A N 1
ATOM 1669 C CA . ARG A 1 237 ? -29.835 6.941 34.519 1.00 92.06 237 ARG A CA 1
ATOM 1670 C C . ARG A 1 237 ? -29.353 5.731 33.736 1.00 92.06 237 ARG A C 1
ATOM 1672 O O . ARG A 1 237 ? -29.173 4.663 34.308 1.00 92.06 237 ARG A O 1
ATOM 1679 N N . LEU A 1 238 ? -29.162 5.901 32.442 1.00 91.56 238 LEU A N 1
ATOM 1680 C CA . LEU A 1 238 ? -28.596 4.915 31.546 1.00 91.56 238 LEU A CA 1
ATOM 1681 C C . LEU A 1 238 ? -27.262 5.455 31.050 1.00 91.56 238 LEU A C 1
ATOM 1683 O O . LEU A 1 238 ? -27.189 6.622 30.659 1.00 91.56 238 LEU A O 1
ATOM 1687 N N . SER A 1 239 ? -26.252 4.595 31.049 1.00 88.56 239 SER A N 1
ATOM 1688 C CA . SER A 1 239 ? -24.967 4.874 30.410 1.00 88.56 239 SER A CA 1
ATOM 1689 C C . SER A 1 239 ? -24.653 3.747 29.441 1.00 88.56 239 SER A C 1
ATOM 1691 O O . SER A 1 239 ? -24.829 2.574 29.784 1.00 88.56 239 SER A O 1
ATOM 1693 N N . GLY A 1 240 ? -24.216 4.090 28.240 1.00 87.69 240 GLY A N 1
ATOM 1694 C CA . GLY A 1 240 ? -23.885 3.150 27.180 1.00 87.69 240 GLY A CA 1
ATOM 1695 C C . GLY A 1 240 ? -22.887 3.745 26.199 1.00 87.69 240 GLY A C 1
ATOM 1696 O O . GLY A 1 240 ? -22.463 4.888 26.351 1.00 87.69 240 GLY A O 1
ATOM 1697 N N . ALA A 1 241 ? -22.533 2.943 25.211 1.00 82.88 241 ALA A N 1
ATOM 1698 C CA . ALA A 1 241 ? -21.631 3.305 24.138 1.00 82.88 241 ALA A CA 1
ATOM 1699 C C . ALA A 1 241 ? -22.224 2.872 22.804 1.00 82.88 241 ALA A C 1
ATOM 1701 O O . ALA A 1 241 ? -22.922 1.855 22.716 1.00 82.88 241 ALA A O 1
ATOM 1702 N N . VAL A 1 242 ? -21.945 3.663 21.788 1.00 78.50 242 VAL A N 1
ATOM 1703 C CA . VAL A 1 242 ? -22.343 3.472 20.401 1.00 78.50 242 VAL A CA 1
ATOM 1704 C C . VAL A 1 242 ? -21.107 3.689 19.548 1.00 78.50 242 VAL A C 1
ATOM 1706 O O . VAL A 1 242 ? -20.177 4.362 19.987 1.00 78.50 242 VAL A O 1
ATOM 1709 N N . ASP A 1 243 ? -21.104 3.097 18.361 1.00 72.00 243 ASP A N 1
ATOM 1710 C CA . ASP A 1 243 ? -20.114 3.404 17.337 1.00 72.00 243 ASP A CA 1
ATOM 1711 C C . ASP A 1 243 ? -19.941 4.936 17.182 1.00 72.00 243 ASP A C 1
ATOM 1713 O O . ASP A 1 243 ? -20.942 5.635 16.958 1.00 72.00 243 ASP A O 1
ATOM 1717 N N . PRO A 1 244 ? -18.717 5.482 17.328 1.00 71.62 244 PRO A N 1
ATOM 1718 C CA . PRO A 1 244 ? -18.439 6.891 17.074 1.00 71.62 244 PRO A CA 1
ATOM 1719 C C . PRO A 1 244 ? -18.815 7.365 15.661 1.00 71.62 244 PRO A C 1
ATOM 1721 O O . PRO A 1 244 ? -19.117 8.546 15.507 1.00 71.62 244 PRO A O 1
ATOM 1724 N N . SER A 1 245 ? -18.866 6.482 14.653 1.00 66.56 245 SER A N 1
ATOM 1725 C CA . SER A 1 245 ? -19.358 6.811 13.300 1.00 66.56 245 SER A CA 1
ATOM 1726 C C . SER A 1 245 ? -20.816 7.293 13.302 1.00 66.56 245 SER A C 1
ATOM 1728 O O . SER A 1 245 ? -21.240 8.054 12.437 1.00 66.56 245 SER A O 1
ATOM 1730 N N . LEU A 1 246 ? -21.587 6.920 14.331 1.00 75.88 246 LEU A N 1
ATOM 1731 C CA . LEU A 1 246 ? -22.967 7.351 14.546 1.00 75.88 246 LEU A CA 1
ATOM 1732 C C . LEU A 1 246 ? -23.067 8.590 15.454 1.00 75.88 246 LEU A C 1
ATOM 1734 O O . LEU A 1 246 ? -24.143 8.863 16.001 1.00 75.88 246 LEU A O 1
ATOM 1738 N N . ALA A 1 247 ? -21.983 9.346 15.655 1.00 80.75 247 ALA A N 1
ATOM 1739 C CA . ALA A 1 247 ? -22.015 10.616 16.379 1.00 80.75 247 ALA A CA 1
ATOM 1740 C C . ALA A 1 247 ? -23.104 11.549 15.815 1.00 80.75 247 ALA A C 1
ATOM 1742 O O . ALA A 1 247 ? -23.330 11.642 14.612 1.00 80.75 247 ALA A O 1
ATOM 1743 N N . GLY A 1 248 ? -23.860 12.211 16.695 1.00 83.81 248 GLY A N 1
ATOM 1744 C CA . GLY A 1 248 ? -25.000 13.036 16.280 1.00 83.81 248 GLY A CA 1
ATOM 1745 C C . GLY A 1 248 ? -26.254 12.252 15.853 1.00 83.81 248 GLY A C 1
ATOM 1746 O O . GLY A 1 248 ? -27.331 12.849 15.714 1.00 83.81 248 GLY A O 1
ATOM 1747 N N . ALA A 1 249 ? -26.207 10.920 15.743 1.00 89.31 249 ALA A N 1
ATOM 1748 C CA . ALA A 1 249 ? -27.410 10.111 15.576 1.00 89.31 249 ALA A CA 1
ATOM 1749 C C . ALA A 1 249 ? -28.284 10.146 16.843 1.00 89.31 249 ALA A C 1
ATOM 1751 O O . ALA A 1 249 ? -27.833 10.407 17.963 1.00 89.31 249 ALA A O 1
ATOM 1752 N N . THR A 1 250 ? -29.585 9.893 16.680 1.00 94.12 250 THR A N 1
ATOM 1753 C CA . THR A 1 250 ? -30.538 9.894 17.799 1.00 94.12 250 THR A CA 1
ATOM 1754 C C . THR A 1 250 ? -30.669 8.499 18.401 1.00 94.12 250 THR A C 1
ATOM 1756 O O . THR A 1 250 ? -31.280 7.610 17.808 1.00 94.12 250 THR A O 1
ATOM 1759 N N . ALA A 1 251 ? -30.213 8.333 19.640 1.00 93.56 251 ALA A N 1
ATOM 1760 C CA . ALA A 1 251 ? -30.446 7.130 20.420 1.00 93.56 251 ALA A CA 1
ATOM 1761 C C . ALA A 1 251 ? -31.782 7.183 21.157 1.00 93.56 251 ALA A C 1
ATOM 1763 O O . ALA A 1 251 ? -32.036 8.065 21.982 1.00 93.56 251 ALA A O 1
ATOM 1764 N N . LYS A 1 252 ? -32.649 6.210 20.880 1.00 96.25 252 LYS A N 1
ATOM 1765 C CA . LYS A 1 252 ? -33.942 6.025 21.545 1.00 96.25 252 LYS A CA 1
ATOM 1766 C C . LYS A 1 252 ? -33.747 5.194 22.813 1.00 96.25 252 LYS A C 1
ATOM 1768 O O . LYS A 1 252 ? -33.178 4.106 22.765 1.00 96.25 252 LYS A O 1
ATOM 1773 N N . VAL A 1 253 ? -34.273 5.679 23.936 1.00 96.75 253 VAL A N 1
ATOM 1774 C CA . VAL A 1 253 ? -34.350 4.921 25.191 1.00 96.75 253 VAL A CA 1
ATOM 1775 C C . VAL A 1 253 ? -35.678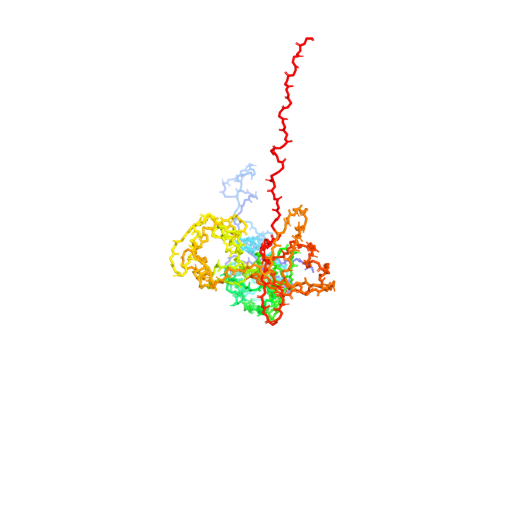 4.189 25.228 1.00 96.75 253 VAL A C 1
ATOM 1777 O O . VAL A 1 253 ? -36.739 4.819 25.236 1.00 96.75 253 VAL A O 1
ATOM 1780 N N . LEU A 1 254 ? -35.625 2.863 25.277 1.00 96.50 254 LEU A N 1
ATOM 1781 C CA . LEU A 1 254 ? -36.803 2.009 25.336 1.00 96.50 254 LEU A CA 1
ATOM 1782 C C . LEU A 1 254 ? -36.981 1.458 26.752 1.00 96.50 254 LEU A C 1
ATOM 1784 O O . LEU A 1 254 ? -36.016 1.030 27.377 1.00 96.50 254 LEU A O 1
ATOM 1788 N N . ARG A 1 255 ? -38.221 1.426 27.246 1.00 96.56 255 ARG A N 1
ATOM 1789 C CA . ARG A 1 255 ? -38.641 0.726 28.465 1.00 96.56 255 ARG A CA 1
ATOM 1790 C C . ARG A 1 255 ? -39.700 -0.297 28.085 1.00 96.56 255 ARG A C 1
ATOM 1792 O O . ARG A 1 255 ? -40.775 0.076 27.625 1.00 96.56 255 ARG A O 1
ATOM 1799 N N . ASN A 1 256 ? -39.397 -1.579 28.276 1.00 93.94 256 ASN A N 1
ATOM 1800 C CA . ASN A 1 256 ? -40.231 -2.699 27.826 1.00 93.94 256 ASN A CA 1
ATOM 1801 C C . ASN A 1 256 ? -40.634 -2.559 26.341 1.00 93.94 256 ASN A C 1
ATOM 1803 O O . ASN A 1 256 ? -41.779 -2.795 25.980 1.00 93.94 256 ASN A O 1
ATOM 1807 N N . GLY A 1 257 ? -39.703 -2.098 25.497 1.00 91.56 257 GLY A N 1
ATOM 1808 C CA . GLY A 1 257 ? -39.925 -1.872 24.062 1.00 91.56 257 GLY A CA 1
ATOM 1809 C C . GLY A 1 257 ? -40.537 -0.516 23.688 1.00 91.56 257 GLY A C 1
ATOM 1810 O O . GLY A 1 257 ? -40.401 -0.102 22.544 1.00 91.56 257 GLY A O 1
ATOM 1811 N N . ARG A 1 258 ? -41.134 0.229 24.629 1.00 95.19 258 ARG A N 1
ATOM 1812 C CA . ARG A 1 258 ? -41.738 1.546 24.351 1.00 95.19 258 ARG A CA 1
ATOM 1813 C C . ARG A 1 258 ? -40.741 2.681 24.557 1.00 95.19 258 ARG A C 1
ATOM 1815 O O . ARG A 1 258 ? -40.023 2.685 25.555 1.00 95.19 258 ARG A O 1
ATOM 1822 N N . LYS A 1 259 ? -40.715 3.669 23.658 1.00 97.06 259 LYS A N 1
ATOM 1823 C CA . LYS A 1 259 ? -39.855 4.855 23.797 1.00 97.06 259 LYS A CA 1
ATOM 1824 C C . LYS A 1 259 ? -40.252 5.654 25.042 1.00 97.06 259 LYS A C 1
ATOM 1826 O O . LYS A 1 259 ? -41.417 5.977 25.233 1.00 97.06 259 LYS A O 1
ATOM 1831 N N . VAL A 1 260 ? -39.270 5.973 25.881 1.00 96.56 260 VAL A N 1
ATOM 1832 C CA . VAL A 1 260 ? -39.437 6.792 27.099 1.00 96.56 260 VAL A CA 1
ATOM 1833 C C . VAL A 1 260 ? -38.472 7.975 27.165 1.00 96.56 260 VAL A C 1
ATOM 1835 O O . VAL A 1 260 ? -38.494 8.740 28.125 1.00 96.56 260 VAL A O 1
ATOM 1838 N N . GLY A 1 261 ? -37.602 8.111 26.167 1.00 96.06 261 GLY A N 1
ATOM 1839 C CA . GLY A 1 261 ? -36.659 9.212 26.041 1.00 96.06 261 GLY A CA 1
ATOM 1840 C C . GLY A 1 261 ? -35.770 9.044 24.815 1.00 96.06 261 GLY A C 1
ATOM 1841 O O . GLY A 1 261 ? -35.856 8.045 24.094 1.00 96.06 261 GLY A O 1
ATOM 1842 N N . SER A 1 262 ? -34.909 10.025 24.585 1.00 95.62 262 SER A N 1
ATOM 1843 C CA . SER A 1 262 ? -33.869 9.968 23.563 1.00 95.62 262 SER A CA 1
ATOM 1844 C C . SER A 1 262 ? -32.719 10.909 23.899 1.00 95.62 262 SER A C 1
ATOM 1846 O O . SER A 1 262 ? -32.897 11.848 24.674 1.00 95.62 262 SER A O 1
ATOM 1848 N N . LYS A 1 263 ? -31.547 10.653 23.319 1.00 96.06 263 LYS A N 1
ATOM 1849 C CA . LYS A 1 263 ? -30.358 11.505 23.429 1.00 96.06 263 LYS A CA 1
ATOM 1850 C C . LYS A 1 263 ? -29.518 11.366 22.157 1.00 96.06 263 LYS A C 1
ATOM 1852 O O . LYS A 1 263 ? -29.570 10.326 21.508 1.00 96.06 263 LYS A O 1
ATOM 1857 N N . LYS A 1 264 ? -28.788 12.417 21.793 1.00 93.81 264 LYS A N 1
ATOM 1858 C CA . LYS A 1 264 ? -27.807 12.386 20.705 1.00 93.81 264 LYS A CA 1
ATOM 1859 C C . LYS A 1 264 ? -26.549 11.634 21.148 1.00 93.81 264 LYS A C 1
ATOM 1861 O O . LYS A 1 264 ? -26.148 11.785 22.302 1.00 93.81 264 LYS A O 1
ATOM 1866 N N . VAL A 1 265 ? -25.986 10.820 20.259 1.00 87.94 265 VAL A N 1
ATOM 1867 C CA . VAL A 1 265 ? -24.690 10.154 20.469 1.00 87.94 265 VAL A CA 1
ATOM 1868 C C . VAL A 1 265 ? -23.608 11.236 20.511 1.00 87.94 265 VAL A C 1
ATOM 1870 O O . VAL A 1 265 ? -23.598 12.106 19.638 1.00 87.94 265 VAL A O 1
ATOM 1873 N N . ALA A 1 266 ? -22.760 11.230 21.540 1.00 83.25 266 ALA A N 1
ATOM 1874 C CA . ALA A 1 266 ? -21.631 12.155 21.620 1.00 83.25 266 ALA A CA 1
ATOM 1875 C C . ALA A 1 266 ? -20.550 11.801 20.581 1.00 83.25 266 ALA A C 1
ATOM 1877 O O . ALA A 1 266 ? -20.558 10.710 20.017 1.00 83.25 266 ALA A O 1
ATOM 1878 N N . THR A 1 267 ? -19.622 12.721 20.320 1.00 75.88 267 THR A N 1
ATOM 1879 C CA . THR A 1 267 ? -18.532 12.539 19.341 1.00 75.88 267 THR A CA 1
ATOM 1880 C C . THR A 1 267 ? -17.587 11.386 19.690 1.00 75.88 267 THR A C 1
ATOM 1882 O O . THR A 1 267 ? -16.974 10.793 18.809 1.00 75.88 267 THR A O 1
ATOM 1885 N N . ASP A 1 268 ? -17.503 11.029 20.970 1.00 70.31 268 ASP A N 1
ATOM 1886 C CA . ASP A 1 268 ? -16.749 9.888 21.495 1.00 70.31 268 ASP A CA 1
ATOM 1887 C C . ASP A 1 268 ? -17.569 8.579 21.535 1.00 70.31 268 ASP A C 1
ATOM 1889 O O . ASP A 1 268 ? -17.125 7.577 22.096 1.00 70.31 268 ASP A O 1
ATOM 1893 N N . GLY A 1 269 ? -18.786 8.578 20.978 1.00 78.62 269 GLY A N 1
ATOM 1894 C CA . GLY A 1 269 ? -19.696 7.433 20.991 1.00 78.62 269 GLY A CA 1
ATOM 1895 C C . GLY A 1 269 ? -20.411 7.205 22.330 1.00 78.62 269 GLY A C 1
ATOM 1896 O O . GLY A 1 269 ? -21.248 6.303 22.444 1.00 78.62 269 GLY A O 1
ATOM 1897 N N . ILE A 1 270 ? -20.144 8.006 23.369 1.00 84.25 270 ILE A N 1
ATOM 1898 C CA . ILE A 1 270 ? -20.755 7.815 24.688 1.00 84.25 270 ILE A CA 1
ATOM 1899 C C . ILE A 1 270 ? -22.198 8.321 24.701 1.00 84.25 270 ILE A C 1
ATOM 1901 O O . ILE A 1 270 ? -22.559 9.362 24.148 1.00 84.25 270 ILE A O 1
ATOM 1905 N N . ILE A 1 271 ? -23.056 7.579 25.405 1.00 88.62 271 ILE A N 1
ATOM 1906 C CA . ILE A 1 271 ? -24.423 7.996 25.700 1.00 88.62 271 ILE A CA 1
ATOM 1907 C C . ILE A 1 271 ? -24.661 7.952 27.195 1.00 88.62 271 ILE A C 1
ATOM 1909 O O . ILE A 1 271 ? -24.685 6.885 27.808 1.00 88.62 271 ILE A O 1
ATOM 1913 N N . GLU A 1 272 ? -24.988 9.110 27.759 1.00 90.75 272 GLU A N 1
ATOM 1914 C CA . GLU A 1 272 ? -25.544 9.220 29.101 1.00 90.75 272 GLU A CA 1
ATOM 1915 C C . GLU A 1 272 ? -26.905 9.915 29.052 1.00 90.75 272 GLU A C 1
ATOM 1917 O O . GLU A 1 272 ? -27.046 11.056 28.607 1.00 90.75 272 GLU A O 1
ATOM 1922 N N . VAL A 1 273 ? -27.941 9.221 29.519 1.00 93.69 273 VAL A N 1
ATOM 1923 C CA . VAL A 1 273 ? -29.321 9.710 29.450 1.00 93.69 273 VAL A CA 1
ATOM 1924 C C . VAL A 1 273 ? -30.082 9.354 30.715 1.00 93.69 273 VAL A C 1
ATOM 1926 O O . VAL A 1 273 ? -29.988 8.248 31.235 1.00 93.69 273 VAL A O 1
ATOM 1929 N N . SER A 1 274 ? -30.858 10.301 31.234 1.00 95.06 274 SER A N 1
ATOM 1930 C CA . SER A 1 274 ? -31.720 10.070 32.393 1.00 95.06 274 SER A CA 1
ATOM 1931 C C . SER A 1 274 ? -33.180 10.157 31.983 1.00 95.06 274 SER A C 1
ATOM 1933 O O . SER A 1 274 ? -33.594 11.172 31.432 1.00 95.06 274 SER A O 1
ATOM 1935 N N . VAL A 1 275 ? -33.978 9.147 32.320 1.00 96.06 275 VAL A N 1
ATOM 1936 C CA . VAL A 1 275 ? -35.421 9.083 32.027 1.00 96.06 275 VAL A CA 1
ATOM 1937 C C . VAL A 1 275 ? -36.238 8.921 33.308 1.00 96.06 275 VAL A C 1
ATOM 1939 O O . VAL A 1 275 ? -35.702 8.557 34.355 1.00 96.06 275 VAL A O 1
ATOM 1942 N N . ALA A 1 276 ? -37.543 9.187 33.248 1.00 95.88 276 ALA A N 1
ATOM 1943 C CA . ALA A 1 276 ? -38.429 9.001 34.394 1.00 95.88 276 ALA A CA 1
ATOM 1944 C C . ALA A 1 276 ? -38.524 7.518 34.806 1.00 95.88 276 ALA A C 1
ATOM 1946 O O . ALA A 1 276 ? -38.733 6.619 33.978 1.00 95.88 276 ALA A O 1
ATOM 1947 N N . ALA A 1 277 ? -38.398 7.251 36.107 1.00 93.12 277 ALA A N 1
ATOM 1948 C CA . ALA A 1 277 ? -38.648 5.929 36.664 1.00 93.12 277 ALA A CA 1
ATOM 1949 C C . ALA A 1 277 ? -40.160 5.622 36.649 1.00 93.12 277 ALA A C 1
ATOM 1951 O O . ALA A 1 277 ? -40.976 6.536 36.775 1.00 93.12 277 ALA A O 1
ATOM 1952 N N . PRO A 1 278 ? -40.575 4.347 36.536 1.00 94.38 278 PRO A N 1
ATOM 1953 C CA . PRO A 1 278 ? -41.967 3.971 36.763 1.00 94.38 278 PRO A CA 1
ATOM 1954 C C . PRO A 1 278 ? -42.463 4.461 38.130 1.00 94.38 278 PRO A C 1
ATOM 1956 O O . PRO A 1 278 ? -41.712 4.423 39.109 1.00 94.38 278 PRO A O 1
ATOM 1959 N N . ARG A 1 279 ? -43.723 4.904 38.220 1.00 90.31 279 ARG A N 1
ATOM 1960 C CA . ARG A 1 279 ? -44.298 5.411 39.480 1.00 90.31 279 ARG A CA 1
ATOM 1961 C C . ARG A 1 279 ? -44.448 4.301 40.529 1.00 90.31 279 ARG A C 1
ATOM 1963 O O . ARG A 1 279 ? -44.044 4.490 41.671 1.00 90.31 279 ARG A O 1
ATOM 1970 N N . SER A 1 280 ? -44.933 3.119 40.138 1.00 92.25 280 SER A N 1
ATOM 1971 C CA . SER A 1 280 ? -45.184 2.014 41.074 1.00 92.25 280 SER A CA 1
ATOM 1972 C C . SER A 1 280 ? -43.944 1.152 41.358 1.00 92.25 280 SER A C 1
ATOM 1974 O O . SER A 1 280 ? -43.118 0.882 40.478 1.00 92.25 280 SER A O 1
ATOM 1976 N N . LYS A 1 281 ? -43.836 0.642 42.597 1.00 87.06 281 LYS A N 1
ATOM 1977 C CA . LYS A 1 281 ? -42.754 -0.274 43.019 1.00 87.06 281 LYS A CA 1
ATOM 1978 C C . LYS A 1 281 ? -42.713 -1.553 42.167 1.00 87.06 281 LYS A C 1
ATOM 1980 O O . LYS A 1 281 ? -41.625 -2.005 41.812 1.00 87.06 281 LYS A O 1
ATOM 1985 N N . LYS A 1 282 ? -43.878 -2.113 41.809 1.00 89.50 282 LYS A N 1
ATOM 1986 C CA . LYS A 1 282 ? -43.994 -3.316 40.960 1.00 89.50 282 LYS A CA 1
ATOM 1987 C C . LYS A 1 282 ? -43.412 -3.066 39.565 1.00 89.50 282 LYS A C 1
ATOM 1989 O O . LYS A 1 282 ? -42.553 -3.827 39.129 1.00 89.50 282 LYS A O 1
ATOM 1994 N N . ALA A 1 283 ? -43.779 -1.954 38.921 1.00 90.00 283 ALA A N 1
ATOM 1995 C CA . ALA A 1 283 ? -43.271 -1.605 37.595 1.00 90.00 283 ALA A CA 1
ATOM 1996 C C . ALA A 1 283 ? -41.757 -1.332 37.591 1.00 90.00 283 ALA A C 1
ATOM 1998 O O . ALA A 1 283 ? -41.071 -1.687 36.636 1.00 90.00 283 ALA A O 1
ATOM 1999 N N . ARG A 1 284 ? -41.200 -0.760 38.670 1.00 89.69 284 ARG A N 1
ATOM 2000 C CA . ARG A 1 284 ? -39.741 -0.581 38.805 1.00 89.69 284 ARG A CA 1
ATOM 2001 C C . ARG A 1 284 ? -38.979 -1.910 38.823 1.00 89.69 284 ARG A C 1
ATOM 2003 O O . ARG A 1 284 ? -37.905 -1.987 38.238 1.00 89.69 284 ARG A O 1
ATOM 2010 N N . LYS A 1 285 ? -39.518 -2.953 39.467 1.00 84.06 285 LYS A N 1
ATOM 2011 C CA . LYS A 1 285 ? -38.865 -4.275 39.572 1.00 84.06 285 LYS A CA 1
ATOM 2012 C C . LYS A 1 285 ? -38.847 -5.050 38.248 1.00 84.06 285 LYS A C 1
ATOM 2014 O O . LYS A 1 285 ? -37.952 -5.873 38.037 1.00 84.06 285 LYS A O 1
ATOM 2019 N N . THR A 1 286 ? -39.831 -4.813 37.381 1.00 88.50 286 THR A N 1
ATOM 2020 C CA . THR A 1 286 ? -40.004 -5.540 36.113 1.00 88.50 286 THR A CA 1
ATOM 2021 C C . THR A 1 286 ? -39.513 -4.769 34.889 1.00 88.50 286 THR A C 1
ATOM 2023 O O . THR A 1 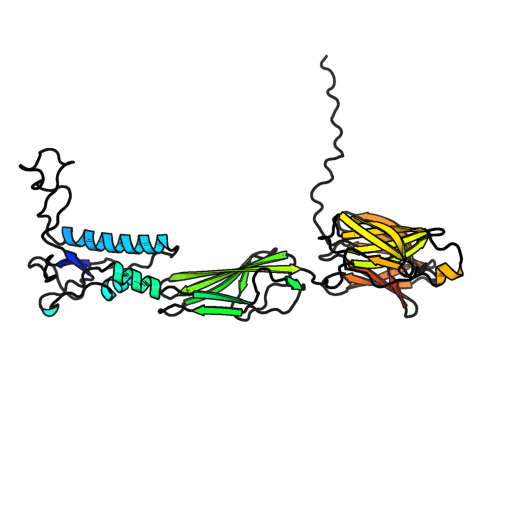286 ? -39.256 -5.393 33.861 1.00 88.50 286 THR A O 1
ATOM 2026 N N . ALA A 1 287 ? -39.337 -3.446 34.988 1.00 92.75 287 ALA A N 1
ATOM 2027 C CA . ALA A 1 287 ? -38.880 -2.610 33.884 1.00 92.75 287 ALA A CA 1
ATOM 2028 C C . ALA A 1 287 ? -37.515 -3.055 33.337 1.00 92.75 287 ALA A C 1
ATOM 2030 O O . ALA A 1 287 ? -36.524 -3.150 34.069 1.00 92.75 287 ALA A O 1
ATOM 2031 N N . ARG A 1 288 ? -37.467 -3.276 32.021 1.00 92.56 288 ARG A N 1
ATOM 2032 C CA . ARG A 1 288 ? -36.240 -3.506 31.261 1.00 92.56 288 ARG A CA 1
ATOM 2033 C C . ARG A 1 288 ? -36.003 -2.357 30.294 1.00 92.56 288 ARG A C 1
ATOM 2035 O O . ARG A 1 288 ? -36.921 -1.943 29.590 1.00 92.56 288 ARG A O 1
ATOM 2042 N N . TYR A 1 289 ? -34.772 -1.880 30.254 1.00 93.44 289 TYR A N 1
ATOM 2043 C CA . TYR A 1 289 ? -34.338 -0.745 29.461 1.00 93.44 289 TYR A CA 1
ATOM 2044 C C . TYR A 1 289 ? -33.388 -1.187 28.351 1.00 93.44 289 TYR A C 1
ATOM 2046 O O . TYR A 1 289 ? -32.583 -2.088 28.571 1.00 93.44 289 TYR A O 1
ATOM 2054 N N . SER A 1 290 ? -33.463 -0.558 27.183 1.00 91.94 290 SER A N 1
ATOM 2055 C CA . SER A 1 290 ? -32.483 -0.721 26.102 1.00 91.94 290 SER A CA 1
ATOM 2056 C C . SER A 1 290 ? -32.282 0.587 25.340 1.00 91.94 290 SER A C 1
ATOM 2058 O O . SER A 1 290 ? -33.096 1.510 25.440 1.00 91.94 290 SER A O 1
ATOM 2060 N N . LEU A 1 291 ? -31.184 0.658 24.592 1.00 91.69 291 LEU A N 1
ATOM 2061 C CA . LEU A 1 291 ? -30.905 1.715 23.626 1.00 91.69 291 LEU A CA 1
ATOM 2062 C C . LEU A 1 291 ? -31.161 1.188 22.211 1.00 91.69 291 LEU A C 1
ATOM 2064 O O . LEU A 1 291 ? -30.959 0.001 21.941 1.00 91.69 291 LEU A O 1
ATOM 2068 N N . LYS A 1 292 ? -31.626 2.062 21.318 1.00 91.31 292 LYS A N 1
ATOM 2069 C CA . LYS A 1 292 ? -31.746 1.785 19.882 1.00 91.31 292 LYS A CA 1
ATOM 2070 C C . LYS A 1 292 ? -31.237 2.979 19.074 1.00 91.31 292 LYS A C 1
ATOM 2072 O O . LYS A 1 292 ? -31.724 4.089 19.296 1.00 91.31 292 LYS A O 1
ATOM 2077 N N . VAL A 1 293 ? -30.309 2.743 18.150 1.00 90.00 293 VAL A N 1
ATOM 2078 C CA . VAL A 1 293 ? -29.746 3.736 17.218 1.00 90.00 293 VAL A CA 1
ATOM 2079 C C . VAL A 1 293 ? -29.817 3.139 15.817 1.00 90.00 293 VAL A C 1
ATOM 2081 O O . VAL A 1 293 ? -29.275 2.063 15.593 1.00 90.00 293 VAL A O 1
ATOM 2084 N N . GLY A 1 294 ? -30.537 3.783 14.895 1.00 84.69 294 GLY A N 1
ATOM 2085 C CA . GLY A 1 294 ? -30.810 3.192 13.579 1.00 84.69 294 GLY A CA 1
ATOM 2086 C C . GLY A 1 294 ? -31.466 1.805 13.691 1.00 84.69 294 GLY A C 1
ATOM 2087 O O . GLY A 1 294 ? -32.473 1.637 14.396 1.00 84.69 294 GLY A O 1
ATOM 2088 N N . SER A 1 295 ? -30.876 0.816 13.017 1.00 79.12 295 SER A N 1
ATOM 2089 C CA . SER A 1 295 ? -31.242 -0.608 13.075 1.00 79.12 295 SER A CA 1
ATOM 2090 C C . SER A 1 295 ? -30.723 -1.319 14.336 1.00 79.12 295 SER A C 1
ATOM 2092 O O . SER A 1 295 ? -31.339 -2.276 14.806 1.00 79.12 295 SER A O 1
ATOM 2094 N N . SER A 1 296 ? -29.652 -0.808 14.942 1.00 79.94 296 SER A N 1
ATOM 2095 C CA . SER A 1 296 ? -28.943 -1.407 16.073 1.00 79.94 296 SER A CA 1
ATOM 2096 C C . SER A 1 296 ? -29.674 -1.219 17.413 1.00 79.94 296 SER A C 1
ATOM 2098 O O . SER A 1 296 ? -30.171 -0.133 17.732 1.00 79.94 296 SER A O 1
ATOM 2100 N N . SER A 1 297 ? -29.721 -2.266 18.250 1.00 85.00 297 SER A N 1
ATOM 2101 C CA . SER A 1 297 ? -30.279 -2.192 19.607 1.00 85.00 297 SER A CA 1
ATOM 2102 C C . SER A 1 297 ? -29.458 -2.960 20.639 1.00 85.00 297 SER A C 1
ATOM 2104 O O . SER A 1 297 ? -29.006 -4.076 20.406 1.00 85.00 297 SER A O 1
ATOM 2106 N N . SER A 1 298 ? -29.331 -2.383 21.836 1.00 85.12 298 SER A N 1
ATOM 2107 C CA . SER A 1 298 ? -28.632 -3.020 22.946 1.00 85.12 298 SER A CA 1
ATOM 2108 C C . SER A 1 298 ? -29.427 -4.169 23.570 1.00 85.12 298 SER A C 1
ATOM 2110 O O . SER A 1 298 ? -30.664 -4.173 23.594 1.00 85.12 298 SER A O 1
ATOM 2112 N N . LYS A 1 299 ? -28.716 -5.059 24.276 1.00 80.31 299 LYS A N 1
ATOM 2113 C CA . LYS A 1 299 ? -29.344 -5.975 25.241 1.00 80.31 299 LYS A CA 1
ATOM 2114 C C . LYS A 1 299 ? -30.172 -5.194 26.269 1.00 80.31 299 LYS A C 1
ATOM 2116 O O . LYS A 1 299 ? -29.835 -4.076 26.670 1.00 80.31 299 LYS A O 1
ATOM 2121 N N . ARG A 1 300 ? -31.278 -5.804 26.696 1.00 84.88 300 ARG A N 1
ATOM 2122 C CA . ARG A 1 300 ? -32.199 -5.233 27.685 1.00 84.88 300 ARG A CA 1
ATOM 2123 C C . ARG A 1 300 ? -31.658 -5.426 29.102 1.00 84.88 300 ARG A C 1
ATOM 2125 O O . ARG A 1 300 ? -31.382 -6.552 29.506 1.00 84.88 300 ARG A O 1
ATOM 2132 N N . MET A 1 301 ? -31.603 -4.358 29.892 1.00 82.38 301 MET A N 1
ATOM 2133 C CA . MET A 1 301 ? -31.092 -4.366 31.267 1.00 82.38 301 MET A CA 1
ATOM 2134 C C . MET A 1 301 ? -32.138 -3.891 32.274 1.00 82.38 301 MET A C 1
ATOM 2136 O O . MET A 1 301 ? -32.945 -3.009 31.989 1.00 82.38 301 MET A O 1
ATOM 2140 N N . ARG A 1 302 ? -32.127 -4.455 33.484 1.00 85.94 302 ARG A N 1
ATOM 2141 C CA . ARG A 1 302 ? -32.935 -3.941 34.601 1.00 85.94 302 ARG A CA 1
ATOM 2142 C C . ARG A 1 302 ? -32.173 -2.853 35.341 1.00 85.94 302 ARG A C 1
ATOM 2144 O O . ARG A 1 302 ? -30.952 -2.924 35.457 1.00 85.94 302 ARG A O 1
ATOM 2151 N N . ALA A 1 303 ? -32.912 -1.898 35.896 1.00 85.69 303 ALA A N 1
ATOM 2152 C CA . ALA A 1 303 ? -32.320 -0.906 36.774 1.00 85.69 303 ALA A CA 1
ATOM 2153 C C . ALA A 1 303 ? -31.773 -1.567 38.046 1.00 85.69 303 ALA A C 1
ATOM 2155 O O . ALA A 1 303 ? -32.436 -2.397 38.674 1.00 85.69 303 ALA A O 1
ATOM 2156 N N . SER A 1 304 ? -30.560 -1.186 38.424 1.00 81.06 304 SER A N 1
ATOM 2157 C CA . SER A 1 304 ? -29.866 -1.683 39.602 1.00 81.06 304 SER A CA 1
ATOM 2158 C C . SER A 1 304 ? -29.511 -0.520 40.520 1.00 81.06 304 SER A C 1
ATOM 2160 O O . SER A 1 304 ? -29.123 0.556 40.074 1.00 81.06 304 SER A O 1
ATOM 2162 N N . SER A 1 305 ? -29.636 -0.740 41.825 1.00 80.44 305 SER A N 1
ATOM 2163 C CA . SER A 1 305 ? -29.066 0.123 42.867 1.00 80.44 305 SER A CA 1
ATOM 2164 C C . SER A 1 305 ? -27.859 -0.545 43.530 1.00 80.44 305 SER A C 1
ATOM 2166 O O . SER A 1 305 ? -27.472 -0.196 44.647 1.00 80.44 305 SER A O 1
ATOM 2168 N N . ALA A 1 306 ? -27.311 -1.584 42.886 1.00 83.75 306 ALA A N 1
ATOM 2169 C CA . ALA A 1 306 ? -26.261 -2.394 43.472 1.00 83.75 306 ALA A CA 1
ATOM 2170 C C . ALA A 1 306 ? -24.959 -1.603 43.631 1.00 83.75 306 ALA A C 1
ATOM 2172 O O . ALA A 1 306 ? -24.289 -1.783 44.648 1.00 83.75 306 ALA A O 1
ATOM 2173 N N . ILE A 1 307 ? -24.658 -0.721 42.677 1.00 86.62 307 ILE A N 1
ATOM 2174 C CA . ILE A 1 307 ? -23.557 0.241 42.707 1.00 86.62 307 ILE A CA 1
ATOM 2175 C C . ILE A 1 307 ? -24.146 1.637 42.537 1.00 86.62 307 ILE A C 1
ATOM 2177 O O . ILE A 1 307 ? -25.011 1.837 41.689 1.00 86.62 307 ILE A O 1
ATOM 2181 N N . ARG A 1 308 ? -23.657 2.588 43.333 1.00 88.00 308 ARG A N 1
ATOM 2182 C CA . ARG A 1 308 ? -23.953 4.013 43.187 1.00 88.00 308 ARG A CA 1
ATOM 2183 C C . ARG A 1 308 ? -22.661 4.789 43.002 1.00 88.00 308 ARG A C 1
ATOM 2185 O O . ARG A 1 308 ? -21.788 4.712 43.866 1.00 88.00 308 ARG A O 1
ATOM 2192 N N . VAL A 1 309 ? -22.543 5.549 41.919 1.00 89.31 309 VAL A N 1
ATOM 2193 C CA . VAL A 1 309 ? -21.409 6.471 41.741 1.00 89.31 309 VAL A CA 1
ATOM 2194 C C . VAL A 1 309 ? -21.656 7.706 42.602 1.00 89.31 309 VAL A C 1
ATOM 2196 O O . VAL A 1 309 ? -22.699 8.349 42.487 1.00 89.31 309 VAL A O 1
ATOM 2199 N N . LEU A 1 310 ? -20.720 7.987 43.510 1.00 91.62 310 LEU A N 1
ATOM 2200 C CA . LEU A 1 310 ? -20.789 9.111 44.445 1.00 91.62 310 LEU A CA 1
ATOM 2201 C C . LEU A 1 310 ? -20.244 10.382 43.798 1.00 91.62 310 LEU A C 1
ATOM 2203 O O . LEU A 1 310 ? -20.887 11.420 43.878 1.00 91.62 310 LEU A O 1
ATOM 2207 N N . PHE A 1 311 ? -19.088 10.284 43.141 1.00 90.19 311 PHE A N 1
ATOM 2208 C CA . PHE A 1 311 ? -18.548 11.350 42.303 1.00 90.19 311 PHE A CA 1
ATOM 2209 C C . PHE A 1 311 ? -17.609 10.782 41.235 1.00 90.19 311 PHE A C 1
ATOM 2211 O O . PHE A 1 311 ? -17.104 9.659 41.360 1.00 90.19 311 PHE A O 1
ATOM 2218 N N . ARG A 1 312 ? -17.368 11.600 40.210 1.00 90.75 312 ARG A N 1
ATOM 2219 C CA . ARG A 1 312 ? -16.380 11.398 39.150 1.00 90.75 312 ARG A CA 1
ATOM 2220 C C . ARG A 1 312 ? -15.472 12.625 39.099 1.00 90.75 312 ARG A C 1
ATOM 2222 O O . ARG A 1 312 ? -15.975 13.740 39.214 1.00 90.75 312 ARG A O 1
ATOM 2229 N N . LYS A 1 313 ? -14.162 12.424 38.992 1.00 89.44 313 LYS A N 1
ATOM 2230 C CA . LYS A 1 313 ? -13.172 13.493 38.835 1.00 89.44 313 LYS A CA 1
ATOM 2231 C C . LYS A 1 313 ? -12.356 13.213 37.566 1.00 89.44 313 LYS A C 1
ATOM 2233 O O . LYS A 1 313 ? -11.609 12.231 37.573 1.00 89.44 313 LYS A O 1
ATOM 2238 N N . PRO A 1 314 ? -12.486 14.032 36.509 1.00 84.56 314 PRO A N 1
ATOM 2239 C CA . PRO A 1 314 ? -11.656 13.898 35.316 1.00 84.56 314 PRO A CA 1
ATOM 2240 C C . PRO A 1 314 ? -10.191 14.215 35.652 1.00 84.56 314 PRO A C 1
ATOM 2242 O O . PRO A 1 314 ? -9.909 15.108 36.455 1.00 84.56 314 PRO A O 1
ATOM 2245 N N . LEU A 1 315 ? -9.265 13.457 35.068 1.00 84.38 315 LEU A N 1
ATOM 2246 C CA . LEU A 1 315 ? -7.812 13.632 35.148 1.00 84.38 315 LEU A CA 1
ATOM 2247 C C . LEU A 1 315 ? -7.235 13.612 33.713 1.00 84.38 315 LEU A C 1
ATOM 2249 O O . LEU A 1 315 ? -7.902 13.100 32.817 1.00 84.38 315 LEU A O 1
ATOM 2253 N N . PRO A 1 316 ? -6.007 14.115 33.473 1.00 76.50 316 PRO A N 1
ATOM 2254 C CA . PRO A 1 316 ? -5.443 14.213 32.119 1.00 76.50 316 PRO A CA 1
ATOM 2255 C C . PRO A 1 316 ? -5.405 12.898 31.320 1.00 76.50 316 PRO A C 1
ATOM 2257 O O . PRO A 1 316 ? -5.685 12.912 30.132 1.00 76.50 316 PRO A O 1
ATOM 2260 N N . ALA A 1 317 ? -5.120 11.764 31.971 1.00 77.81 317 ALA A N 1
ATOM 2261 C CA . ALA A 1 317 ? -5.014 10.447 31.323 1.00 77.81 317 ALA A CA 1
ATOM 2262 C C . ALA A 1 317 ? -5.977 9.390 31.908 1.00 77.81 317 ALA A C 1
ATOM 2264 O O . ALA A 1 317 ? -5.837 8.190 31.667 1.00 77.81 317 ALA A O 1
ATOM 2265 N N . ALA A 1 318 ? -6.920 9.807 32.757 1.00 84.44 318 ALA A N 1
ATOM 2266 C CA . ALA A 1 318 ? -7.799 8.887 33.468 1.00 84.44 318 ALA A CA 1
ATOM 2267 C C . ALA A 1 318 ? -9.044 9.591 34.009 1.00 84.44 318 ALA A C 1
ATOM 2269 O O . ALA A 1 318 ? -9.111 10.808 34.127 1.00 84.44 318 ALA A O 1
ATOM 2270 N N . GLU A 1 319 ? -9.994 8.808 34.494 1.00 87.50 319 GLU A N 1
ATOM 2271 C CA . GLU A 1 319 ? -11.075 9.294 35.329 1.00 87.50 319 GLU A CA 1
ATOM 2272 C C . GLU A 1 319 ? -11.025 8.629 36.705 1.00 87.50 319 GLU A C 1
ATOM 2274 O O . GLU A 1 319 ? -10.976 7.404 36.847 1.00 87.50 319 GLU A O 1
ATOM 2279 N N . GLN A 1 320 ? -11.033 9.441 37.763 1.00 92.75 320 GLN A N 1
ATOM 2280 C CA . GLN A 1 320 ? -11.158 8.932 39.120 1.00 92.75 320 GLN A CA 1
ATOM 2281 C C . GLN A 1 320 ? -12.634 8.790 39.484 1.00 92.75 320 GLN A C 1
ATOM 2283 O O . GLN A 1 320 ? -13.383 9.765 39.553 1.00 92.75 320 GLN A O 1
ATOM 2288 N N . VAL A 1 321 ? -13.039 7.563 39.794 1.00 93.38 321 VAL A N 1
ATOM 2289 C CA . VAL A 1 321 ? -14.415 7.216 40.139 1.00 93.38 321 VAL A CA 1
ATOM 2290 C C . VAL A 1 321 ? -14.473 6.786 41.595 1.00 93.38 321 VAL A C 1
ATOM 2292 O O . VAL A 1 321 ? -13.821 5.820 42.000 1.00 93.38 321 VAL A O 1
ATOM 2295 N N . ARG A 1 322 ? -15.297 7.474 42.390 1.00 94.94 322 ARG A N 1
ATOM 2296 C CA . ARG A 1 322 ? -15.656 7.035 43.742 1.00 94.94 322 ARG A CA 1
ATOM 2297 C C . ARG A 1 322 ? -17.070 6.483 43.729 1.00 94.94 322 ARG A C 1
ATOM 2299 O O . ARG A 1 322 ? -18.022 7.192 43.405 1.00 94.94 322 ARG A O 1
ATOM 2306 N N . ALA A 1 323 ? -17.224 5.229 44.130 1.00 93.00 323 ALA A N 1
ATOM 2307 C CA . ALA A 1 323 ? -18.501 4.531 44.096 1.00 93.00 323 ALA A CA 1
ATOM 2308 C C . ALA A 1 323 ? -18.764 3.751 45.387 1.00 93.00 323 ALA A C 1
ATOM 2310 O O . ALA A 1 323 ? -17.860 3.441 46.161 1.00 93.00 323 ALA A O 1
ATOM 2311 N N . ARG A 1 324 ? -20.040 3.453 45.633 1.00 93.19 324 ARG A N 1
ATOM 2312 C CA . ARG A 1 324 ? -20.518 2.667 46.769 1.00 93.19 324 ARG A CA 1
ATOM 2313 C C . ARG A 1 324 ? -21.205 1.404 46.275 1.00 93.19 324 ARG A C 1
ATOM 2315 O O . ARG A 1 324 ? -22.220 1.477 45.586 1.00 93.19 324 ARG A O 1
ATOM 2322 N N . LEU A 1 325 ? -20.699 0.254 46.702 1.00 91.50 325 LEU A N 1
ATOM 2323 C CA . LEU A 1 325 ? -21.344 -1.041 46.530 1.00 91.50 325 LEU A CA 1
ATOM 2324 C C . LEU A 1 325 ? -22.327 -1.280 47.689 1.00 91.50 325 LEU A C 1
ATOM 2326 O O . LEU A 1 325 ? -21.962 -1.261 48.864 1.00 91.50 325 LEU A O 1
ATOM 2330 N N . SER A 1 326 ? -23.597 -1.496 47.365 1.00 88.56 326 SER A N 1
ATOM 2331 C CA . SER A 1 326 ? -24.651 -1.815 48.340 1.00 88.56 326 SER A CA 1
ATOM 2332 C C . SER A 1 326 ? -24.380 -3.135 49.074 1.00 88.56 326 SER A C 1
ATOM 2334 O O . SER A 1 326 ? -23.719 -4.026 48.542 1.00 88.56 326 SER A O 1
ATOM 2336 N N . GLY A 1 327 ? -24.944 -3.318 50.271 1.00 87.50 327 GLY A N 1
ATOM 2337 C CA . GLY A 1 327 ? -24.934 -4.609 50.978 1.00 87.50 327 GLY A CA 1
ATOM 2338 C C . GLY A 1 327 ? -23.566 -5.090 51.482 1.00 87.50 327 GLY A C 1
ATOM 2339 O O . GLY A 1 327 ? -23.445 -6.252 51.857 1.00 87.50 327 GLY A O 1
ATOM 2340 N N . ILE A 1 328 ? -22.552 -4.223 51.488 1.00 90.38 328 ILE A N 1
ATOM 2341 C CA . ILE A 1 328 ? -21.245 -4.482 52.099 1.00 90.38 328 ILE A CA 1
ATOM 2342 C C . ILE A 1 328 ? -21.272 -4.050 53.567 1.00 90.38 328 ILE A C 1
ATOM 2344 O O . ILE A 1 328 ? -21.771 -2.969 53.877 1.00 90.38 328 ILE A O 1
ATOM 2348 N N . ARG A 1 329 ? -20.735 -4.899 54.454 1.00 88.88 329 ARG A N 1
ATOM 2349 C CA . ARG A 1 329 ? -20.654 -4.656 55.910 1.00 88.88 329 ARG A CA 1
ATOM 2350 C C . ARG A 1 329 ? -19.242 -4.793 56.493 1.00 88.88 329 ARG A C 1
ATOM 2352 O O . ARG A 1 329 ? -19.012 -4.428 57.639 1.00 88.88 329 ARG A O 1
ATOM 2359 N N . ARG A 1 330 ? -18.285 -5.315 55.721 1.00 91.19 330 ARG A N 1
ATOM 2360 C CA . ARG A 1 330 ? -16.887 -5.522 56.134 1.00 91.19 330 ARG A CA 1
ATOM 2361 C C . ARG A 1 330 ? -15.943 -4.861 55.130 1.00 91.19 330 ARG A C 1
ATOM 2363 O O . ARG A 1 330 ? -16.309 -4.668 53.972 1.00 91.19 330 ARG A O 1
ATOM 2370 N N . LYS A 1 331 ? -14.750 -4.469 55.587 1.00 93.81 331 LYS A N 1
ATOM 2371 C CA . LYS A 1 331 ? -13.666 -3.999 54.707 1.00 93.81 331 LYS A CA 1
ATOM 2372 C C . LYS A 1 331 ? -13.181 -5.188 53.875 1.00 93.81 331 LYS A C 1
ATOM 2374 O O . LYS A 1 331 ? -13.182 -6.308 54.372 1.00 93.81 331 LYS A O 1
ATOM 2379 N N . GLY A 1 332 ? -12.789 -4.947 52.632 1.00 93.56 332 GLY A N 1
ATOM 2380 C CA . GLY A 1 332 ? -12.365 -6.019 51.739 1.00 93.56 332 GLY A CA 1
ATOM 2381 C C . GLY A 1 332 ? -11.853 -5.499 50.406 1.00 93.56 332 GLY A C 1
ATOM 2382 O O . GLY A 1 332 ? -11.526 -4.316 50.263 1.00 93.56 332 GLY A O 1
ATOM 2383 N N . SER A 1 333 ? -11.786 -6.400 49.432 1.00 92.06 333 SER A N 1
ATOM 2384 C CA . SER A 1 333 ? -11.466 -6.076 48.047 1.00 92.06 333 SER A CA 1
ATOM 2385 C C . SER A 1 333 ? -12.487 -6.701 47.106 1.00 92.06 333 SER A C 1
ATOM 2387 O O . SER A 1 333 ? -13.128 -7.696 47.440 1.00 92.06 333 SER A O 1
ATOM 2389 N N . LEU A 1 334 ? -12.645 -6.088 45.940 1.00 91.75 334 LEU A N 1
ATOM 2390 C CA . LEU A 1 334 ? -13.435 -6.602 44.831 1.00 91.75 334 LEU A CA 1
ATOM 2391 C C . LEU A 1 334 ? -12.571 -6.645 43.576 1.00 91.75 334 LEU A C 1
ATOM 2393 O O . LEU A 1 334 ? -11.642 -5.850 43.443 1.00 91.75 334 LEU A O 1
ATOM 2397 N N . THR A 1 335 ? -12.889 -7.547 42.656 1.00 92.38 335 THR A N 1
ATOM 2398 C CA . THR A 1 335 ? -12.297 -7.538 41.317 1.00 92.38 335 THR A CA 1
ATOM 2399 C C . THR A 1 335 ? -13.159 -6.666 40.419 1.00 92.38 335 THR A C 1
ATOM 2401 O O . THR A 1 335 ? -14.341 -6.951 40.215 1.00 92.38 335 THR A O 1
ATOM 2404 N N . LEU A 1 336 ? -12.563 -5.590 39.919 1.00 92.56 336 LEU A N 1
ATOM 2405 C CA . LEU A 1 336 ? -13.098 -4.778 38.843 1.00 92.56 336 LEU A CA 1
ATOM 2406 C C . LEU A 1 336 ? -12.554 -5.334 37.529 1.00 92.56 336 LEU A C 1
ATOM 2408 O O . LEU A 1 336 ? -11.344 -5.310 37.315 1.00 92.56 336 LEU A O 1
ATOM 2412 N N . LYS A 1 337 ? -13.442 -5.841 36.682 1.00 90.50 337 LYS A N 1
ATOM 2413 C CA . LYS A 1 337 ? -13.106 -6.310 35.343 1.00 90.50 337 LYS A CA 1
ATOM 2414 C C . LYS A 1 337 ? -13.399 -5.195 34.345 1.00 90.50 337 LYS A C 1
ATOM 2416 O O . LYS A 1 337 ? -14.546 -4.752 34.270 1.00 90.50 337 LYS A O 1
ATOM 2421 N N . SER A 1 338 ? -12.386 -4.728 33.627 1.00 87.31 338 SER A N 1
ATOM 2422 C CA . SER A 1 338 ? -12.573 -3.931 32.418 1.00 87.31 338 SER A CA 1
ATOM 2423 C C . SER A 1 338 ? -12.981 -4.876 31.291 1.00 87.31 338 SER A C 1
ATOM 2425 O O . SER A 1 338 ? -12.505 -6.007 31.193 1.00 87.31 338 SER A O 1
ATOM 2427 N N . VAL A 1 339 ? -13.932 -4.446 30.479 1.00 80.44 339 VAL A N 1
ATOM 2428 C CA . VAL A 1 339 ? -14.371 -5.171 29.296 1.00 80.44 339 VAL A CA 1
ATOM 2429 C C . VAL A 1 339 ? -14.368 -4.149 28.173 1.00 80.44 339 VAL A C 1
ATOM 2431 O O . VAL A 1 339 ? -15.242 -3.274 28.162 1.00 80.44 339 VAL A O 1
ATOM 2434 N N . PRO A 1 340 ? -13.382 -4.208 27.270 1.00 74.00 340 PRO A N 1
ATOM 2435 C CA . PRO A 1 340 ? -13.442 -3.451 26.035 1.00 74.00 340 PRO A CA 1
ATOM 2436 C C . PRO A 1 340 ? -14.762 -3.719 25.312 1.00 74.00 340 PRO A C 1
ATOM 2438 O O . PRO A 1 340 ? -15.293 -4.833 25.306 1.00 74.00 340 PRO A O 1
ATOM 2441 N N . LEU A 1 341 ? -15.359 -2.664 24.774 1.00 64.19 341 LEU A N 1
ATOM 2442 C CA . LEU A 1 341 ? -16.587 -2.776 23.993 1.00 64.19 341 LEU A CA 1
ATOM 2443 C C . LEU A 1 341 ? -16.322 -3.365 22.621 1.00 64.19 341 LEU A C 1
ATOM 2445 O O . LEU A 1 341 ? -17.216 -4.006 22.065 1.00 64.19 341 LEU A O 1
ATOM 2449 N N . CYS A 1 342 ? -15.107 -3.133 22.148 1.00 54.41 342 CYS 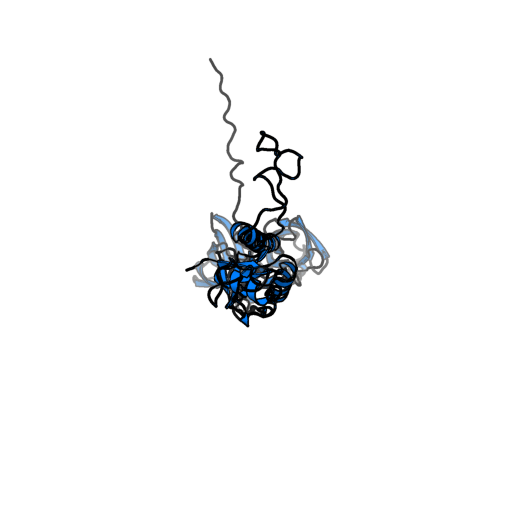A N 1
ATOM 2450 C CA . CYS A 1 342 ? -14.622 -3.477 20.847 1.00 54.41 342 CYS A CA 1
ATOM 2451 C C . CYS A 1 342 ? -13.130 -3.855 21.061 1.00 54.41 342 CYS A C 1
ATOM 2453 O O . CYS A 1 342 ? -12.398 -3.001 21.560 1.00 54.41 342 CYS A O 1
ATOM 2455 N N . GLY A 1 343 ? -12.707 -5.068 20.665 1.00 50.34 343 GLY A N 1
ATOM 2456 C CA . GLY A 1 343 ? -11.297 -5.514 20.615 1.00 50.34 343 GLY A CA 1
ATOM 2457 C C . GLY A 1 343 ? -10.537 -5.573 21.953 1.00 50.34 343 GLY A C 1
ATOM 2458 O O . GLY A 1 343 ? -10.854 -4.867 22.906 1.00 50.34 343 GLY A O 1
ATOM 2459 N N . GLY A 1 344 ? -9.510 -6.418 22.043 1.00 54.28 344 GLY A N 1
ATOM 2460 C CA . GLY A 1 344 ? -8.614 -6.496 23.201 1.00 54.28 344 GLY A CA 1
ATOM 2461 C C . GLY A 1 344 ? -9.104 -7.336 24.392 1.00 54.28 344 GLY A C 1
ATOM 2462 O O . GLY A 1 344 ? -10.293 -7.598 24.608 1.00 54.28 344 GLY A O 1
ATOM 2463 N N . SER A 1 345 ? -8.142 -7.760 25.214 1.00 57.91 345 SER A N 1
ATOM 2464 C CA . SER A 1 345 ? -8.388 -8.652 26.349 1.00 57.91 345 SER A CA 1
ATOM 2465 C C . SER A 1 345 ? -8.987 -7.927 27.567 1.00 57.91 345 SER A C 1
ATOM 2467 O O . SER A 1 345 ? -8.495 -6.873 27.984 1.00 57.91 345 SER A O 1
ATOM 2469 N N . PRO A 1 346 ? -10.022 -8.491 28.223 1.00 74.62 346 PRO A N 1
ATOM 2470 C CA . PRO A 1 346 ? -10.516 -7.973 29.493 1.00 74.62 346 PRO A CA 1
ATOM 2471 C C . PRO A 1 346 ? -9.418 -7.972 30.558 1.00 74.62 346 PRO A C 1
ATOM 2473 O O . PRO A 1 346 ? -8.786 -9.000 30.793 1.00 74.62 346 PRO A O 1
ATOM 2476 N N . SER A 1 347 ? -9.257 -6.871 31.289 1.00 84.31 347 SER A N 1
ATOM 2477 C CA . SER A 1 347 ? -8.294 -6.806 32.390 1.00 84.31 347 SER A CA 1
ATOM 2478 C C . SER A 1 347 ? -8.985 -6.818 33.748 1.00 84.31 347 SER A C 1
ATOM 2480 O O . SER A 1 347 ? -10.083 -6.292 33.936 1.00 84.31 347 SER A O 1
ATOM 2482 N N . ASN A 1 348 ? -8.343 -7.446 34.730 1.00 90.94 348 ASN A N 1
ATOM 2483 C CA . ASN A 1 348 ? -8.858 -7.548 36.089 1.00 90.94 348 ASN A CA 1
ATOM 2484 C C . ASN A 1 348 ? -8.003 -6.714 37.034 1.00 90.94 348 ASN A C 1
ATOM 2486 O O . ASN A 1 348 ? -6.782 -6.831 37.061 1.00 90.94 348 ASN A O 1
ATOM 2490 N N . ARG A 1 349 ? -8.652 -5.928 37.890 1.00 91.19 349 ARG A N 1
ATOM 2491 C CA . ARG A 1 349 ? -7.977 -5.134 38.915 1.00 91.19 349 ARG A CA 1
ATOM 2492 C C . ARG A 1 349 ? -8.644 -5.310 40.268 1.00 91.19 349 ARG A C 1
ATOM 2494 O O . ARG A 1 349 ? -9.849 -5.106 40.408 1.00 91.19 349 ARG A O 1
ATOM 2501 N N . LYS A 1 350 ? -7.861 -5.627 41.303 1.00 93.06 350 LYS A N 1
ATOM 2502 C CA . LYS A 1 350 ? -8.360 -5.609 42.685 1.00 93.06 350 LYS A CA 1
ATOM 2503 C C . LYS A 1 350 ? -8.519 -4.169 43.171 1.00 93.06 350 LYS A C 1
ATOM 2505 O O . LYS A 1 350 ? -7.585 -3.374 43.123 1.00 93.06 350 LYS A O 1
ATOM 2510 N N . VAL A 1 351 ? -9.699 -3.844 43.691 1.00 94.00 351 VAL A N 1
ATOM 2511 C CA . VAL A 1 351 ? -10.027 -2.534 44.260 1.00 94.00 351 VAL A CA 1
ATOM 2512 C C . VAL A 1 351 ? -10.455 -2.715 45.712 1.00 94.00 351 VAL A C 1
ATOM 2514 O O . VAL A 1 351 ? -11.366 -3.487 46.014 1.00 94.00 351 VAL A O 1
ATOM 2517 N N . ARG A 1 352 ? -9.796 -2.010 46.636 1.00 94.81 352 ARG A N 1
ATOM 2518 C CA . ARG A 1 352 ? -10.146 -2.045 48.063 1.00 94.81 352 ARG A CA 1
ATOM 2519 C C . ARG A 1 352 ? -11.398 -1.210 48.331 1.00 94.81 352 ARG A C 1
ATOM 2521 O O . ARG A 1 352 ? -11.558 -0.120 47.786 1.00 94.81 352 ARG A O 1
ATOM 2528 N N . HIS A 1 353 ? -12.254 -1.697 49.224 1.00 95.38 353 HIS A N 1
ATOM 2529 C CA . HIS A 1 353 ? -13.419 -0.966 49.712 1.00 95.38 353 HIS A CA 1
ATOM 2530 C C . HIS A 1 353 ? -13.459 -0.937 51.243 1.00 95.38 353 HIS A C 1
ATOM 2532 O O . HIS A 1 353 ? -12.991 -1.853 51.924 1.00 95.38 353 HIS A O 1
ATOM 2538 N N . ASN A 1 354 ? -14.054 0.112 51.809 1.00 95.25 354 ASN A N 1
ATOM 2539 C CA . ASN A 1 354 ? -14.225 0.236 53.258 1.00 95.25 354 ASN A CA 1
ATOM 2540 C C . ASN A 1 354 ? -15.449 -0.553 53.781 1.00 95.25 354 ASN A C 1
ATOM 2542 O O . ASN A 1 354 ? -16.176 -1.187 53.012 1.00 95.25 354 ASN A O 1
ATOM 2546 N N . ARG A 1 355 ? -15.702 -0.491 55.101 1.00 94.31 355 ARG A N 1
ATOM 2547 C CA . ARG A 1 355 ? -16.847 -1.156 55.767 1.00 94.31 355 ARG A CA 1
ATOM 2548 C C . ARG A 1 355 ? -18.220 -0.691 55.254 1.00 94.31 355 ARG A C 1
ATOM 2550 O O . ARG A 1 355 ? -19.192 -1.421 55.395 1.00 94.31 355 ARG A O 1
ATOM 2557 N N . ARG A 1 356 ? -18.299 0.488 54.621 1.00 93.38 356 ARG A N 1
ATOM 2558 C CA . ARG A 1 356 ? -19.518 1.043 53.999 1.00 93.38 356 ARG A CA 1
ATOM 2559 C C . ARG A 1 356 ? -19.669 0.652 52.517 1.00 93.38 356 ARG A C 1
ATOM 2561 O O . ARG A 1 356 ? -20.602 1.124 51.862 1.00 93.38 356 ARG A O 1
ATOM 2568 N N . GLY A 1 357 ? -18.752 -0.165 51.984 1.00 91.94 357 GLY A N 1
ATOM 2569 C CA . GLY A 1 357 ? -18.702 -0.564 50.574 1.00 91.94 357 GLY A CA 1
ATOM 2570 C C . GLY A 1 357 ? -18.217 0.528 49.627 1.00 91.94 357 GLY A C 1
ATOM 2571 O O . GLY A 1 357 ? -18.433 0.420 48.424 1.00 91.94 357 GLY A O 1
ATOM 2572 N N . ILE A 1 358 ? -17.612 1.597 50.148 1.00 95.62 358 ILE A N 1
ATOM 2573 C CA . ILE A 1 358 ? -17.093 2.698 49.334 1.00 95.62 358 ILE A CA 1
ATOM 2574 C C . ILE A 1 358 ? -15.706 2.321 48.829 1.00 95.62 358 ILE A C 1
ATOM 2576 O O . ILE A 1 358 ? -14.853 1.924 49.626 1.00 95.62 358 ILE A O 1
ATOM 2580 N N . PHE A 1 359 ? -15.491 2.495 47.530 1.00 94.75 359 PHE A N 1
ATOM 2581 C CA . PHE A 1 359 ? -14.209 2.331 46.862 1.00 94.75 359 PHE A CA 1
ATOM 2582 C C . PHE A 1 359 ? -13.921 3.512 45.937 1.00 94.75 359 PHE A C 1
ATOM 2584 O O . PHE A 1 359 ? -14.837 4.195 45.472 1.00 94.75 359 PHE A O 1
ATOM 2591 N N . THR A 1 360 ? -12.637 3.722 45.666 1.00 94.94 360 THR A N 1
ATOM 2592 C CA . THR A 1 360 ? -12.148 4.693 44.689 1.00 94.94 360 THR A CA 1
ATOM 2593 C C . THR A 1 360 ? -11.247 3.960 43.711 1.00 94.94 360 THR A C 1
ATOM 2595 O O . THR A 1 360 ? -10.385 3.190 44.130 1.00 94.94 360 THR A O 1
ATOM 2598 N N . VAL A 1 361 ? -11.441 4.194 42.419 1.00 94.12 361 VAL A N 1
ATOM 2599 C CA . VAL A 1 361 ? -10.633 3.599 41.354 1.00 94.12 361 VAL A CA 1
ATOM 2600 C C . VAL A 1 361 ? -10.272 4.664 40.323 1.00 94.12 361 VAL A C 1
ATOM 2602 O O . VAL A 1 361 ? -11.053 5.581 40.083 1.00 94.12 361 VAL A O 1
ATOM 2605 N N . ARG A 1 362 ? -9.071 4.568 39.747 1.00 92.12 362 ARG A N 1
ATOM 2606 C CA . ARG A 1 362 ? -8.673 5.337 38.561 1.00 92.12 362 ARG A CA 1
ATOM 2607 C C . ARG A 1 362 ? -8.875 4.449 37.342 1.00 92.12 362 ARG A C 1
ATOM 2609 O O . ARG A 1 362 ? -8.269 3.379 37.292 1.00 92.12 362 ARG A O 1
ATOM 2616 N N . LEU A 1 363 ? -9.737 4.868 36.429 1.00 90.06 363 LEU A N 1
ATOM 2617 C CA . LEU A 1 363 ? -9.985 4.198 35.159 1.00 90.06 363 LEU A CA 1
ATOM 2618 C C . LEU A 1 363 ? -9.190 4.961 34.102 1.00 90.06 363 LEU A C 1
ATOM 2620 O O . LEU A 1 363 ? -9.454 6.141 33.900 1.00 90.06 363 LEU A O 1
ATOM 2624 N N . GLY A 1 364 ? -8.160 4.342 33.533 1.00 80.06 364 GLY A N 1
ATOM 2625 C CA . GLY A 1 364 ? -7.373 4.965 32.468 1.00 80.06 364 GLY A CA 1
ATOM 2626 C C . GLY A 1 364 ? -8.152 4.998 31.158 1.00 80.06 364 GLY A C 1
ATOM 2627 O O . GLY A 1 364 ? -9.109 4.237 30.991 1.00 80.06 364 GLY A O 1
ATOM 2628 N N . PHE A 1 365 ? -7.728 5.864 30.244 1.00 73.19 365 PHE A N 1
ATOM 2629 C CA . PHE A 1 365 ? -8.048 5.665 28.835 1.00 73.19 365 PHE A CA 1
ATOM 2630 C C . PHE A 1 365 ? -7.251 4.466 28.310 1.00 73.19 365 PHE A C 1
ATOM 2632 O O . PHE A 1 365 ? -6.188 4.137 28.838 1.00 73.19 365 PHE A O 1
ATOM 2639 N N . GLY A 1 366 ? -7.799 3.784 27.314 1.00 66.19 366 GLY A N 1
ATOM 2640 C CA . GLY A 1 366 ? -7.149 2.663 26.645 1.00 66.19 366 GLY A CA 1
ATOM 2641 C C . GLY A 1 366 ? -7.346 2.761 25.135 1.00 66.19 366 GLY A C 1
ATOM 2642 O O . GLY A 1 366 ? -8.001 3.698 24.679 1.00 66.19 366 GLY A O 1
ATOM 2643 N N . PRO A 1 367 ? -6.834 1.794 24.364 1.00 58.75 367 PRO A N 1
ATOM 2644 C CA . PRO A 1 367 ? -6.974 1.793 22.905 1.00 58.75 367 PRO A CA 1
ATOM 2645 C C . PRO A 1 367 ? -8.437 1.652 22.451 1.00 58.75 367 PRO A C 1
ATOM 2647 O O . PRO A 1 367 ? -8.795 2.056 21.354 1.00 58.75 367 PRO A O 1
ATOM 2650 N N . ALA A 1 368 ? -9.312 1.142 23.323 1.00 65.94 368 ALA A N 1
ATOM 2651 C CA . ALA A 1 368 ? -10.729 0.947 23.046 1.00 65.94 368 ALA A CA 1
ATOM 2652 C C . ALA A 1 368 ? -11.623 1.559 24.130 1.00 65.94 368 ALA A C 1
ATOM 2654 O O . ALA A 1 368 ? -11.230 1.687 25.292 1.00 65.94 368 ALA A O 1
ATOM 2655 N N . THR A 1 369 ? -12.870 1.867 23.767 1.00 76.25 369 THR A N 1
ATOM 2656 C CA . THR A 1 369 ? -13.914 2.256 24.724 1.00 76.25 369 THR A CA 1
ATOM 2657 C C . THR A 1 369 ? -14.246 1.060 25.623 1.00 76.25 369 THR A C 1
ATOM 2659 O O . THR A 1 369 ? -14.478 -0.043 25.134 1.00 76.25 369 THR A O 1
ATOM 2662 N N . GLN A 1 370 ? -14.299 1.244 26.943 1.00 80.56 370 GLN A N 1
ATOM 2663 C CA . GLN A 1 370 ? -14.451 0.160 27.922 1.00 80.56 370 GLN A CA 1
ATOM 2664 C C . GLN A 1 370 ? -15.676 0.338 28.822 1.00 80.56 370 GLN A C 1
ATOM 2666 O O . GLN A 1 370 ? -16.056 1.448 29.206 1.00 80.56 370 GLN A O 1
ATOM 2671 N N . ILE A 1 371 ? -16.251 -0.791 29.237 1.00 84.44 371 ILE A N 1
ATOM 2672 C CA . ILE A 1 371 ? -17.197 -0.882 30.355 1.00 84.44 371 ILE A CA 1
ATOM 2673 C C . ILE A 1 371 ? -16.558 -1.642 31.514 1.00 84.44 371 ILE A C 1
ATOM 2675 O O . ILE A 1 371 ? -15.595 -2.381 31.333 1.00 84.44 371 ILE A O 1
ATOM 2679 N N . PHE A 1 372 ? -17.111 -1.496 32.717 1.00 88.12 372 PHE A N 1
ATOM 2680 C CA . PHE A 1 372 ? -16.549 -2.135 33.906 1.00 88.12 372 PHE A CA 1
ATOM 2681 C C . PHE A 1 372 ? -17.605 -2.956 34.638 1.00 88.12 372 PHE A C 1
ATOM 2683 O O . PHE A 1 372 ? -18.694 -2.462 34.941 1.00 88.12 372 PHE A O 1
ATOM 2690 N N . GLU A 1 373 ? -17.278 -4.205 34.965 1.00 87.00 373 GLU A N 1
ATOM 2691 C CA . GLU A 1 373 ? -18.147 -5.108 35.719 1.00 87.00 373 GLU A CA 1
ATOM 2692 C C . GLU A 1 373 ? -17.482 -5.622 37.001 1.00 87.00 373 GLU A C 1
ATOM 2694 O O . GLU A 1 373 ? -16.269 -5.794 37.097 1.00 87.00 373 GLU A O 1
ATOM 2699 N N . ILE A 1 374 ? -18.303 -5.858 38.022 1.00 87.06 374 ILE A N 1
ATOM 2700 C CA . ILE A 1 374 ? -17.914 -6.447 39.303 1.00 87.06 374 ILE A CA 1
ATOM 2701 C C . ILE A 1 374 ? -18.793 -7.671 39.540 1.00 87.06 374 ILE A C 1
ATOM 2703 O O . ILE A 1 374 ? -20.012 -7.628 39.348 1.00 87.06 374 ILE A O 1
ATOM 2707 N N . ARG A 1 375 ? -18.201 -8.768 40.016 1.00 82.75 375 ARG A N 1
ATOM 2708 C CA . ARG A 1 375 ? -18.949 -9.967 40.409 1.00 82.75 375 ARG A CA 1
ATOM 2709 C C . ARG A 1 375 ? -19.369 -9.858 41.877 1.00 82.75 375 ARG A C 1
ATOM 2711 O O . ARG A 1 375 ? -18.530 -9.738 42.764 1.00 82.75 375 ARG A O 1
ATOM 2718 N N . LYS A 1 376 ? -20.675 -9.901 42.153 1.00 75.81 376 LYS A N 1
ATOM 2719 C CA . LYS A 1 376 ? -21.242 -9.844 43.511 1.00 75.81 376 LYS A CA 1
ATOM 2720 C C . LYS A 1 376 ? -22.278 -10.948 43.703 1.00 75.81 376 LYS A C 1
ATOM 2722 O O . LYS A 1 376 ? -23.307 -10.941 43.032 1.00 75.81 376 LYS A O 1
ATOM 2727 N N . ARG A 1 377 ? -22.044 -11.856 44.664 1.00 74.50 377 ARG A N 1
ATOM 2728 C CA . ARG A 1 377 ? -22.935 -13.001 44.976 1.00 74.50 377 ARG A CA 1
ATOM 2729 C C . ARG A 1 377 ? -23.352 -13.772 43.711 1.00 74.50 377 ARG A C 1
ATOM 2731 O O . ARG A 1 377 ? -24.536 -13.949 43.447 1.00 74.50 377 ARG A O 1
ATOM 2738 N N . GLY A 1 378 ? -22.378 -14.097 42.862 1.00 70.81 378 GLY A N 1
ATOM 2739 C CA . GLY A 1 378 ? -22.605 -14.789 41.587 1.00 70.81 378 GLY A CA 1
ATOM 2740 C C . GLY A 1 378 ? -23.202 -13.941 40.453 1.00 70.81 378 GLY A C 1
ATOM 2741 O O . GLY A 1 378 ? -23.192 -14.389 39.313 1.00 70.81 378 GLY A O 1
ATOM 2742 N N . ARG A 1 379 ? -23.668 -12.708 40.705 1.00 71.81 379 ARG A N 1
ATOM 2743 C CA . ARG A 1 379 ? -24.252 -11.825 39.678 1.00 71.81 379 ARG A CA 1
ATOM 2744 C C . ARG A 1 379 ? -23.258 -10.771 39.196 1.00 71.81 379 ARG A C 1
ATOM 2746 O O . ARG A 1 379 ? -22.515 -10.201 39.996 1.00 71.81 379 ARG A O 1
ATOM 2753 N N . ARG A 1 380 ? -23.282 -10.480 37.893 1.00 77.62 380 ARG A N 1
ATOM 2754 C CA . ARG A 1 380 ? -22.542 -9.360 37.294 1.00 77.62 380 ARG A CA 1
ATOM 2755 C C . ARG A 1 380 ? -23.241 -8.047 37.627 1.00 77.62 380 ARG A C 1
ATOM 2757 O O . ARG A 1 380 ? -24.459 -7.928 37.488 1.00 77.62 380 ARG A O 1
ATOM 2764 N N . VAL A 1 381 ? -22.470 -7.074 38.092 1.00 79.88 381 VAL A N 1
ATOM 2765 C CA . VAL A 1 381 ? -22.936 -5.724 38.389 1.00 79.88 381 VAL A CA 1
ATOM 2766 C C . VAL A 1 381 ? -22.035 -4.743 37.663 1.00 79.88 381 VAL A C 1
ATOM 2768 O O . VAL A 1 381 ? -20.844 -4.674 37.947 1.00 79.88 381 VAL A O 1
ATOM 2771 N N . TYR A 1 382 ? -22.610 -3.975 36.748 1.00 84.00 382 TYR A N 1
ATOM 2772 C CA . TYR A 1 382 ? -21.868 -2.985 35.982 1.00 84.00 382 TYR A CA 1
ATOM 2773 C C . TYR A 1 382 ? -21.671 -1.702 36.789 1.00 84.00 382 TYR A C 1
ATOM 2775 O O . TYR A 1 382 ? -22.606 -1.198 37.422 1.00 84.00 382 TYR A O 1
ATOM 2783 N N . LEU A 1 383 ? -20.448 -1.179 36.773 1.00 86.44 383 LEU A N 1
ATOM 2784 C CA . LEU A 1 383 ? -20.154 0.180 37.205 1.00 86.44 383 LEU A CA 1
ATOM 2785 C C . LEU A 1 383 ? -20.802 1.129 36.181 1.00 86.44 383 LEU A C 1
ATOM 2787 O O . LEU A 1 383 ? -20.607 0.924 34.984 1.00 86.44 383 LEU A O 1
ATOM 2791 N N . PRO A 1 384 ? -21.576 2.148 36.597 1.00 83.88 384 PRO A N 1
ATOM 2792 C CA . PRO A 1 384 ? -22.260 3.032 35.661 1.00 83.88 384 PRO A CA 1
ATOM 2793 C C . PRO A 1 384 ? -21.316 4.103 35.106 1.00 83.88 384 PRO A C 1
ATOM 2795 O O . PRO A 1 384 ? -21.498 5.296 35.341 1.00 83.88 384 PRO A O 1
ATOM 2798 N N . VAL A 1 385 ? -20.274 3.638 34.419 1.00 84.00 385 VAL A N 1
ATOM 2799 C CA . VAL A 1 385 ? -19.234 4.425 33.758 1.00 84.00 385 VAL A CA 1
ATOM 2800 C C . VAL A 1 385 ? -18.857 3.707 32.465 1.00 84.00 385 VAL A C 1
ATOM 2802 O O . VAL A 1 385 ? -18.702 2.485 32.448 1.00 84.00 385 VAL A O 1
ATOM 2805 N N . VAL A 1 386 ? -18.731 4.488 31.399 1.00 85.12 386 VAL A N 1
ATOM 2806 C CA . VAL A 1 386 ? -18.143 4.090 30.122 1.00 85.12 386 VAL A CA 1
ATOM 2807 C C . VAL A 1 386 ? -16.904 4.956 29.961 1.00 85.12 386 VAL A C 1
ATOM 2809 O O . VAL A 1 386 ? -17.002 6.169 30.139 1.00 85.12 386 VAL A O 1
ATOM 2812 N N . MET A 1 387 ? -15.760 4.339 29.692 1.00 84.12 387 MET A N 1
ATOM 2813 C CA . MET A 1 387 ? -14.517 5.059 29.420 1.00 84.12 387 MET A CA 1
ATOM 2814 C C . MET A 1 387 ? -14.296 5.079 27.912 1.00 84.12 387 MET A C 1
ATOM 2816 O O . MET A 1 387 ? -14.312 3.995 27.332 1.00 84.12 387 MET A O 1
ATOM 2820 N N . PRO A 1 388 ? -14.127 6.245 27.272 1.00 74.00 388 PRO A N 1
ATOM 2821 C CA . PRO A 1 388 ? -13.822 6.301 25.849 1.00 74.00 388 PRO A CA 1
ATOM 2822 C C . PRO A 1 388 ? -12.414 5.764 25.580 1.00 74.00 388 PRO A C 1
ATOM 2824 O O . PRO A 1 388 ? -11.564 5.747 26.479 1.00 74.00 388 PRO A O 1
ATOM 2827 N N . ALA A 1 389 ? -12.174 5.338 24.341 1.00 68.19 389 ALA A N 1
ATOM 2828 C CA . ALA A 1 389 ? -10.816 5.155 23.848 1.00 68.19 389 ALA A CA 1
ATOM 2829 C C . ALA A 1 389 ? -10.025 6.468 23.985 1.00 68.19 389 ALA A C 1
ATOM 2831 O O . ALA A 1 389 ? -10.605 7.559 23.965 1.00 68.19 389 ALA A O 1
ATOM 2832 N N . ALA A 1 390 ? -8.705 6.373 24.116 1.00 61.28 390 ALA A N 1
ATOM 2833 C CA . ALA A 1 390 ? -7.828 7.529 24.046 1.00 61.28 390 ALA A CA 1
ATOM 2834 C C . ALA A 1 390 ? -7.904 8.126 22.632 1.00 61.28 390 ALA A C 1
ATOM 2836 O O . ALA A 1 390 ? -7.213 7.688 21.723 1.00 61.28 390 ALA A O 1
ATOM 2837 N N . ARG A 1 391 ? -8.763 9.126 22.436 1.00 52.00 391 ARG A N 1
ATOM 2838 C CA . ARG A 1 391 ? -8.639 10.060 21.319 1.00 52.00 391 ARG A CA 1
ATOM 2839 C C . ARG A 1 391 ? -7.965 11.296 21.873 1.00 52.00 391 ARG A C 1
ATOM 2841 O O . ARG A 1 391 ? -8.442 11.859 22.860 1.00 52.00 391 ARG A O 1
ATOM 2848 N N . PHE A 1 392 ? -6.832 11.672 21.289 1.00 39.19 392 PHE A N 1
ATOM 2849 C CA . PHE A 1 392 ? -6.169 12.923 21.616 1.00 39.19 392 PHE A CA 1
ATOM 2850 C C . PHE A 1 392 ? -7.210 14.043 21.608 1.00 39.19 392 PHE A C 1
ATOM 2852 O O . PHE A 1 392 ? -7.891 14.280 20.611 1.00 39.19 392 PHE A O 1
ATOM 2859 N N . VAL A 1 393 ? -7.362 14.701 22.757 1.00 35.31 393 VAL A N 1
ATOM 2860 C CA . VAL A 1 393 ? -8.073 15.970 22.869 1.00 35.31 393 VAL A CA 1
ATOM 2861 C C . VAL A 1 393 ? -7.221 16.987 22.118 1.00 35.31 393 VAL A C 1
ATOM 2863 O O . VAL A 1 393 ? -6.387 17.669 22.711 1.00 35.31 393 VAL A O 1
ATOM 2866 N N . LEU A 1 394 ? -7.385 17.058 20.800 1.00 34.03 394 LEU A N 1
ATOM 2867 C CA . LEU A 1 394 ? -6.998 18.245 20.062 1.00 34.03 394 LEU A CA 1
ATOM 2868 C C . LEU A 1 394 ? -8.007 19.340 20.425 1.00 34.03 394 LEU A C 1
ATOM 2870 O O . LEU A 1 394 ? -9.195 19.242 20.138 1.00 34.03 394 LEU A O 1
ATOM 2874 N N . ALA A 1 395 ? -7.483 20.347 21.124 1.00 35.81 395 ALA A N 1
ATOM 2875 C CA . ALA A 1 395 ? -8.006 21.701 21.262 1.00 35.81 395 ALA A CA 1
ATOM 2876 C C . ALA A 1 395 ? -9.436 21.886 21.820 1.00 35.81 395 ALA A C 1
ATOM 2878 O O . ALA A 1 395 ? -10.384 22.121 21.085 1.00 35.81 395 ALA A O 1
ATOM 2879 N N . ASP A 1 396 ? -9.553 22.000 23.150 1.00 34.19 396 ASP A N 1
ATOM 2880 C CA . ASP A 1 396 ? -10.485 22.981 23.743 1.00 34.19 396 ASP A CA 1
ATOM 2881 C C . ASP A 1 396 ? -9.924 23.595 25.041 1.00 34.19 396 ASP A C 1
ATOM 2883 O O . ASP A 1 396 ? -10.476 23.502 26.140 1.00 34.19 396 ASP A O 1
ATOM 2887 N N . ARG A 1 397 ? -8.736 24.201 24.921 1.00 34.94 397 ARG A N 1
ATOM 2888 C CA . ARG A 1 397 ? -8.195 25.150 25.913 1.00 34.94 397 ARG A CA 1
ATOM 2889 C C . ARG A 1 397 ? -8.055 26.577 25.371 1.00 34.94 397 ARG A C 1
ATOM 2891 O O . ARG A 1 397 ? -7.598 27.447 26.106 1.00 34.94 397 ARG A O 1
ATOM 2898 N N . ALA A 1 398 ? -8.507 26.843 24.145 1.00 36.03 398 ALA A N 1
ATOM 2899 C CA . ALA A 1 398 ? -8.470 28.178 23.543 1.00 36.03 398 ALA A CA 1
ATOM 2900 C C . ALA A 1 398 ? -9.637 29.095 23.975 1.00 36.03 398 ALA A C 1
ATOM 2902 O O . ALA A 1 398 ? -9.688 30.249 23.571 1.00 36.03 398 ALA A O 1
ATOM 2903 N N . SER A 1 399 ? -10.547 28.641 24.843 1.00 37.56 399 SER A N 1
ATOM 2904 C CA . SER A 1 399 ? -11.670 29.449 25.355 1.00 37.56 399 SER A CA 1
ATOM 2905 C C . SER A 1 399 ? -11.432 30.068 26.749 1.00 37.56 399 SER A C 1
ATOM 2907 O O . SER A 1 399 ? -12.360 30.577 27.376 1.00 37.56 399 SER A O 1
ATOM 2909 N N . ARG A 1 400 ? -10.186 30.070 27.259 1.00 38.28 400 ARG A N 1
ATOM 2910 C CA . ARG A 1 400 ? -9.809 30.747 28.524 1.00 38.28 400 ARG A CA 1
ATOM 2911 C C . ARG A 1 400 ? -8.656 31.742 28.397 1.00 38.28 400 ARG A C 1
ATOM 2913 O O . ARG A 1 400 ? -7.882 31.906 29.335 1.00 38.28 400 ARG A O 1
ATOM 2920 N N . LEU A 1 401 ? -8.578 32.459 27.284 1.00 36.72 401 LEU A N 1
ATOM 2921 C CA . LEU A 1 401 ? -7.893 33.747 27.255 1.00 36.72 401 LEU A CA 1
ATOM 2922 C C . LEU A 1 401 ? -8.960 34.821 27.066 1.00 36.72 401 LEU A C 1
ATOM 2924 O O . LEU A 1 401 ? -9.555 34.960 26.003 1.00 36.72 401 LEU A O 1
ATOM 2928 N N . ARG A 1 402 ? -9.252 35.535 28.158 1.00 37.47 402 ARG A N 1
ATOM 2929 C CA . ARG A 1 402 ? -9.947 36.822 28.088 1.00 37.47 402 ARG A CA 1
ATOM 2930 C C . ARG A 1 402 ? -9.136 37.728 27.151 1.00 37.47 402 ARG A C 1
ATOM 2932 O O . ARG A 1 402 ? -7.920 37.781 27.341 1.00 37.47 402 ARG A O 1
ATOM 2939 N N . PRO A 1 403 ? -9.745 38.472 26.215 1.00 36.31 403 PRO A N 1
ATOM 2940 C CA . PRO A 1 403 ? -9.031 39.573 25.593 1.00 36.31 403 PRO A CA 1
ATOM 2941 C C . PRO A 1 403 ? -8.670 40.580 26.690 1.00 36.31 403 PRO A C 1
ATOM 2943 O O . PRO A 1 403 ? -9.524 41.006 27.476 1.00 36.31 403 PRO A O 1
ATOM 2946 N N . ALA A 1 404 ? -7.379 40.890 26.790 1.00 39.16 404 ALA A N 1
ATOM 2947 C CA . ALA A 1 404 ? -6.897 41.991 27.598 1.00 39.16 404 ALA A CA 1
ATOM 2948 C C . ALA A 1 404 ? -7.520 43.288 27.068 1.00 39.16 404 ALA A C 1
ATOM 2950 O O . ALA A 1 404 ? -7.557 43.546 25.868 1.00 39.16 404 ALA A O 1
ATOM 2951 N N . ASN A 1 405 ? -8.049 44.066 28.001 1.00 40.00 405 ASN A N 1
ATOM 2952 C CA . ASN A 1 405 ? -8.606 45.389 27.793 1.00 40.00 405 ASN A CA 1
ATOM 2953 C C . ASN A 1 405 ? -7.509 46.304 27.201 1.00 40.00 405 ASN A C 1
ATOM 2955 O O . ASN A 1 405 ? -6.456 46.413 27.836 1.00 40.00 405 ASN A O 1
ATOM 2959 N N . PRO A 1 406 ? -7.694 46.962 26.042 1.00 41.03 406 PRO A N 1
ATOM 2960 C CA . PRO A 1 406 ? -6.745 47.962 25.573 1.00 41.03 406 PRO A CA 1
ATOM 2961 C C . PRO A 1 406 ? -6.914 49.218 26.434 1.00 41.03 406 PRO A C 1
ATOM 2963 O O . PRO A 1 406 ? -7.772 50.070 26.203 1.00 41.03 406 PRO A O 1
ATOM 2966 N N . GLY A 1 407 ? -6.121 49.289 27.500 1.00 35.97 407 GLY A N 1
ATOM 2967 C CA . GLY A 1 407 ? -6.003 50.469 28.339 1.00 35.97 407 GLY A CA 1
ATOM 2968 C C . GLY A 1 407 ? -5.389 51.625 27.556 1.00 35.97 407 GLY A C 1
ATOM 2969 O O . GLY A 1 407 ? -4.246 51.543 27.123 1.00 35.97 407 GLY A O 1
ATOM 2970 N N . ARG A 1 408 ? -6.198 52.676 27.391 1.00 37.34 408 ARG A N 1
ATOM 2971 C CA . ARG A 1 408 ? -5.853 54.107 27.425 1.00 37.34 408 ARG A CA 1
ATOM 2972 C C . ARG A 1 408 ? -4.357 54.443 27.368 1.00 37.34 408 ARG A C 1
ATOM 2974 O O . ARG A 1 408 ? -3.646 54.322 28.359 1.00 37.34 408 ARG A O 1
ATOM 2981 N N . VAL A 1 409 ? -3.969 55.045 26.248 1.00 42.66 409 VAL A N 1
ATOM 2982 C CA . VAL A 1 409 ? -2.904 56.048 26.202 1.00 42.66 409 VAL A CA 1
ATOM 2983 C C . VAL A 1 409 ? -3.433 57.321 26.864 1.00 42.66 409 VAL A C 1
ATOM 2985 O O . VAL A 1 409 ? -4.385 57.923 26.361 1.00 42.66 409 VAL A O 1
ATOM 2988 N N . ARG A 1 410 ? -2.841 57.693 27.998 1.00 36.81 410 ARG A N 1
ATOM 2989 C CA . ARG A 1 410 ? -2.472 59.063 28.379 1.00 36.81 410 ARG A CA 1
ATOM 2990 C C . ARG A 1 410 ? -1.580 59.017 29.606 1.00 36.81 410 ARG A C 1
ATOM 2992 O O . ARG A 1 410 ? -1.976 58.323 30.568 1.00 36.81 410 ARG A O 1
#

pLDDT: mean 85.11, std 15.04, range [34.03, 98.5]

Sequence (410 aa):
SDAILVGAGDSVTHAPLWFTSHGSRLDLQGYGNNIVTTGSVGDLQGAGPNERDIRYTNSFDGTSGAGPIVTSAVASVLSYLKAIGQPPITGDQMVSLLRGTGTPQPSPGSGQIGPLPDVQSAIGVIDDSLPSVSIGGPADQSSFDFDSDQSLDLDCRGGGPELESCLVVDHGPSGDASLVQGDQLPTDQPGTHTLTATAVNALGLTATSTVSYEVGPGCHSSGTRLASVESRGSRVRLSGAVDPSLAGATAKVLRNGRKVGSKKVATDGIIEVSVAAPRSKKARKTARYSLKVGSSSSKRMRASSAIRVLFRKPLPAAEQVRARLSGIRRKGSLTLKSVPLCGGSPSNRKVRHNRRGIFTVRLGFGPATQIFEIRKRGRRVYLPVVMPAARFVLADRASRLRPANPGRVR

Foldseek 3Di:
DLDAAEFAADPPQRAGDPPTAFDPSALEYFHQFQDKDAFDQQVVVPRRDPDRRNGIDRGRGDSVRTVVQLVVLLVLLCVVCVVVVWDRFGSVLSSCLQQVQAAARPPCVVGHNGGHGDSVSSVVVVVLQAKDKDWPPDAAAAEDEQVDFDFTAMDIGRRPAAWPDKWKWKQDPVGIDIDDHGDTDPLNHFAKIKIWIWIAGPRRHIDIDIGIYGNWQDDPVAFKAWQAWADDPQKIKTKIFGPLVQAQFKKFKDKVRHGFDIDGQHNLRIDIDMGTADPDPVSLQPIWIWIDTDPHIYDTDHHDNQKDWPDWDDDPFWIKTKMAGPPAQAKDWWWKWKDFPGHDDIDIDIWTAHRRRITIDTGGAAQGWIWIWTQDPNDIDTDNDIHGHDDPPDDDPPPPDDPDDPDDDD

Radius of gyration: 39.13 Å; chains: 1; bounding box: 83×75×108 Å